Protein AF-0000000070872231 (afdb_homodimer)

Nearest PDB structures (foldseek):
  5w5i-assembly1_C  TM=6.090E-01  e=7.501E-02  Homo sapiens
  4buj-assembly2_F  TM=5.785E-01  e=2.292E-01  Saccharomyces cerevisiae S288C
  7t7t-assembly2_B  TM=5.098E-01  e=8.667E-01  Citrus unshiu
  9hmf-assembly1_K  TM=5.770E-01  e=2.649E+00  Campylobacter jejuni
  9f1d-assembly1_DB  TM=4.027E-01  e=1.925E+00  Homo sapiens

InterPro domains:
  IPR011990 Tetratricopeptide-like helical domain superfamily [G3DSA:1.25.40.10] (71-187)
  IPR011990 Tetratricopeptide-like helical domain superfamily [SSF48452] (85-185)

Solvent-accessible surface area (backbone atoms only — not comparable to full-atom values): 20972 Å² total; per-residue (Å²): 136,83,77,71,76,75,71,68,68,68,62,56,61,54,52,55,52,46,52,55,42,49,53,49,47,53,49,48,53,48,40,42,54,44,47,51,47,52,54,44,49,58,19,55,73,49,31,74,68,76,72,68,82,79,75,75,55,71,70,74,65,86,77,72,77,73,73,69,72,64,56,59,69,60,48,52,52,52,40,52,51,25,56,75,70,64,37,52,69,59,36,49,52,52,37,56,50,44,56,74,57,30,65,88,35,63,68,32,16,50,41,29,29,51,46,16,49,38,34,66,72,66,42,83,92,55,44,69,62,61,23,49,50,24,24,50,49,10,38,56,50,28,76,78,42,43,66,34,28,40,52,44,14,52,52,28,33,52,51,12,51,52,27,39,50,48,22,36,71,75,36,76,78,43,60,68,55,53,50,49,54,50,50,46,14,39,50,26,66,67,74,86,118,137,82,77,72,75,73,70,67,66,67,62,58,61,55,52,55,52,47,53,56,43,49,52,48,47,56,47,49,54,50,42,43,54,45,48,51,47,53,54,44,51,59,14,51,75,59,33,71,79,69,75,68,80,79,74,76,54,71,70,74,65,84,77,71,78,73,74,68,70,63,56,60,68,60,50,52,52,51,40,52,50,25,54,73,69,64,36,52,69,59,34,49,51,52,37,56,52,44,55,74,56,31,65,90,34,63,67,33,16,50,41,28,28,51,46,16,50,38,33,68,72,67,41,82,90,54,44,69,61,61,22,51,50,24,26,48,50,11,35,57,51,26,77,77,42,43,66,35,29,39,53,44,12,52,52,29,35,54,51,12,50,51,26,39,52,48,23,35,70,75,36,77,77,42,61,69,55,52,50,49,55,49,50,46,14,38,49,25,65,68,70,87,120

pLDDT: mean 72.07, std 28.11, range [21.45, 98.5]

Secondary structure (DSSP, 8-state):
-GGGGGGTHHHHHHHHHHHHHHHHHHHHHHHHHHHHHHHHHHHHHT-------STT-----SSSS------HHHHHHHHHHHHHTT-HHHHHHHHHHHHHHS-SSHHHHHHHHHHHHHHHHTSTT--HHHHHHHHHHHHHH-TT-HHHHHHHHHHHHHHHHHHHHHHHHH-TT-HHHHHHHHHHHHGGG----/-GGGGGSTHHHHHHHHHHHHHHHHHHHHHHHHHHHHHHHHHHHHHTS------SS------TTTS------HHHHHHHHHHHHHTT-HHHHHHHHHHHHHHS-SSHHHHHHHHHHHHHHHHTSTT--HHHHHHHHHHHHHH-TT-HHHHHHHHHHHHHHHHHHHHHHHHH-TT-HHHHHHHHHHHHGGG----

Radius of gyration: 25.42 Å; Cα contacts (8 Å, |Δi|>4): 366; chains: 2; bounding box: 86×68×83 Å

Sequence (386 aa):
MLQCLNGIRSVSLLRLHTICFYSVYFWFVRVTLQITISIIIIIMSHSGGTHPPNNNVPKYDKDSDKEKEFDYKKFRAEFRRGKLEKRYEDCERLCLQAIQNCPPNQLRAKVYNHLGYLYENCIEGKHFDDVLEHYVLALQVDDTSVSAHFNLANFLLEQGLQHLARALELNPNHRKTQQRLASLQSFGGGHVVMLQCLNGIRSVSLLRLHTICFYSVYFWFVRVTLQITISIIIIIMSHSGGTHPPNNNVPKYDKDSDKEKEFDYKKFRAEFRRGKLEKRYEDCERLCLQAIQNCPPNQLRAKVYNHLGYLYENCIEGKHFDDVLEHYVLALQVDDTSVSAHFNLANFLLEQGLQHLARALELNPNHRKTQQRLASLQSFGGGHVV

Structure (mmCIF, N/CA/C/O backbone):
data_AF-0000000070872231-model_v1
#
loop_
_entity.id
_entity.type
_entity.pdbx_description
1 polymer 'Uncharacterized protein'
#
loop_
_atom_site.group_PDB
_atom_site.id
_atom_site.type_symbol
_atom_site.label_atom_id
_atom_site.label_alt_id
_atom_site.label_comp_id
_atom_site.label_asym_id
_atom_site.label_entity_id
_atom_site.label_seq_id
_atom_site.pdbx_PDB_ins_code
_atom_site.Cartn_x
_atom_site.Cartn_y
_atom_site.Cartn_z
_atom_site.occupancy
_atom_site.B_iso_or_equiv
_atom_site.auth_seq_id
_atom_site.auth_comp_id
_atom_site.auth_asym_id
_atom_site.auth_atom_id
_atom_site.pdbx_PDB_model_num
ATOM 1 N N . MET A 1 1 ? 36.312 11.984 -44.094 1 21.45 1 MET A N 1
ATOM 2 C CA . MET A 1 1 ? 36.719 11.688 -42.719 1 21.45 1 MET A CA 1
ATOM 3 C C . MET A 1 1 ? 35.5 11.602 -41.781 1 21.45 1 MET A C 1
ATOM 5 O O . MET A 1 1 ? 35.656 11.625 -40.562 1 21.45 1 MET A O 1
ATOM 9 N N . LEU A 1 2 ? 34.25 11.68 -42.25 1 22.11 2 LEU A N 1
ATOM 10 C CA . LEU A 1 2 ? 32.969 11.906 -41.625 1 22.11 2 LEU A CA 1
ATOM 11 C C . LEU A 1 2 ? 32.469 10.656 -40.906 1 22.11 2 LEU A C 1
ATOM 13 O O . LEU A 1 2 ? 31.359 10.633 -40.375 1 22.11 2 LEU A O 1
ATOM 17 N N . GLN A 1 3 ? 33.062 9.477 -41.062 1 22.42 3 GLN A N 1
ATOM 18 C CA . GLN A 1 3 ? 32.438 8.18 -40.781 1 22.42 3 GLN A CA 1
ATOM 19 C C . GLN A 1 3 ? 32.406 7.922 -39.281 1 22.42 3 GLN A C 1
ATOM 21 O O . GLN A 1 3 ? 31.844 6.91 -38.844 1 22.42 3 GLN A O 1
ATOM 26 N N . CYS A 1 4 ? 33.25 8.508 -38.438 1 24.56 4 CYS A N 1
ATOM 27 C CA . CYS A 1 4 ? 33.562 7.879 -37.188 1 24.56 4 CYS A CA 1
ATOM 28 C C . CYS A 1 4 ? 32.469 8.109 -36.156 1 24.56 4 CYS A C 1
ATOM 30 O O . CYS A 1 4 ? 32.562 7.695 -35 1 24.56 4 CYS A O 1
ATOM 32 N N . LEU A 1 5 ? 31.594 9.125 -36.25 1 26.8 5 LEU A N 1
ATOM 33 C CA . LEU A 1 5 ? 30.953 9.562 -35 1 26.8 5 LEU A CA 1
ATOM 34 C C . LEU A 1 5 ? 29.844 8.609 -34.594 1 26.8 5 LEU A C 1
ATOM 36 O O . LEU A 1 5 ? 29.094 8.867 -33.656 1 26.8 5 LEU A O 1
ATOM 40 N N . ASN A 1 6 ? 29.422 7.641 -35.438 1 26.55 6 ASN A N 1
ATOM 41 C CA . ASN A 1 6 ? 28.125 7.055 -35.156 1 26.55 6 ASN A CA 1
ATOM 42 C C . ASN A 1 6 ? 28.203 6.066 -33.969 1 26.55 6 ASN A C 1
ATOM 44 O O . ASN A 1 6 ? 27.203 5.422 -33.656 1 26.55 6 ASN A O 1
ATOM 48 N N . GLY A 1 7 ? 29.438 5.543 -33.594 1 29.08 7 GLY A N 1
ATOM 49 C CA . GLY A 1 7 ? 29.469 4.332 -32.781 1 29.08 7 GLY A CA 1
ATOM 50 C C . GLY A 1 7 ? 29.094 4.574 -31.328 1 29.08 7 GLY A C 1
ATOM 51 O O . GLY A 1 7 ? 28.938 3.627 -30.562 1 29.08 7 GLY A O 1
ATOM 52 N N . ILE A 1 8 ? 29.375 5.809 -30.781 1 30.58 8 ILE A N 1
ATOM 53 C CA . ILE A 1 8 ? 29.453 5.887 -29.328 1 30.58 8 ILE A CA 1
ATOM 54 C C . ILE A 1 8 ? 28.031 5.898 -28.734 1 30.58 8 ILE A C 1
ATOM 56 O O . ILE A 1 8 ? 27.875 5.965 -27.516 1 30.58 8 ILE A O 1
ATOM 60 N N . ARG A 1 9 ? 26.984 6.156 -29.484 1 32 9 ARG A N 1
ATOM 61 C CA . ARG A 1 9 ? 25.734 6.508 -28.797 1 32 9 ARG A CA 1
ATOM 62 C C . ARG A 1 9 ? 25.094 5.273 -28.172 1 32 9 ARG A C 1
ATOM 64 O O . ARG A 1 9 ? 24.156 5.391 -27.375 1 32 9 ARG A O 1
ATOM 71 N N . SER A 1 10 ? 25.312 4.02 -28.672 1 32.88 10 SER A N 1
ATOM 72 C CA . SER A 1 10 ? 24.438 2.936 -28.219 1 32.88 10 SER A CA 1
ATOM 73 C C . SER A 1 10 ? 24.875 2.428 -26.844 1 32.88 10 SER A C 1
ATOM 75 O O . SER A 1 10 ? 24.062 1.879 -26.094 1 32.88 10 SER A O 1
ATOM 77 N N . VAL A 1 11 ? 26.219 2.594 -26.469 1 35.91 11 VAL A N 1
ATOM 78 C CA . VAL A 1 11 ? 26.656 1.915 -25.266 1 35.91 11 VAL A CA 1
ATOM 79 C C . VAL A 1 11 ? 26.266 2.742 -24.031 1 35.91 11 VAL A C 1
ATOM 81 O O . VAL A 1 11 ? 26.172 2.213 -22.922 1 35.91 11 VAL A O 1
ATOM 84 N N . SER A 1 12 ? 26.156 4.105 -24.172 1 34.69 12 SER A N 1
ATOM 85 C CA . SER A 1 12 ? 25.969 4.887 -22.953 1 34.69 12 SER A CA 1
ATOM 86 C C . SER A 1 12 ? 24.547 4.77 -22.438 1 34.69 12 SER A C 1
ATOM 88 O O . SER A 1 12 ? 24.297 4.926 -21.234 1 34.69 12 SER A O 1
ATOM 90 N N . LEU A 1 13 ? 23.531 4.586 -23.281 1 35.38 13 LEU A N 1
ATOM 91 C CA . LEU A 1 13 ? 22.172 4.488 -22.766 1 35.38 13 LEU A CA 1
ATOM 92 C C . LEU A 1 13 ? 21.938 3.135 -22.109 1 35.38 13 LEU A C 1
ATOM 94 O O . LEU A 1 13 ? 21.094 3.016 -21.219 1 35.38 13 LEU A O 1
ATOM 98 N N . LEU A 1 14 ? 22.703 2.117 -22.453 1 36.56 14 LEU A N 1
ATOM 99 C CA . LEU A 1 14 ? 22.531 0.82 -21.797 1 36.56 14 LEU A CA 1
ATOM 100 C C . LEU A 1 14 ? 23.125 0.831 -20.391 1 36.56 14 LEU A C 1
ATOM 102 O O . LEU A 1 14 ? 22.609 0.171 -19.5 1 36.56 14 LEU A O 1
ATOM 106 N N . ARG A 1 15 ? 24.188 1.586 -20.234 1 42.47 15 ARG A N 1
ATOM 107 C CA . ARG A 1 15 ? 24.812 1.607 -18.906 1 42.47 15 ARG A CA 1
ATOM 108 C C . ARG A 1 15 ? 23.969 2.418 -17.922 1 42.47 15 ARG A C 1
ATOM 110 O O . ARG A 1 15 ? 23.906 2.09 -16.734 1 42.47 15 ARG A O 1
ATOM 117 N N . LEU A 1 16 ? 23.312 3.479 -18.344 1 38.84 16 LEU A N 1
ATOM 118 C CA . LEU A 1 16 ? 22.469 4.238 -17.438 1 38.84 16 LEU A CA 1
ATOM 119 C C . LEU A 1 16 ? 21.234 3.432 -17.047 1 38.84 16 LEU A C 1
ATOM 121 O O . LEU A 1 16 ? 20.781 3.51 -15.898 1 38.84 16 LEU A O 1
ATOM 125 N N . HIS A 1 17 ? 20.812 2.586 -17.875 1 43.41 17 HIS A N 1
ATOM 126 C CA . HIS A 1 17 ? 19.672 1.742 -17.547 1 43.41 17 HIS A CA 1
ATOM 127 C C . HIS A 1 17 ? 20.078 0.641 -16.562 1 43.41 17 HIS A C 1
ATOM 129 O O . HIS A 1 17 ? 19.297 0.269 -15.688 1 43.41 17 HIS A O 1
ATOM 135 N N . THR A 1 18 ? 21.328 0.281 -16.656 1 46.69 18 THR A N 1
ATOM 136 C CA . THR A 1 18 ? 21.766 -0.79 -15.758 1 46.69 18 THR A CA 1
ATOM 137 C C . THR A 1 18 ? 22 -0.26 -14.352 1 46.69 18 THR A C 1
ATOM 139 O O . THR A 1 18 ? 21.672 -0.925 -13.367 1 46.69 18 THR A O 1
ATOM 142 N N . ILE A 1 19 ? 22.562 0.967 -14.234 1 46.31 19 ILE A N 1
ATOM 143 C CA . ILE A 1 19 ? 22.812 1.509 -12.906 1 46.31 19 ILE A CA 1
ATOM 144 C C . ILE A 1 19 ? 21.5 1.833 -12.219 1 46.31 19 ILE A C 1
ATOM 146 O O . ILE A 1 19 ? 21.297 1.513 -11.039 1 46.31 19 ILE A O 1
ATOM 150 N N . CYS A 1 20 ? 20.609 2.4 -12.922 1 44.81 20 CYS A N 1
ATOM 151 C CA . CYS A 1 20 ? 19.297 2.668 -12.359 1 44.81 20 CYS A CA 1
ATOM 152 C C . CYS A 1 20 ? 18.578 1.37 -12.023 1 44.81 20 CYS A C 1
ATOM 154 O O . CYS A 1 20 ? 17.906 1.274 -11 1 44.81 20 CYS A O 1
ATOM 156 N N . PHE A 1 21 ? 18.984 0.398 -12.766 1 50.62 21 PHE A N 1
ATOM 157 C CA . PHE A 1 21 ? 18.359 -0.903 -12.547 1 50.62 21 PHE A CA 1
ATOM 158 C C . PHE A 1 21 ? 18.922 -1.565 -11.297 1 50.62 21 PHE A C 1
ATOM 160 O O . PHE A 1 21 ? 18.172 -2.139 -10.5 1 50.62 21 PHE A O 1
ATOM 167 N N . TYR A 1 22 ? 20.25 -1.468 -11.102 1 51.5 22 TYR A N 1
ATOM 168 C CA . TYR A 1 22 ? 20.844 -2.066 -9.922 1 51.5 22 TYR A CA 1
ATOM 169 C C . TYR A 1 22 ? 20.438 -1.312 -8.656 1 51.5 22 TYR A C 1
ATOM 171 O O . TYR A 1 22 ? 20.172 -1.924 -7.625 1 51.5 22 TYR A O 1
ATOM 179 N N . SER A 1 23 ? 20.359 -0.071 -8.805 1 50.25 23 SER A N 1
ATOM 180 C CA . SER A 1 23 ? 19.938 0.72 -7.656 1 50.25 23 SER A CA 1
ATOM 181 C C . SER A 1 23 ? 18.484 0.42 -7.293 1 50.25 23 SER A C 1
ATOM 183 O O . SER A 1 23 ? 18.156 0.237 -6.117 1 50.25 23 SER A O 1
ATOM 185 N N . VAL A 1 24 ? 17.75 0.234 -8.258 1 51.06 24 VAL A N 1
ATOM 186 C CA . VAL A 1 24 ? 16.344 -0.081 -8.047 1 51.06 24 VAL A CA 1
ATOM 187 C C . VAL A 1 24 ? 16.203 -1.512 -7.527 1 51.06 24 VAL A C 1
ATOM 189 O O . VAL A 1 24 ? 15.414 -1.777 -6.617 1 51.06 24 VAL A O 1
ATOM 192 N N . TYR A 1 25 ? 17.047 -2.389 -8.07 1 52.03 25 TYR A N 1
ATOM 193 C CA . TYR A 1 25 ? 17.047 -3.773 -7.613 1 52.03 25 TYR A CA 1
ATOM 194 C C . TYR A 1 25 ? 17.484 -3.873 -6.156 1 52.03 25 TYR A C 1
ATOM 196 O O . TYR A 1 25 ? 16.828 -4.539 -5.348 1 52.03 25 TYR A O 1
ATOM 204 N N . PHE A 1 26 ? 18.562 -3.234 -5.785 1 52.72 26 PHE A N 1
ATOM 205 C CA . PHE A 1 26 ? 19.062 -3.23 -4.414 1 52.72 26 PHE A CA 1
ATOM 206 C C . PHE A 1 26 ? 18.078 -2.541 -3.48 1 52.72 26 PHE A C 1
ATOM 208 O O . PHE A 1 26 ? 17.844 -3.002 -2.361 1 52.72 26 PHE A O 1
ATOM 215 N N . TRP A 1 27 ? 17.469 -1.59 -4.055 1 51.75 27 TRP A N 1
ATOM 216 C CA . TRP A 1 27 ? 16.422 -0.892 -3.301 1 51.75 27 TRP A CA 1
ATOM 217 C C . TRP A 1 27 ? 15.211 -1.784 -3.094 1 51.75 27 TRP A C 1
ATOM 219 O O . TRP A 1 27 ? 14.688 -1.885 -1.981 1 51.75 27 TRP A O 1
ATOM 229 N N . PHE A 1 28 ? 14.93 -2.539 -4.012 1 53.97 28 PHE A N 1
ATOM 230 C CA . PHE A 1 28 ? 13.766 -3.414 -3.957 1 53.97 28 PHE A CA 1
ATOM 231 C C . PHE A 1 28 ? 14.016 -4.59 -3.02 1 53.97 28 PHE A C 1
ATOM 233 O O . PHE A 1 28 ? 13.148 -4.945 -2.217 1 53.97 28 PHE A O 1
ATOM 240 N N . VAL A 1 29 ? 15.195 -5.242 -3.115 1 52.62 29 VAL A N 1
ATOM 241 C CA . VAL A 1 29 ? 15.555 -6.359 -2.246 1 52.62 29 VAL A CA 1
ATOM 242 C C . VAL A 1 29 ? 15.672 -5.875 -0.802 1 52.62 29 VAL A C 1
ATOM 244 O O . VAL A 1 29 ? 15.203 -6.543 0.122 1 52.62 29 VAL A O 1
ATOM 247 N N . ARG A 1 30 ? 16.219 -4.75 -0.627 1 51.03 30 ARG A N 1
ATOM 248 C CA . ARG A 1 30 ? 16.344 -4.164 0.703 1 51.03 30 ARG A CA 1
ATOM 249 C C . ARG A 1 30 ? 14.977 -3.832 1.291 1 51.03 30 ARG A C 1
ATOM 251 O O . ARG A 1 30 ? 14.734 -4.047 2.48 1 51.03 30 ARG A O 1
ATOM 258 N N . VAL A 1 31 ? 14.156 -3.479 0.453 1 50.41 31 VAL A N 1
ATOM 259 C CA . VAL A 1 31 ? 12.812 -3.107 0.884 1 50.41 31 VAL A CA 1
ATOM 260 C C . VAL A 1 31 ? 12.039 -4.355 1.308 1 50.41 31 VAL A C 1
ATOM 262 O O . VAL A 1 31 ? 11.383 -4.359 2.35 1 50.41 31 VAL A O 1
ATOM 265 N N . THR A 1 32 ? 12.234 -5.367 0.547 1 49.31 32 THR A N 1
ATOM 266 C CA . THR A 1 32 ? 11.5 -6.59 0.864 1 49.31 32 THR A CA 1
ATOM 267 C C . THR A 1 32 ? 12.047 -7.23 2.139 1 49.31 32 THR A C 1
ATOM 269 O O . THR A 1 32 ? 11.273 -7.711 2.975 1 49.31 32 THR A O 1
ATOM 272 N N . LEU A 1 33 ? 13.375 -7.277 2.285 1 47.84 33 LEU A N 1
ATOM 273 C CA . LEU A 1 33 ? 14.016 -7.852 3.465 1 47.84 33 LEU A CA 1
ATOM 274 C C . LEU A 1 33 ? 13.711 -7.02 4.707 1 47.84 33 LEU A C 1
ATOM 276 O O . LEU A 1 33 ? 13.422 -7.57 5.773 1 47.84 33 LEU A O 1
ATOM 280 N N . GLN A 1 34 ? 13.797 -5.785 4.535 1 45.16 34 GLN A N 1
ATOM 281 C CA . GLN A 1 34 ? 13.578 -4.891 5.668 1 45.16 34 GLN A CA 1
ATOM 282 C C . GLN A 1 34 ? 12.117 -4.875 6.086 1 45.16 34 GLN A C 1
ATOM 284 O O . GLN A 1 34 ? 11.805 -4.785 7.277 1 45.16 34 GLN A O 1
ATOM 289 N N . ILE A 1 35 ? 11.305 -5.074 5.242 1 45.62 35 ILE A N 1
ATOM 290 C CA . ILE A 1 35 ? 9.883 -5.203 5.566 1 45.62 35 ILE A CA 1
ATOM 291 C C . ILE A 1 35 ? 9.68 -6.375 6.527 1 45.62 35 ILE A C 1
ATOM 293 O O . ILE A 1 35 ? 8.93 -6.266 7.496 1 45.62 35 ILE A O 1
ATOM 297 N N . THR A 1 36 ? 10.484 -7.344 6.32 1 44.94 36 THR A N 1
ATOM 298 C CA . THR A 1 36 ? 10.375 -8.516 7.18 1 44.94 36 THR A CA 1
ATOM 299 C C . THR A 1 36 ? 10.891 -8.211 8.586 1 44.94 36 THR A C 1
ATOM 301 O O . THR A 1 36 ? 10.266 -8.594 9.578 1 44.94 36 THR A O 1
ATOM 304 N N . ILE A 1 37 ? 12.008 -7.484 8.562 1 43.62 37 ILE A N 1
ATOM 305 C CA . ILE A 1 37 ? 12.602 -7.215 9.867 1 43.62 37 ILE A CA 1
ATOM 306 C C . ILE A 1 37 ? 11.703 -6.27 10.656 1 43.62 37 ILE A C 1
ATOM 308 O O . ILE A 1 37 ? 11.469 -6.48 11.852 1 43.62 37 ILE A O 1
ATOM 312 N N . SER A 1 38 ? 11.266 -5.289 10.023 1 42.59 38 SER A N 1
ATOM 313 C CA . SER A 1 38 ? 10.438 -4.305 10.719 1 42.59 38 SER A CA 1
ATOM 314 C C . SER A 1 38 ? 9.086 -4.891 11.094 1 42.59 38 SER A C 1
ATOM 316 O O . SER A 1 38 ? 8.547 -4.586 12.164 1 42.59 38 SER A O 1
ATOM 318 N N . ILE A 1 39 ? 8.672 -5.723 10.367 1 41.94 39 ILE A N 1
ATOM 319 C CA . ILE A 1 39 ? 7.469 -6.461 10.742 1 41.94 39 ILE A CA 1
ATOM 320 C C . ILE A 1 39 ? 7.777 -7.379 11.922 1 41.94 39 ILE A C 1
ATOM 322 O O . ILE A 1 39 ? 6.992 -7.469 12.867 1 41.94 39 ILE A O 1
ATOM 326 N N . ILE A 1 40 ? 9.008 -7.816 11.969 1 39.94 40 ILE A N 1
ATOM 327 C CA . ILE A 1 40 ? 9.469 -8.672 13.062 1 39.94 40 ILE A CA 1
ATOM 328 C C . ILE A 1 40 ? 9.695 -7.828 14.312 1 39.94 40 ILE A C 1
ATOM 330 O O . ILE A 1 40 ? 9.289 -8.219 15.414 1 39.94 40 ILE A O 1
ATOM 334 N N . ILE A 1 41 ? 10.398 -6.734 14.18 1 38.75 41 ILE A N 1
ATOM 335 C CA . ILE A 1 41 ? 10.695 -5.883 15.328 1 38.75 41 ILE A CA 1
ATOM 336 C C . ILE A 1 41 ? 9.398 -5.328 15.914 1 38.75 41 ILE A C 1
ATOM 338 O O . ILE A 1 41 ? 9.227 -5.305 17.125 1 38.75 41 ILE A O 1
ATOM 342 N N . ILE A 1 42 ? 8.609 -4.863 15.156 1 37.97 42 ILE A N 1
ATOM 343 C CA . ILE A 1 42 ? 7.328 -4.352 15.625 1 37.97 42 ILE A CA 1
ATOM 344 C C . ILE A 1 42 ? 6.531 -5.477 16.281 1 37.97 42 ILE A C 1
ATOM 346 O O . ILE A 1 42 ? 5.922 -5.277 17.344 1 37.97 42 ILE A O 1
ATOM 350 N N . ILE A 1 43 ? 6.832 -6.641 15.859 1 34.62 43 ILE A N 1
ATOM 351 C CA . ILE A 1 43 ? 6.215 -7.832 16.438 1 34.62 43 ILE A CA 1
ATOM 352 C C . ILE A 1 43 ? 6.832 -8.133 17.797 1 34.62 43 ILE A C 1
ATOM 354 O O . ILE A 1 43 ? 6.121 -8.461 18.75 1 34.62 43 ILE A O 1
ATOM 358 N N . MET A 1 44 ? 8.109 -8.008 17.969 1 32.59 44 MET A N 1
ATOM 359 C CA . MET A 1 44 ? 8.789 -8.312 19.234 1 32.59 44 MET A CA 1
ATOM 360 C C . MET A 1 44 ? 8.422 -7.297 20.312 1 32.59 44 MET A C 1
ATOM 362 O O . MET A 1 44 ? 8.305 -7.648 21.484 1 32.59 44 MET A O 1
ATOM 366 N N . SER A 1 45 ? 8.438 -6.059 20.078 1 33.56 45 SER A N 1
ATOM 367 C CA . SER A 1 45 ? 8.219 -5.066 21.125 1 33.56 45 SER A CA 1
ATOM 368 C C . SER A 1 45 ? 6.816 -5.176 21.703 1 33.56 45 SER A C 1
ATOM 370 O O . SER A 1 45 ? 6.574 -4.738 22.828 1 33.56 45 SER A O 1
ATOM 372 N N . HIS A 1 46 ? 5.895 -5.648 21 1 33.34 46 HIS A N 1
ATOM 373 C CA . HIS A 1 46 ? 4.555 -5.617 21.578 1 33.34 46 HIS A CA 1
ATOM 374 C C . HIS A 1 46 ? 4.254 -6.91 22.328 1 33.34 46 HIS A C 1
ATOM 376 O O . HIS A 1 46 ? 3.107 -7.152 22.719 1 33.34 46 HIS A O 1
ATOM 382 N N . SER A 1 47 ? 5.145 -7.801 22.578 1 30.98 47 SER A N 1
ATOM 383 C CA . SER A 1 47 ? 4.812 -8.898 23.469 1 30.98 47 SER A CA 1
ATOM 384 C C . SER A 1 47 ? 4.324 -8.391 24.812 1 30.98 47 SER A C 1
ATOM 386 O O . SER A 1 47 ? 4.801 -7.359 25.312 1 30.98 47 SER A O 1
ATOM 388 N N . GLY A 1 48 ? 3.221 -8.859 25.328 1 31.45 48 GLY A N 1
ATOM 389 C CA . GLY A 1 48 ? 2.334 -8.656 26.469 1 31.45 48 GLY A CA 1
ATOM 390 C C . GLY A 1 48 ? 3.047 -8.727 27.797 1 31.45 48 GLY A C 1
ATOM 391 O O . GLY A 1 48 ? 3.523 -9.797 28.203 1 31.45 48 GLY A O 1
ATOM 392 N N . GLY A 1 49 ? 3.943 -7.832 28.172 1 28.81 49 GLY A N 1
ATOM 393 C CA . GLY A 1 49 ? 3.988 -7.781 29.625 1 28.81 49 GLY A CA 1
ATOM 394 C C . GLY A 1 49 ? 2.625 -7.934 30.266 1 28.81 49 GLY A C 1
ATOM 395 O O . GLY A 1 49 ? 1.598 -7.746 29.609 1 28.81 49 GLY A O 1
ATOM 396 N N . THR A 1 50 ? 2.51 -8.875 31.156 1 29.2 50 THR A N 1
ATOM 397 C CA . THR A 1 50 ? 1.436 -9.07 32.125 1 29.2 50 THR A CA 1
ATOM 398 C C . THR A 1 50 ? 0.834 -7.734 32.531 1 29.2 50 THR A C 1
ATOM 400 O O . THR A 1 50 ? 1.548 -6.848 33 1 29.2 50 THR A O 1
ATOM 403 N N . HIS A 1 51 ? -0.099 -7.297 31.828 1 28.42 51 HIS A N 1
ATOM 404 C CA . HIS A 1 51 ? -0.793 -6.199 32.469 1 28.42 51 HIS A CA 1
ATOM 405 C C . HIS A 1 51 ? -1.235 -6.594 33.875 1 28.42 51 HIS A C 1
ATOM 407 O O . HIS A 1 51 ? -1.824 -7.66 34.094 1 28.42 51 HIS A O 1
ATOM 413 N N . PRO A 1 52 ? -0.401 -6.391 34.906 1 29.02 52 PRO A N 1
ATOM 414 C CA . PRO A 1 52 ? -1.018 -6.586 36.219 1 29.02 52 PRO A CA 1
ATOM 415 C C . PRO A 1 52 ? -2.488 -6.176 36.25 1 29.02 52 PRO A C 1
ATOM 417 O O . PRO A 1 52 ? -2.93 -5.387 35.406 1 29.02 52 PRO A O 1
ATOM 420 N N . PRO A 1 53 ? -3.316 -6.875 37.094 1 28.94 53 PRO A N 1
ATOM 421 C CA . PRO A 1 53 ? -4.727 -6.547 37.312 1 28.94 53 PRO A CA 1
ATOM 422 C C . PRO A 1 53 ? -5 -5.043 37.281 1 28.94 53 PRO A C 1
ATOM 424 O O . PRO A 1 53 ? -4.074 -4.242 37.438 1 28.94 53 PRO A O 1
ATOM 427 N N . ASN A 1 54 ? -6.266 -4.672 36.844 1 28.94 54 ASN A N 1
ATOM 428 C CA . ASN A 1 54 ? -7.023 -3.482 36.5 1 28.94 54 ASN A CA 1
ATOM 429 C C . ASN A 1 54 ? -6.887 -2.383 37.531 1 28.94 54 ASN A C 1
ATOM 431 O O . ASN A 1 54 ? -7.453 -1.301 37.406 1 28.94 54 ASN A O 1
ATOM 435 N N . ASN A 1 55 ? -6.73 -2.869 38.781 1 29.89 55 ASN A N 1
ATOM 436 C CA . ASN A 1 55 ? -7.332 -1.921 39.719 1 29.89 55 ASN A CA 1
ATOM 437 C C . ASN A 1 55 ? -6.617 -0.573 39.688 1 29.89 55 ASN A C 1
ATOM 439 O O . ASN A 1 55 ? -7.227 0.464 39.969 1 29.89 55 ASN A O 1
ATOM 443 N N . ASN A 1 56 ? -5.316 -0.722 40.031 1 28.34 56 ASN A N 1
ATOM 444 C CA . ASN A 1 56 ? -4.656 0.532 40.375 1 28.34 56 ASN A CA 1
ATOM 445 C C . ASN A 1 56 ? -4.289 1.339 39.125 1 28.34 56 ASN A C 1
ATOM 447 O O . ASN A 1 56 ? -3.166 1.247 38.625 1 28.34 56 ASN A O 1
ATOM 451 N N . VAL A 1 57 ? -5.156 1.215 38.156 1 33.03 57 VAL A N 1
ATOM 452 C CA . VAL A 1 57 ? -4.953 2.268 37.156 1 33.03 57 VAL A CA 1
ATOM 453 C C . VAL A 1 57 ? -4.629 3.584 37.844 1 33.03 57 VAL A C 1
ATOM 455 O O . VAL A 1 57 ? -5.414 4.066 38.688 1 33.03 57 VAL A O 1
ATOM 458 N N . PRO A 1 58 ? -3.389 3.756 38.125 1 32.19 58 PRO A N 1
ATOM 459 C CA . PRO A 1 58 ? -3.275 5.02 38.875 1 32.19 58 PRO A CA 1
ATOM 460 C C . PRO A 1 58 ? -4.273 6.07 38.375 1 32.19 58 PRO A C 1
ATOM 462 O O . PRO A 1 58 ? -4.496 6.215 37.188 1 32.19 58 PRO A O 1
ATOM 465 N N . LYS A 1 59 ? -5.301 6.277 39.156 1 32.69 59 LYS A N 1
ATOM 466 C CA . LYS A 1 59 ? -6.07 7.516 39.062 1 32.69 59 LYS A CA 1
ATOM 467 C C . LYS A 1 59 ? -5.184 8.68 38.625 1 32.69 59 LYS A C 1
ATOM 469 O O . LYS A 1 59 ? -4.199 9.008 39.281 1 32.69 59 LYS A O 1
ATOM 474 N N . TYR A 1 60 ? -4.945 8.742 37.281 1 31.8 60 TYR A N 1
ATOM 475 C CA . TYR A 1 60 ? -4.371 10.031 36.906 1 31.8 60 TYR A CA 1
ATOM 476 C C . TYR A 1 60 ? -4.895 11.133 37.812 1 31.8 60 TYR A C 1
ATOM 478 O O . TYR A 1 60 ? -6.102 11.398 37.844 1 31.8 60 TYR A O 1
ATOM 486 N N . ASP A 1 61 ? -4.434 11.25 38.938 1 33.41 61 ASP A N 1
ATOM 487 C CA . ASP A 1 61 ? -4.703 12.445 39.75 1 33.41 61 ASP A CA 1
ATOM 488 C C . ASP A 1 61 ? -4.844 13.68 38.875 1 33.41 61 ASP A C 1
ATOM 490 O O . ASP A 1 61 ? -3.938 14.008 38.094 1 33.41 61 ASP A O 1
ATOM 494 N N . LYS A 1 62 ? -6 14.195 38.469 1 37.75 62 LYS A N 1
ATOM 495 C CA . LYS A 1 62 ? -6.492 15.391 37.781 1 37.75 62 LYS A CA 1
ATOM 496 C C . LYS A 1 62 ? -5.562 16.578 38 1 37.75 62 LYS A C 1
ATOM 498 O O . LYS A 1 62 ? -5.551 17.516 37.219 1 37.75 62 LYS A O 1
ATOM 503 N N . ASP A 1 63 ? -5.109 16.891 39.25 1 35.97 63 ASP A N 1
ATOM 504 C CA . ASP A 1 63 ? -4.523 18.141 39.719 1 35.97 63 ASP A CA 1
ATOM 505 C C . ASP A 1 63 ? -3.129 18.359 39.156 1 35.97 63 ASP A C 1
ATOM 507 O O . ASP A 1 63 ? -2.732 19.5 38.875 1 35.97 63 ASP A O 1
ATOM 511 N N . SER A 1 64 ? -2.098 17.5 39.469 1 38.81 64 SER A N 1
ATOM 512 C CA . SER A 1 64 ? -0.716 17.969 39.438 1 38.81 64 SER A CA 1
ATOM 513 C C . SER A 1 64 ? -0.212 18.125 38.031 1 38.81 64 SER A C 1
ATOM 515 O O . SER A 1 64 ? 0.66 18.953 37.75 1 38.81 64 SER A O 1
ATOM 517 N N . ASP A 1 65 ? 0.003 16.953 37.188 1 39.34 65 ASP A N 1
ATOM 518 C CA . ASP A 1 65 ? 0.812 17.203 36 1 39.34 65 ASP A CA 1
ATOM 519 C C . ASP A 1 65 ? 0.093 18.156 35.031 1 39.34 65 ASP A C 1
ATOM 521 O O . ASP A 1 65 ? -0.996 17.844 34.531 1 39.34 65 ASP A O 1
ATOM 525 N N . LYS A 1 66 ? 0.017 19.359 35.125 1 39.16 66 LYS A N 1
ATOM 526 C CA . LYS A 1 66 ? -0.282 20.375 34.156 1 39.16 66 LYS A CA 1
ATOM 527 C C . LYS A 1 66 ? -0.071 19.859 32.719 1 39.16 66 LYS A C 1
ATOM 529 O O . LYS A 1 66 ? 1.063 19.609 32.312 1 39.16 66 LYS A O 1
ATOM 534 N N . GLU A 1 67 ? -0.598 18.906 32.125 1 45.56 67 GLU A N 1
ATOM 535 C CA . GLU A 1 67 ? -0.778 18.438 30.734 1 45.56 67 GLU A CA 1
ATOM 536 C C . GLU A 1 67 ? -0.505 19.562 29.734 1 45.56 67 GLU A C 1
ATOM 538 O O . GLU A 1 67 ? -1.294 20.5 29.609 1 45.56 67 GLU A O 1
ATOM 543 N N . LYS A 1 68 ? 0.69 20.125 29.75 1 51.09 68 LYS A N 1
ATOM 544 C CA . LYS A 1 68 ? 1.118 21.109 28.766 1 51.09 68 LYS A CA 1
ATOM 545 C C . LYS A 1 68 ? 0.425 20.891 27.438 1 51.09 68 LYS A C 1
ATOM 547 O O . LYS A 1 68 ? 0.497 19.797 26.859 1 51.09 68 LYS A O 1
ATOM 552 N N . GLU A 1 69 ? -0.694 21.5 27.188 1 70.62 69 GLU A N 1
ATOM 553 C CA . GLU A 1 69 ? -1.5 21.547 25.969 1 70.62 69 GLU A CA 1
ATOM 554 C C . GLU A 1 69 ? -0.62 21.547 24.734 1 70.62 69 GLU A C 1
ATOM 556 O O . GLU A 1 69 ? 0.365 22.297 24.656 1 70.62 69 GLU A O 1
ATOM 561 N N . PHE A 1 70 ? -0.493 20.438 24.078 1 85.5 70 PHE A N 1
ATOM 562 C CA . PHE A 1 70 ? 0.235 20.391 22.812 1 85.5 70 PHE A CA 1
ATOM 563 C C . PHE A 1 70 ? -0.079 21.594 21.953 1 85.5 70 PHE A C 1
ATOM 565 O O . PHE A 1 70 ? -1.241 21.859 21.625 1 85.5 70 PHE A O 1
ATOM 572 N N . ASP A 1 71 ? 0.909 22.469 21.875 1 92.12 71 ASP A N 1
ATOM 573 C CA . ASP A 1 71 ? 0.792 23.656 21.031 1 92.12 71 ASP A CA 1
ATOM 574 C C . ASP A 1 71 ? 1.111 23.328 19.578 1 92.12 71 ASP A C 1
ATOM 576 O O . ASP A 1 71 ? 2.268 23.406 19.156 1 92.12 71 ASP A O 1
ATOM 580 N N . TYR A 1 72 ? 0.141 23.062 18.766 1 93.12 72 TYR A N 1
ATOM 581 C CA . TYR A 1 72 ? 0.327 22.625 17.391 1 93.12 72 TYR A CA 1
ATOM 582 C C . TYR A 1 72 ? 0.913 23.75 16.531 1 93.12 72 TYR A C 1
ATOM 584 O O . TYR A 1 72 ? 1.697 23.484 15.617 1 93.12 72 TYR A O 1
ATOM 592 N N . LYS A 1 73 ? 0.515 24.969 16.844 1 93.88 73 LYS A N 1
ATOM 593 C CA . LYS A 1 73 ? 1.04 26.094 16.062 1 93.88 73 LYS A CA 1
ATOM 594 C C . LYS A 1 73 ? 2.557 26.203 16.203 1 93.88 73 LYS A C 1
ATOM 596 O O . LYS A 1 73 ? 3.264 26.422 15.227 1 93.88 73 LYS A O 1
ATOM 601 N N . LYS A 1 74 ? 2.945 26.062 17.422 1 95.31 74 LYS A N 1
ATOM 602 C CA . LYS A 1 74 ? 4.387 26.094 17.656 1 95.31 74 LYS A CA 1
ATOM 603 C C . LYS A 1 74 ? 5.074 24.922 16.969 1 95.31 74 LYS A C 1
ATOM 605 O O . LYS A 1 74 ? 6.125 25.078 16.344 1 95.31 74 LYS A O 1
ATOM 610 N N . PHE A 1 75 ? 4.574 23.75 17.078 1 96.5 75 PHE A N 1
ATOM 611 C CA . PHE A 1 75 ? 5.09 22.562 16.422 1 96.5 75 PHE A CA 1
ATOM 612 C C . PHE A 1 75 ? 5.215 22.797 14.914 1 96.5 75 PHE A C 1
ATOM 614 O O . PHE A 1 75 ? 6.273 22.547 14.336 1 96.5 75 PHE A O 1
ATOM 621 N N . ARG A 1 76 ? 4.129 23.203 14.336 1 95.88 76 ARG A N 1
ATOM 622 C CA . ARG A 1 76 ? 4.078 23.375 12.891 1 95.88 76 ARG A CA 1
ATOM 623 C C . ARG A 1 76 ? 5.133 24.375 12.414 1 95.88 76 ARG A C 1
ATOM 625 O O . ARG A 1 76 ? 5.777 24.156 11.391 1 95.88 76 ARG A O 1
ATOM 632 N N . ALA A 1 77 ? 5.312 25.438 13.195 1 97 77 ALA A N 1
ATOM 633 C CA . ALA A 1 77 ? 6.312 26.453 12.852 1 97 77 ALA A CA 1
ATOM 634 C C . ALA A 1 77 ? 7.723 25.875 12.906 1 97 77 ALA A C 1
ATOM 636 O O . ALA A 1 77 ? 8.523 26.094 12 1 97 77 ALA A O 1
ATOM 637 N N . GLU A 1 78 ? 8 25.141 13.906 1 97.44 78 GLU A N 1
ATOM 638 C CA . GLU A 1 78 ? 9.312 24.531 14.062 1 97.44 78 GLU A CA 1
ATOM 639 C C . GLU A 1 78 ? 9.555 23.469 12.984 1 97.44 78 GLU A C 1
ATOM 641 O O . GLU A 1 78 ? 10.656 23.359 12.445 1 97.44 78 GLU A O 1
ATOM 646 N N . PHE A 1 79 ? 8.555 22.734 12.719 1 97.81 79 PHE A N 1
ATOM 647 C CA . PHE A 1 79 ? 8.641 21.703 11.703 1 97.81 79 PHE A CA 1
ATOM 648 C C . PHE A 1 79 ? 8.938 22.297 10.336 1 97.81 79 PHE A C 1
ATOM 650 O O . PHE A 1 79 ? 9.82 21.828 9.617 1 97.81 79 PHE A O 1
ATOM 657 N N . ARG A 1 80 ? 8.188 23.312 10.016 1 96.5 80 ARG A N 1
ATOM 658 C CA . ARG A 1 80 ? 8.375 23.984 8.727 1 96.5 80 ARG A CA 1
ATOM 659 C C . ARG A 1 80 ? 9.781 24.562 8.609 1 96.5 80 ARG A C 1
ATOM 661 O O . ARG A 1 80 ? 10.422 24.453 7.562 1 96.5 80 ARG A O 1
ATOM 668 N N . ARG A 1 81 ? 10.195 25.188 9.648 1 97.31 81 ARG A N 1
ATOM 669 C CA . ARG A 1 81 ? 11.547 25.734 9.664 1 97.31 81 ARG A CA 1
ATOM 670 C C . ARG A 1 81 ? 12.594 24.641 9.477 1 97.31 81 ARG A C 1
ATOM 672 O O . ARG A 1 81 ? 13.547 24.812 8.719 1 97.31 81 ARG A O 1
ATOM 679 N N . GLY A 1 82 ? 12.414 23.594 10.234 1 97.56 82 GLY A N 1
ATOM 680 C CA . GLY A 1 82 ? 13.344 22.484 10.094 1 97.56 82 GLY A CA 1
ATOM 681 C C . GLY A 1 82 ? 13.391 21.906 8.695 1 97.56 82 GLY A C 1
ATOM 682 O O . GLY A 1 82 ? 14.461 21.562 8.195 1 97.56 82 GLY A O 1
ATOM 683 N N . LYS A 1 83 ? 12.273 21.797 8.055 1 96.38 83 LYS A N 1
ATOM 684 C CA . LYS A 1 83 ? 12.211 21.297 6.684 1 96.38 83 LYS A CA 1
ATOM 685 C C . LYS A 1 83 ? 12.922 22.234 5.719 1 96.38 83 LYS A C 1
ATOM 687 O O . LYS A 1 83 ? 13.672 21.797 4.84 1 96.38 83 LYS A O 1
ATOM 692 N N . LEU A 1 84 ? 12.688 23.469 5.922 1 96.25 84 LEU A N 1
ATOM 693 C CA . LEU A 1 84 ? 13.312 24.484 5.07 1 96.25 84 LEU A CA 1
ATOM 694 C C . LEU A 1 84 ? 14.828 24.438 5.191 1 96.25 84 LEU A C 1
ATOM 696 O O . LEU A 1 84 ? 15.547 24.609 4.203 1 96.25 84 LEU A O 1
ATOM 700 N N . GLU A 1 85 ? 15.25 24.188 6.32 1 97.81 85 GLU A N 1
ATOM 701 C CA . GLU A 1 85 ? 16.688 24.156 6.594 1 97.81 85 GLU A CA 1
ATOM 702 C C . GLU A 1 85 ? 17.25 22.766 6.359 1 97.81 85 GLU A C 1
ATOM 704 O O . GLU A 1 85 ? 18.438 22.516 6.633 1 97.81 85 GLU A O 1
ATOM 709 N N . LYS A 1 86 ? 16.438 21.844 6.043 1 97.38 86 LYS A N 1
ATOM 710 C CA . LYS A 1 86 ? 16.812 20.469 5.703 1 97.38 86 LYS A CA 1
ATOM 711 C C . LYS A 1 86 ? 17.328 19.719 6.926 1 97.38 86 LYS A C 1
ATOM 713 O O . LYS A 1 86 ? 18.219 18.875 6.812 1 97.38 86 LYS A O 1
ATOM 718 N N . ARG A 1 87 ? 16.891 20.125 8.008 1 97.56 87 ARG A N 1
ATOM 719 C CA . ARG A 1 87 ? 17.172 19.391 9.242 1 97.56 87 ARG A CA 1
ATOM 720 C C . ARG A 1 87 ? 16.125 18.312 9.484 1 97.56 87 ARG A C 1
ATOM 722 O O . ARG A 1 87 ? 15.375 18.359 10.461 1 97.56 87 ARG A O 1
ATOM 729 N N . TYR A 1 88 ? 16.188 17.266 8.766 1 97.38 88 TYR A N 1
ATOM 730 C CA . TYR A 1 88 ? 15.109 16.281 8.695 1 97.38 88 TYR A CA 1
ATOM 731 C C . TYR A 1 88 ? 15.109 15.383 9.93 1 97.38 88 TYR A C 1
ATOM 733 O O . TYR A 1 88 ? 14.047 14.992 10.414 1 97.38 88 TYR A O 1
ATOM 741 N N . GLU A 1 89 ? 16.234 15.102 10.469 1 95.81 89 GLU A N 1
ATOM 742 C CA . GLU A 1 89 ? 16.297 14.289 11.68 1 95.81 89 GLU A CA 1
ATOM 743 C C . GLU A 1 89 ? 15.703 15.031 12.875 1 95.81 89 GLU A C 1
ATOM 745 O O . GLU A 1 89 ? 15.062 14.422 13.734 1 95.81 89 GLU A O 1
ATOM 750 N N . ASP A 1 90 ? 15.961 16.312 12.898 1 97.5 90 ASP A N 1
ATOM 751 C CA . ASP A 1 90 ? 15.336 17.141 13.93 1 97.5 90 ASP A CA 1
ATOM 752 C C . ASP A 1 90 ? 13.82 17.141 13.781 1 97.5 90 ASP A C 1
ATOM 754 O O . ASP A 1 90 ? 13.094 17.094 14.781 1 97.5 90 ASP A O 1
ATOM 758 N N . CYS A 1 91 ? 13.391 17.203 12.547 1 98.19 91 CYS A N 1
ATOM 759 C CA . CYS A 1 91 ? 11.961 17.172 12.281 1 98.19 91 CYS A CA 1
ATOM 760 C C . CYS A 1 91 ? 11.352 15.852 12.742 1 98.19 91 CYS A C 1
ATOM 762 O O . CYS A 1 91 ? 10.258 15.828 13.305 1 98.19 91 CYS A O 1
ATOM 764 N N . GLU A 1 92 ? 12.094 14.781 12.477 1 96.81 92 GLU A N 1
ATOM 765 C CA . GLU A 1 92 ? 11.641 13.477 12.945 1 96.81 92 GLU A CA 1
ATOM 766 C C . GLU A 1 92 ? 11.469 13.453 14.461 1 96.81 92 GLU A C 1
ATOM 7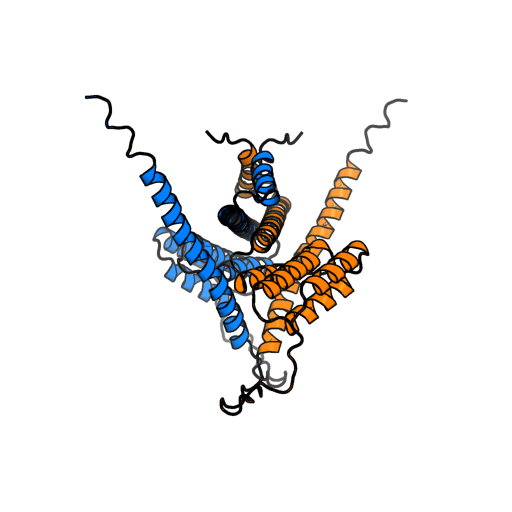68 O O . GLU A 1 92 ? 10.445 13 14.969 1 96.81 92 GLU A O 1
ATOM 773 N N . ARG A 1 93 ? 12.477 13.914 15.148 1 96.5 93 ARG A N 1
ATOM 774 C CA . ARG A 1 93 ? 12.438 13.945 16.609 1 96.5 93 ARG A CA 1
ATOM 775 C C . ARG A 1 93 ? 11.266 14.797 17.109 1 96.5 93 ARG A C 1
ATOM 777 O O . ARG A 1 93 ? 10.594 14.43 18.062 1 96.5 93 ARG A O 1
ATOM 784 N N . LEU A 1 94 ? 11.117 15.938 16.453 1 97.19 94 LEU A N 1
ATOM 785 C CA . LEU A 1 94 ? 10.016 16.828 16.797 1 97.19 94 LEU A CA 1
ATOM 786 C C . LEU A 1 94 ? 8.672 16.109 16.672 1 97.19 94 LEU A C 1
ATOM 788 O O . LEU A 1 94 ? 7.82 16.234 17.547 1 97.19 94 LEU A O 1
ATOM 792 N N . CYS A 1 95 ? 8.508 15.367 15.578 1 97.88 95 CYS A N 1
ATOM 793 C CA . CYS A 1 95 ? 7.27 14.641 15.359 1 97.88 95 CYS A CA 1
ATOM 794 C C . CYS A 1 95 ? 7.074 13.547 16.406 1 97.88 95 CYS A C 1
ATOM 796 O O . CYS A 1 95 ? 5.984 13.398 16.953 1 97.88 95 CYS A O 1
ATOM 798 N N . LEU A 1 96 ? 8.094 12.836 16.703 1 95.69 96 LEU A N 1
ATOM 799 C CA . LEU A 1 96 ? 8.016 11.742 17.656 1 95.69 96 LEU A CA 1
ATOM 800 C C . LEU A 1 96 ? 7.668 12.258 19.047 1 95.69 96 LEU A C 1
ATOM 802 O O . LEU A 1 96 ? 6.867 11.656 19.766 1 95.69 96 LEU A O 1
ATOM 806 N N . GLN A 1 97 ? 8.211 13.383 19.406 1 93.94 97 GLN A N 1
ATOM 807 C CA . GLN A 1 97 ? 7.883 14.016 20.672 1 93.94 97 GLN A CA 1
ATOM 808 C C . GLN A 1 97 ? 6.426 14.469 20.703 1 93.94 97 GLN A C 1
ATOM 810 O O . GLN A 1 97 ? 5.734 14.32 21.703 1 93.94 97 GLN A O 1
ATOM 815 N N . ALA A 1 98 ? 6.012 15.07 19.594 1 95.94 98 ALA A N 1
ATOM 816 C CA . ALA A 1 98 ? 4.633 15.539 19.484 1 95.94 98 ALA A CA 1
ATOM 817 C C . ALA A 1 98 ? 3.646 14.391 19.641 1 95.94 98 ALA A C 1
ATOM 819 O O . ALA A 1 98 ? 2.598 14.539 20.266 1 95.94 98 ALA A O 1
ATOM 820 N N . ILE A 1 99 ? 3.98 13.242 19.109 1 93.25 99 ILE A N 1
ATOM 821 C CA . ILE A 1 99 ? 3.117 12.07 19.172 1 93.25 99 ILE A CA 1
ATOM 822 C C . ILE A 1 99 ? 2.965 11.617 20.625 1 93.25 99 ILE A C 1
ATOM 824 O O . ILE A 1 99 ? 1.881 11.203 21.047 1 93.25 99 ILE A O 1
ATOM 828 N N . GLN A 1 100 ? 3.949 11.75 21.328 1 88.06 100 GLN A N 1
ATOM 829 C CA . GLN A 1 100 ? 3.934 11.344 22.734 1 88.06 100 GLN A CA 1
ATOM 830 C C . GLN A 1 100 ? 3.117 12.32 23.578 1 88.06 100 GLN A C 1
ATOM 832 O O . GLN A 1 100 ? 2.451 11.914 24.531 1 88.06 100 GLN A O 1
ATOM 837 N N . ASN A 1 101 ? 3.074 13.586 23.188 1 88.88 101 ASN A N 1
ATOM 838 C CA . ASN A 1 101 ? 2.527 14.633 24.047 1 88.88 101 ASN A CA 1
ATOM 839 C C . ASN A 1 101 ? 1.131 15.055 23.594 1 88.88 101 ASN A C 1
ATOM 841 O O . ASN A 1 101 ? 0.4 15.703 24.344 1 88.88 101 ASN A O 1
ATOM 845 N N . CYS A 1 102 ? 0.802 14.766 22.328 1 89.75 102 CYS A N 1
ATOM 846 C CA . CYS A 1 102 ? -0.477 15.18 21.766 1 89.75 102 CYS A CA 1
ATOM 847 C C . CYS A 1 102 ? -1.532 14.094 21.953 1 89.75 102 CYS A C 1
ATOM 849 O O . CYS A 1 102 ? -1.286 12.922 21.656 1 89.75 102 CYS A O 1
ATOM 851 N N . PRO A 1 103 ? -2.666 14.477 22.562 1 85.75 103 PRO A N 1
ATOM 852 C CA . PRO A 1 103 ? -3.75 13.492 22.641 1 85.75 103 PRO A CA 1
ATOM 853 C C . PRO A 1 103 ? -4.145 12.953 21.266 1 85.75 103 PRO A C 1
ATOM 855 O O . PRO A 1 103 ? -3.842 13.57 20.234 1 85.75 103 PRO A O 1
ATOM 858 N N . PRO A 1 104 ? -4.695 11.734 21.188 1 85.19 104 PRO A N 1
ATOM 859 C CA . PRO A 1 104 ? -5.055 11.102 19.922 1 85.19 104 PRO A CA 1
ATOM 860 C C . PRO A 1 104 ? -6.25 11.766 19.234 1 85.19 104 PRO A C 1
ATOM 862 O O . PRO A 1 104 ? -7.359 11.227 19.266 1 85.19 104 PRO A O 1
ATOM 865 N N . ASN A 1 105 ? -6.074 12.961 18.75 1 89.75 105 ASN A N 1
ATOM 866 C CA . ASN A 1 105 ? -7.078 13.758 18.062 1 89.75 105 ASN A CA 1
ATOM 867 C C . ASN A 1 105 ? -6.602 14.18 16.672 1 89.75 105 ASN A C 1
ATOM 869 O O . ASN A 1 105 ? -5.625 13.633 16.156 1 89.75 105 ASN A O 1
ATOM 873 N N . GLN A 1 106 ? -7.266 15.055 16.125 1 94.38 106 GLN A N 1
ATOM 874 C CA . GLN A 1 106 ? -6.977 15.477 14.75 1 94.38 106 GLN A CA 1
ATOM 875 C C . GLN A 1 106 ? -5.574 16.062 14.641 1 94.38 106 GLN A C 1
ATOM 877 O O . GLN A 1 106 ? -4.914 15.93 13.609 1 94.38 106 GLN A O 1
ATOM 882 N N . LEU A 1 107 ? -5.172 16.688 15.727 1 95.06 107 LEU A N 1
ATOM 883 C CA . LEU A 1 107 ? -3.834 17.266 15.703 1 95.06 107 LEU A CA 1
ATOM 884 C C . LEU A 1 107 ? -2.768 16.188 15.648 1 95.06 107 LEU A C 1
ATOM 886 O O . LEU A 1 107 ? -1.772 16.328 14.938 1 95.06 107 LEU A O 1
ATOM 890 N N . ARG A 1 108 ? -2.943 15.141 16.375 1 95 108 ARG A N 1
ATOM 891 C CA . ARG A 1 108 ? -2.004 14.023 16.312 1 95 108 ARG A CA 1
ATOM 892 C C . ARG A 1 108 ? -1.992 13.391 14.93 1 95 108 ARG A C 1
ATOM 894 O O . ARG A 1 108 ? -0.942 12.961 14.445 1 95 108 ARG A O 1
ATOM 901 N N . ALA A 1 109 ? -3.133 13.258 14.297 1 96.31 109 ALA A N 1
ATOM 902 C CA . ALA A 1 109 ? -3.217 12.75 12.93 1 96.31 109 ALA A CA 1
ATOM 903 C C . ALA A 1 109 ? -2.34 13.57 11.984 1 96.31 109 ALA A C 1
ATOM 905 O O . ALA A 1 109 ? -1.655 13.016 11.125 1 96.31 109 ALA A O 1
ATOM 906 N N . LYS A 1 110 ? -2.361 14.844 12.18 1 97.75 110 LYS A N 1
ATOM 907 C CA . LYS A 1 110 ? -1.527 15.727 11.359 1 97.75 110 LYS A CA 1
ATOM 908 C C . LYS A 1 110 ? -0.045 15.43 11.57 1 97.75 110 LYS A C 1
ATOM 910 O O . LYS A 1 110 ? 0.737 15.438 10.625 1 97.75 110 LYS A O 1
ATOM 915 N N . VAL A 1 111 ? 0.25 15.188 12.812 1 97.81 111 VAL A N 1
ATOM 916 C CA . VAL A 1 111 ? 1.646 14.898 13.125 1 97.81 111 VAL A CA 1
ATOM 917 C C . VAL A 1 111 ? 2.062 13.586 12.461 1 97.81 111 VAL A C 1
ATOM 919 O O . VAL A 1 111 ? 3.139 13.5 11.859 1 97.81 111 VAL A O 1
ATOM 922 N N . TYR A 1 112 ? 1.257 12.562 12.547 1 96.94 112 TYR A N 1
ATOM 923 C CA . TYR A 1 112 ? 1.522 11.305 11.859 1 96.94 112 TYR A CA 1
ATOM 924 C C . TYR A 1 112 ? 1.721 11.531 10.367 1 96.94 112 TYR A C 1
ATOM 926 O O . TYR A 1 112 ? 2.639 10.969 9.758 1 96.94 112 TYR A O 1
ATOM 934 N N . ASN A 1 113 ? 0.856 12.273 9.812 1 98.25 113 ASN A N 1
ATOM 935 C CA . ASN A 1 113 ? 0.938 12.586 8.383 1 98.25 113 ASN A CA 1
ATOM 936 C C . ASN A 1 113 ? 2.26 13.258 8.031 1 98.25 113 ASN A C 1
ATOM 938 O O . ASN A 1 113 ? 2.889 12.914 7.027 1 98.25 113 ASN A O 1
ATOM 942 N N . HIS A 1 114 ? 2.678 14.234 8.852 1 97.94 114 HIS A N 1
ATOM 943 C CA . HIS A 1 114 ? 3.951 14.906 8.625 1 97.94 114 HIS A CA 1
ATOM 944 C C . HIS A 1 114 ? 5.113 13.922 8.711 1 97.94 114 HIS A C 1
ATOM 946 O O . HIS A 1 114 ? 6.059 14.008 7.918 1 97.94 114 HIS A O 1
ATOM 952 N N . LEU A 1 115 ? 5.004 13.086 9.656 1 97.5 115 LEU A N 1
ATOM 953 C CA . LEU A 1 115 ? 6.074 12.102 9.82 1 97.5 115 LEU A CA 1
ATOM 954 C C . LEU A 1 115 ? 6.125 11.148 8.625 1 97.5 115 LEU A C 1
ATOM 956 O O . LEU A 1 115 ? 7.207 10.82 8.133 1 97.5 115 LEU A O 1
ATOM 960 N N . GLY A 1 116 ? 4.961 10.695 8.164 1 97.81 116 GLY A N 1
ATOM 961 C CA . GLY A 1 116 ? 4.914 9.891 6.953 1 97.81 116 GLY A CA 1
ATOM 962 C C . GLY A 1 116 ? 5.547 10.578 5.758 1 97.81 116 GLY A C 1
ATOM 963 O O . GLY A 1 116 ? 6.328 9.969 5.027 1 97.81 116 GLY A O 1
ATOM 964 N N . TYR A 1 117 ? 5.246 11.789 5.621 1 97.19 117 TYR A N 1
ATOM 965 C CA . TYR A 1 117 ? 5.801 12.578 4.527 1 97.19 117 TYR A CA 1
ATOM 966 C C . TYR A 1 117 ? 7.32 12.68 4.641 1 97.19 117 TYR A C 1
ATOM 968 O O . TYR A 1 117 ? 8.031 12.539 3.643 1 97.19 117 TYR A O 1
ATOM 976 N N . LEU A 1 118 ? 7.801 12.93 5.812 1 97.31 118 LEU A N 1
ATOM 977 C CA . LEU A 1 118 ? 9.234 13.016 6.062 1 97.31 118 LEU A CA 1
ATOM 978 C C . LEU A 1 118 ? 9.938 11.719 5.68 1 97.31 118 LEU A C 1
ATOM 980 O O . LEU A 1 118 ? 10.961 11.742 4.992 1 97.31 118 LEU A O 1
ATOM 984 N N . TYR A 1 119 ? 9.367 10.648 6.117 1 96.12 119 TYR A N 1
ATOM 985 C CA . TYR A 1 119 ? 9.961 9.344 5.848 1 96.12 119 TYR A CA 1
ATOM 986 C C . TYR A 1 119 ? 9.93 9.023 4.355 1 96.12 119 TYR A C 1
ATOM 988 O O . TYR A 1 119 ? 10.852 8.391 3.832 1 96.12 119 TYR A O 1
ATOM 996 N N . GLU A 1 120 ? 8.906 9.406 3.699 1 96.62 120 GLU A N 1
ATOM 997 C CA . GLU A 1 120 ? 8.742 9.133 2.275 1 96.62 120 GLU A CA 1
ATOM 998 C C . GLU A 1 120 ? 9.719 9.953 1.437 1 96.62 120 GLU A C 1
ATOM 1000 O O . GLU A 1 120 ? 10.32 9.438 0.496 1 96.62 120 GLU A O 1
ATOM 1005 N N . ASN A 1 121 ? 9.852 11.219 1.859 1 95.56 121 ASN A N 1
ATOM 1006 C CA . ASN A 1 121 ? 10.414 12.141 0.876 1 95.56 121 ASN A CA 1
ATOM 1007 C C . ASN A 1 121 ? 11.734 12.742 1.353 1 95.56 121 ASN A C 1
ATOM 1009 O O . ASN A 1 121 ? 12.5 13.273 0.551 1 95.56 121 ASN A O 1
ATOM 1013 N N . CYS A 1 122 ? 11.969 12.719 2.602 1 94.56 122 CYS A N 1
ATOM 1014 C CA . CYS A 1 122 ? 13.047 13.57 3.092 1 94.56 122 CYS A CA 1
ATOM 1015 C C . CYS A 1 122 ? 14.148 12.75 3.74 1 94.56 122 CYS A C 1
ATOM 1017 O O . CYS A 1 122 ? 15.328 13.102 3.656 1 94.56 122 CYS A O 1
ATOM 1019 N N . ILE A 1 123 ? 13.781 11.719 4.379 1 93.56 123 ILE A N 1
ATOM 1020 C CA . ILE A 1 123 ? 14.773 10.938 5.109 1 93.56 123 ILE A CA 1
ATOM 1021 C C . ILE A 1 123 ? 15.117 9.68 4.32 1 93.56 123 ILE A C 1
ATOM 1023 O O . ILE A 1 123 ? 14.234 8.898 3.965 1 93.56 123 ILE A O 1
ATOM 1027 N N . GLU A 1 124 ? 16.297 9.5 4.117 1 87.69 124 GLU A N 1
ATOM 1028 C CA . GLU A 1 124 ? 16.766 8.328 3.385 1 87.69 124 GLU A CA 1
ATOM 1029 C C . GLU A 1 124 ? 16.766 7.086 4.273 1 87.69 124 GLU A C 1
ATOM 1031 O O . GLU A 1 124 ? 16.875 7.191 5.496 1 87.69 124 GLU A O 1
ATOM 1036 N N . GLY A 1 125 ? 16.609 5.992 3.678 1 86 125 GLY A N 1
ATOM 1037 C CA . GLY A 1 125 ? 16.734 4.727 4.379 1 86 125 GLY A CA 1
ATOM 1038 C C . GLY A 1 125 ? 15.445 4.25 5.008 1 86 125 GLY A C 1
ATOM 1039 O O . GLY A 1 125 ? 15.422 3.234 5.707 1 86 125 GLY A O 1
ATOM 1040 N N . LYS A 1 126 ? 14.406 5.094 4.82 1 86.31 126 LYS A N 1
ATOM 1041 C CA . LYS A 1 126 ? 13.109 4.645 5.305 1 86.31 126 LYS A CA 1
ATOM 1042 C C . LYS A 1 126 ? 12.453 3.691 4.309 1 86.31 126 LYS A C 1
ATOM 1044 O O . LYS A 1 126 ? 12.578 3.867 3.096 1 86.31 126 LYS A O 1
ATOM 1049 N N . HIS A 1 127 ? 11.75 2.787 4.961 1 84.19 127 HIS A N 1
ATOM 1050 C CA . HIS A 1 127 ? 11.172 1.703 4.176 1 84.19 127 HIS A CA 1
ATOM 1051 C C . HIS A 1 127 ? 9.688 1.94 3.918 1 84.19 127 HIS A C 1
ATOM 1053 O O . HIS A 1 127 ? 9.086 2.838 4.512 1 84.19 127 HIS A O 1
ATOM 1059 N N . PHE A 1 128 ? 9.188 1.057 3.064 1 88.25 128 PHE A N 1
ATOM 1060 C CA . PHE A 1 128 ? 7.781 1.085 2.689 1 88.25 128 PHE A CA 1
ATOM 1061 C C . PHE A 1 128 ? 6.891 1.094 3.926 1 88.25 128 PHE A C 1
ATOM 1063 O O . PHE A 1 128 ? 5.992 1.93 4.043 1 88.25 128 PHE A O 1
ATOM 1070 N N . ASP A 1 129 ? 7.18 0.266 4.848 1 85.12 129 ASP A N 1
ATOM 1071 C CA . ASP A 1 129 ? 6.34 0.087 6.023 1 85.12 129 ASP A CA 1
ATOM 1072 C C . ASP A 1 129 ? 6.395 1.317 6.93 1 85.12 129 ASP A C 1
ATOM 1074 O O . ASP A 1 129 ? 5.395 1.679 7.555 1 85.12 129 ASP A O 1
ATOM 1078 N N . ASP A 1 130 ? 7.598 1.947 6.996 1 89.62 130 ASP A N 1
ATOM 1079 C CA . ASP A 1 130 ? 7.738 3.16 7.797 1 89.62 130 ASP A CA 1
ATOM 1080 C C . ASP A 1 130 ? 6.793 4.254 7.309 1 89.62 130 ASP A C 1
ATOM 1082 O O . ASP A 1 130 ? 6.148 4.926 8.117 1 89.62 130 ASP A O 1
ATOM 1086 N N . VAL A 1 131 ? 6.734 4.34 6.055 1 95.38 131 VAL A N 1
ATOM 1087 C CA . VAL A 1 131 ? 5.938 5.391 5.434 1 95.38 131 VAL A CA 1
ATOM 1088 C C . VAL A 1 131 ? 4.453 5.055 5.551 1 95.38 131 VAL A C 1
ATOM 1090 O O . VAL A 1 131 ? 3.67 5.848 6.074 1 95.38 131 VAL A O 1
ATOM 1093 N N . LEU A 1 132 ? 4.137 3.844 5.176 1 93.69 132 LEU A N 1
ATOM 1094 C CA . LEU A 1 132 ? 2.748 3.391 5.16 1 93.69 132 LEU A CA 1
ATOM 1095 C C . LEU A 1 132 ? 2.135 3.475 6.555 1 93.69 132 LEU A C 1
ATOM 1097 O O . LEU A 1 132 ? 1.011 3.955 6.715 1 93.69 132 LEU A O 1
ATOM 1101 N N . GLU A 1 133 ? 2.826 3.033 7.508 1 90.88 133 GLU A N 1
ATOM 1102 C CA . GLU A 1 133 ? 2.346 2.973 8.883 1 90.88 133 GLU A CA 1
ATOM 1103 C C . GLU A 1 133 ? 1.868 4.34 9.359 1 90.88 133 GLU A C 1
ATOM 1105 O O . GLU A 1 133 ? 0.797 4.457 9.961 1 90.88 133 GLU A O 1
ATOM 1110 N N . HIS A 1 134 ? 2.602 5.281 9.047 1 95.69 134 HIS A N 1
ATOM 1111 C CA . HIS A 1 134 ? 2.299 6.578 9.633 1 95.69 134 HIS A CA 1
ATOM 1112 C C . HIS A 1 134 ? 1.147 7.262 8.906 1 95.69 134 HIS A C 1
ATOM 1114 O O . HIS A 1 134 ? 0.362 7.988 9.516 1 95.69 134 HIS A O 1
ATOM 1120 N N . TYR A 1 135 ? 1.017 7.039 7.617 1 96.75 135 TYR A N 1
ATOM 1121 C CA . TYR A 1 135 ? -0.178 7.523 6.938 1 96.75 135 TYR A CA 1
ATOM 1122 C C . TYR A 1 135 ? -1.423 6.797 7.43 1 96.75 135 TYR A C 1
ATOM 1124 O O . TYR A 1 135 ? -2.475 7.414 7.621 1 96.75 135 TYR A O 1
ATOM 1132 N N . VAL A 1 136 ? -1.282 5.551 7.656 1 93.88 136 VAL A N 1
ATOM 1133 C CA . VAL A 1 136 ? -2.404 4.746 8.125 1 93.88 136 VAL A CA 1
ATOM 1134 C C . VAL A 1 136 ? -2.783 5.168 9.547 1 93.88 136 VAL A C 1
ATOM 1136 O O . VAL A 1 136 ? -3.967 5.324 9.859 1 93.88 136 VAL A O 1
ATOM 1139 N N . LEU A 1 137 ? -1.782 5.352 10.367 1 93 137 LEU A N 1
ATOM 1140 C CA . LEU A 1 137 ? -2.047 5.816 11.727 1 93 137 LEU A CA 1
ATOM 1141 C C . LEU A 1 137 ? -2.766 7.16 11.711 1 93 137 LEU A C 1
ATOM 1143 O O . LEU A 1 137 ? -3.672 7.395 12.508 1 93 137 LEU A O 1
ATOM 1147 N N . ALA A 1 138 ? -2.32 8.055 10.797 1 96.88 138 ALA A N 1
ATOM 1148 C CA . ALA A 1 138 ? -2.998 9.344 10.664 1 96.88 138 ALA A CA 1
ATOM 1149 C C . ALA A 1 138 ? -4.488 9.156 10.391 1 96.88 138 ALA A C 1
ATOM 1151 O O . ALA A 1 138 ? -5.328 9.797 11.016 1 96.88 138 ALA A O 1
ATOM 1152 N N . LEU A 1 139 ? -4.816 8.203 9.602 1 94.81 139 LEU A N 1
ATOM 1153 C CA . LEU A 1 139 ? -6.195 8 9.164 1 94.81 139 LEU A CA 1
ATOM 1154 C C . LEU A 1 139 ? -6.984 7.215 10.211 1 94.81 139 LEU A C 1
ATOM 1156 O O . LEU A 1 139 ? -8.211 7.285 10.25 1 94.81 139 LEU A O 1
ATOM 1160 N N . GLN A 1 140 ? -6.273 6.52 11.039 1 89.44 140 GLN A N 1
ATOM 1161 C CA . GLN A 1 140 ? -6.918 5.84 12.156 1 89.44 140 GLN A CA 1
ATOM 1162 C C . GLN A 1 140 ? -7.379 6.836 13.219 1 89.44 140 GLN A C 1
ATOM 1164 O O . GLN A 1 140 ? -8.43 6.656 13.836 1 89.44 140 GLN A O 1
ATOM 1169 N N . VAL A 1 141 ? -6.551 7.785 13.312 1 90.62 141 VAL A N 1
ATOM 1170 C CA . VAL A 1 141 ? -6.855 8.805 14.312 1 90.62 141 VAL A CA 1
ATOM 1171 C C . VAL A 1 141 ? -7.902 9.773 13.758 1 90.62 141 VAL A C 1
ATOM 1173 O O . VAL A 1 141 ? -8.828 10.164 14.469 1 90.62 141 VAL A O 1
ATOM 1176 N N . ASP A 1 142 ? -7.793 10.164 12.469 1 94.56 142 ASP A N 1
ATOM 1177 C CA . ASP A 1 142 ? -8.719 11.055 11.781 1 94.56 142 ASP A CA 1
ATOM 1178 C C . ASP A 1 142 ? -8.953 10.617 10.344 1 94.56 142 ASP A C 1
ATOM 1180 O O . ASP A 1 142 ? -8.195 10.977 9.445 1 94.56 142 ASP A O 1
ATOM 1184 N N . ASP A 1 143 ? -9.969 9.961 10.086 1 94.5 143 ASP A N 1
ATOM 1185 C CA . ASP A 1 143 ? -10.227 9.398 8.766 1 94.5 143 ASP A CA 1
ATOM 1186 C C . ASP A 1 143 ? -10.75 10.469 7.805 1 94.5 143 ASP A C 1
ATOM 1188 O O . ASP A 1 143 ? -11 10.18 6.633 1 94.5 143 ASP A O 1
ATOM 1192 N N . THR A 1 144 ? -10.852 11.727 8.266 1 96.19 144 THR A N 1
ATOM 1193 C CA . THR A 1 144 ? -11.344 12.797 7.402 1 96.19 144 THR A CA 1
ATOM 1194 C C . THR A 1 144 ? -10.203 13.719 6.988 1 96.19 144 THR A C 1
ATOM 1196 O O . THR A 1 144 ? -10.438 14.805 6.445 1 96.19 144 THR A O 1
ATOM 1199 N N . SER A 1 145 ? -9.023 13.32 7.305 1 97.5 145 SER A N 1
ATOM 1200 C CA . SER A 1 145 ? -7.863 14.117 6.918 1 97.5 145 SER A CA 1
ATOM 1201 C C . SER A 1 145 ? -7.629 14.055 5.414 1 97.5 145 SER A C 1
ATOM 1203 O O . SER A 1 145 ? -7.133 13.047 4.898 1 97.5 145 SER A O 1
ATOM 1205 N N . VAL A 1 146 ? -7.895 15.094 4.73 1 98.12 146 VAL A N 1
ATOM 1206 C CA . VAL A 1 146 ? -7.723 15.18 3.285 1 98.12 146 VAL A CA 1
ATOM 1207 C C . VAL A 1 146 ? -6.246 14.992 2.928 1 98.12 146 VAL A C 1
ATOM 1209 O O . VAL A 1 146 ? -5.914 14.234 2.014 1 98.12 146 VAL A O 1
ATOM 1212 N N . SER A 1 147 ? -5.418 15.641 3.705 1 98.06 147 SER A N 1
ATOM 1213 C CA . SER A 1 147 ? -3.984 15.586 3.439 1 98.06 147 SER A CA 1
ATOM 1214 C C . SER A 1 147 ? -3.449 14.164 3.605 1 98.06 147 SER A C 1
ATOM 1216 O O . SER A 1 147 ? -2.611 13.719 2.82 1 98.06 147 SER A O 1
ATOM 1218 N N . ALA A 1 148 ? -3.93 13.438 4.625 1 98.25 148 ALA A N 1
ATOM 1219 C CA . ALA A 1 148 ? -3.463 12.078 4.859 1 98.25 148 ALA A CA 1
ATOM 1220 C C . ALA A 1 148 ? -3.93 11.141 3.748 1 98.25 148 ALA A C 1
ATOM 1222 O O . ALA A 1 148 ? -3.162 10.297 3.271 1 98.25 148 ALA A O 1
ATOM 1223 N N . HIS A 1 149 ? -5.188 11.289 3.316 1 98.31 149 HIS A N 1
ATOM 1224 C CA . HIS A 1 149 ? -5.672 10.508 2.184 1 98.31 149 HIS A CA 1
ATOM 1225 C C . HIS A 1 149 ? -4.855 10.789 0.928 1 98.31 149 HIS A C 1
ATOM 1227 O O . HIS A 1 149 ? -4.469 9.859 0.211 1 98.31 149 HIS A O 1
ATOM 1233 N N . PHE A 1 150 ? -4.59 12.039 0.724 1 98.44 150 PHE A N 1
ATOM 1234 C CA . PHE A 1 150 ? -3.85 12.445 -0.466 1 98.44 150 PHE A CA 1
ATOM 1235 C C . PHE A 1 150 ? -2.43 11.891 -0.433 1 98.44 150 PHE A C 1
ATOM 1237 O O . PHE A 1 150 ? -1.957 11.32 -1.418 1 98.44 150 PHE A O 1
ATOM 1244 N N . ASN A 1 151 ? -1.755 12.07 0.63 1 98.38 151 ASN A N 1
ATOM 1245 C CA . ASN A 1 151 ? -0.371 11.617 0.737 1 98.38 151 ASN A CA 1
ATOM 1246 C C . ASN A 1 151 ? -0.269 10.102 0.647 1 98.38 151 ASN A C 1
ATOM 1248 O O . ASN A 1 151 ? 0.606 9.57 -0.042 1 98.38 151 ASN A O 1
ATOM 1252 N N . LEU A 1 152 ? -1.209 9.414 1.313 1 98 152 LEU A N 1
ATOM 1253 C CA . LEU A 1 152 ? -1.235 7.957 1.224 1 98 152 LEU A CA 1
ATOM 1254 C C . LEU A 1 152 ? -1.501 7.508 -0.209 1 98 152 LEU A C 1
ATOM 1256 O O . LEU A 1 152 ? -0.844 6.59 -0.708 1 98 152 LEU A O 1
ATOM 1260 N N . ALA A 1 153 ? -2.414 8.172 -0.821 1 97.69 153 ALA A N 1
ATOM 1261 C CA . ALA A 1 153 ? -2.742 7.844 -2.205 1 97.69 153 ALA A CA 1
ATOM 1262 C C . ALA A 1 153 ? -1.518 7.98 -3.105 1 97.69 153 ALA A C 1
ATOM 1264 O O . ALA A 1 153 ? -1.197 7.066 -3.869 1 97.69 153 ALA A O 1
ATOM 1265 N N . ASN A 1 154 ? -0.851 9.047 -3 1 96.75 154 ASN A N 1
ATOM 1266 C CA . ASN A 1 154 ? 0.323 9.289 -3.832 1 96.75 154 ASN A CA 1
ATOM 1267 C C . ASN A 1 154 ? 1.419 8.266 -3.568 1 96.75 154 ASN A C 1
ATOM 1269 O O . ASN A 1 154 ? 2.061 7.781 -4.504 1 96.75 154 ASN A O 1
ATOM 1273 N N . PHE A 1 155 ? 1.574 7.984 -2.355 1 97.62 155 PHE A N 1
ATOM 1274 C CA . PHE A 1 155 ? 2.574 6.992 -1.97 1 97.62 155 PHE A CA 1
ATOM 1275 C C . PHE A 1 155 ? 2.258 5.637 -2.588 1 97.62 155 PHE A C 1
ATOM 1277 O O . PHE A 1 155 ? 3.125 5.012 -3.203 1 97.62 155 PHE A O 1
ATOM 1284 N N . LEU A 1 156 ? 0.998 5.219 -2.48 1 96.5 156 LEU A N 1
ATOM 1285 C CA . LEU A 1 156 ? 0.568 3.926 -3.004 1 96.5 156 LEU A CA 1
ATOM 1286 C C . LEU A 1 156 ? 0.667 3.896 -4.527 1 96.5 156 LEU A C 1
ATOM 1288 O O . LEU A 1 156 ? 1.126 2.908 -5.102 1 96.5 156 LEU A O 1
ATOM 1292 N N . LEU A 1 157 ? 0.283 4.941 -5.117 1 94.81 157 LEU A N 1
ATOM 1293 C CA . LEU A 1 157 ? 0.346 5.023 -6.574 1 94.81 157 LEU A CA 1
ATOM 1294 C C . LEU A 1 157 ? 1.786 4.918 -7.062 1 94.81 157 LEU A C 1
ATOM 1296 O O . LEU A 1 157 ? 2.072 4.184 -8.008 1 94.81 157 LEU A O 1
ATOM 1300 N N . GLU A 1 158 ? 2.658 5.598 -6.41 1 93.62 158 GLU A N 1
ATOM 1301 C CA . GLU A 1 158 ? 4.062 5.562 -6.805 1 93.62 158 GLU A CA 1
ATOM 1302 C C . GLU A 1 158 ? 4.652 4.168 -6.609 1 93.62 158 GLU A C 1
ATOM 1304 O O . GLU A 1 158 ? 5.371 3.666 -7.477 1 93.62 158 GLU A O 1
ATOM 1309 N N . GLN A 1 159 ? 4.281 3.619 -5.516 1 94.62 159 GLN A N 1
ATOM 1310 C CA . GLN A 1 159 ? 4.758 2.264 -5.262 1 94.62 159 GLN A CA 1
ATOM 1311 C C . GLN A 1 159 ? 4.203 1.283 -6.289 1 94.62 159 GLN A C 1
ATOM 1313 O O . GLN A 1 159 ? 4.922 0.405 -6.77 1 94.62 159 GLN A O 1
ATOM 1318 N N . GLY A 1 160 ? 2.891 1.4 -6.566 1 95.81 160 GLY A N 1
ATOM 1319 C CA . GLY A 1 160 ? 2.293 0.557 -7.59 1 95.81 160 GLY A CA 1
ATOM 1320 C C . GLY A 1 160 ? 2.984 0.671 -8.938 1 95.81 160 GLY A C 1
ATOM 1321 O O . GLY A 1 160 ? 3.262 -0.34 -9.586 1 95.81 160 GLY A O 1
ATOM 1322 N N . LEU A 1 161 ? 3.352 1.813 -9.305 1 92.38 161 LEU A N 1
ATOM 1323 C CA . LEU A 1 161 ? 4.023 2.062 -10.57 1 92.38 161 LEU A CA 1
ATOM 1324 C C . LEU A 1 161 ? 5.418 1.445 -10.578 1 92.38 161 LEU A C 1
ATOM 1326 O O . LEU A 1 161 ? 5.859 0.908 -11.594 1 92.38 161 LEU A O 1
ATOM 1330 N N . GLN A 1 162 ? 6.09 1.524 -9.531 1 92.69 162 GLN A N 1
ATOM 1331 C CA . GLN A 1 162 ? 7.418 0.93 -9.43 1 92.69 162 GLN A CA 1
ATOM 1332 C C . GLN A 1 162 ? 7.355 -0.585 -9.602 1 92.69 162 GLN A C 1
ATOM 1334 O O . GLN A 1 162 ? 8.219 -1.178 -10.258 1 92.69 162 GLN A O 1
ATOM 1339 N N . HIS A 1 163 ? 6.316 -1.146 -9.023 1 96.19 163 HIS A N 1
ATOM 1340 C CA . HIS A 1 163 ? 6.176 -2.592 -9.156 1 96.19 163 HIS A CA 1
ATOM 1341 C C . HIS A 1 163 ? 5.773 -2.98 -10.57 1 96.19 163 HIS A C 1
ATOM 1343 O O . HIS A 1 163 ? 6.172 -4.039 -11.07 1 96.19 163 HIS A O 1
ATOM 1349 N N . LEU A 1 164 ? 4.988 -2.16 -11.273 1 95.75 164 LEU A N 1
ATOM 1350 C CA . LEU A 1 164 ? 4.707 -2.412 -12.68 1 95.75 164 LEU A CA 1
ATOM 1351 C C . LEU A 1 164 ? 5.988 -2.359 -13.508 1 95.75 164 LEU A C 1
ATOM 1353 O O . LEU A 1 164 ? 6.219 -3.221 -14.359 1 95.75 164 LEU A O 1
ATOM 1357 N N . ALA A 1 165 ? 6.734 -1.399 -13.219 1 93.56 165 ALA A N 1
ATOM 1358 C CA . ALA A 1 165 ? 8.008 -1.255 -13.914 1 93.56 165 ALA A CA 1
ATOM 1359 C C . ALA A 1 165 ? 8.906 -2.467 -13.68 1 93.56 165 ALA A C 1
ATOM 1361 O O . ALA A 1 165 ? 9.531 -2.977 -14.617 1 93.56 165 ALA A O 1
ATOM 1362 N N . ARG A 1 166 ? 8.891 -2.896 -12.477 1 96.19 166 ARG A N 1
ATOM 1363 C CA . ARG A 1 166 ? 9.719 -4.055 -12.148 1 96.19 166 ARG A CA 1
ATOM 1364 C C . ARG A 1 166 ? 9.219 -5.305 -12.859 1 96.19 166 ARG A C 1
ATOM 1366 O O . ARG A 1 166 ? 10.008 -6.117 -13.328 1 96.19 166 ARG A O 1
ATOM 1373 N N . ALA A 1 167 ? 7.898 -5.469 -12.891 1 97.81 167 ALA A N 1
ATOM 1374 C CA . ALA A 1 167 ? 7.32 -6.598 -13.617 1 97.81 167 ALA A CA 1
ATOM 1375 C C . ALA A 1 167 ? 7.773 -6.602 -15.07 1 97.81 167 ALA A C 1
ATOM 1377 O O . ALA A 1 167 ? 8.125 -7.652 -15.617 1 97.81 167 ALA A O 1
ATOM 1378 N N . LEU A 1 168 ? 7.887 -5.473 -15.648 1 95.94 168 LEU A N 1
ATOM 1379 C CA . LEU A 1 168 ? 8.281 -5.367 -17.047 1 95.94 168 LEU A CA 1
ATOM 1380 C C . LEU A 1 168 ? 9.781 -5.574 -17.203 1 95.94 168 LEU A C 1
ATOM 1382 O O . LEU A 1 168 ? 10.234 -6.102 -18.234 1 95.94 168 LEU A O 1
ATOM 1386 N N . GLU A 1 169 ? 10.523 -5.148 -16.297 1 96.06 169 GLU A N 1
ATOM 1387 C CA . GLU A 1 169 ? 11.961 -5.395 -16.312 1 96.06 169 GLU A CA 1
ATOM 1388 C C . GLU A 1 169 ? 12.266 -6.891 -16.297 1 96.06 169 GLU A C 1
ATOM 1390 O O . GLU A 1 169 ? 13.172 -7.359 -16.984 1 96.06 169 GLU A O 1
ATOM 1395 N N . LEU A 1 170 ? 11.539 -7.539 -15.477 1 97.19 170 LEU A N 1
ATOM 1396 C CA . LEU A 1 170 ? 11.734 -8.977 -15.312 1 97.19 170 LEU A CA 1
ATOM 1397 C C . LEU A 1 170 ? 11.227 -9.742 -16.531 1 97.19 170 LEU A C 1
ATOM 1399 O O . LEU A 1 170 ? 11.82 -10.75 -16.922 1 97.19 170 LEU A O 1
ATOM 1403 N N . ASN A 1 171 ? 10.055 -9.273 -17.078 1 98.25 171 ASN A N 1
ATOM 1404 C CA . ASN A 1 171 ? 9.469 -9.852 -18.297 1 98.25 171 ASN A CA 1
ATOM 1405 C C . ASN A 1 171 ? 8.906 -8.766 -19.203 1 98.25 171 ASN A C 1
ATOM 1407 O O . ASN A 1 171 ? 7.734 -8.414 -19.109 1 98.25 171 ASN A O 1
ATOM 1411 N N . PRO A 1 172 ? 9.695 -8.289 -20.062 1 96.69 172 PRO A N 1
ATOM 1412 C CA . PRO A 1 172 ? 9.289 -7.191 -20.938 1 96.69 172 PRO A CA 1
ATOM 1413 C C . PRO A 1 172 ? 8.078 -7.539 -21.797 1 96.69 172 PRO A C 1
ATOM 1415 O O . PRO A 1 172 ? 7.414 -6.641 -22.328 1 96.69 172 PRO A O 1
ATOM 1418 N N . ASN A 1 173 ? 7.762 -8.805 -21.938 1 96.81 173 ASN A N 1
ATOM 1419 C CA . ASN A 1 173 ? 6.664 -9.227 -22.797 1 96.81 173 ASN A CA 1
ATOM 1420 C C . ASN A 1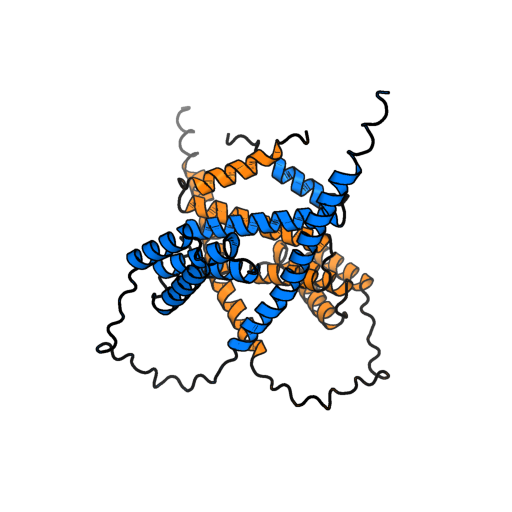 173 ? 5.438 -9.633 -21.984 1 96.81 173 ASN A C 1
ATOM 1422 O O . ASN A 1 173 ?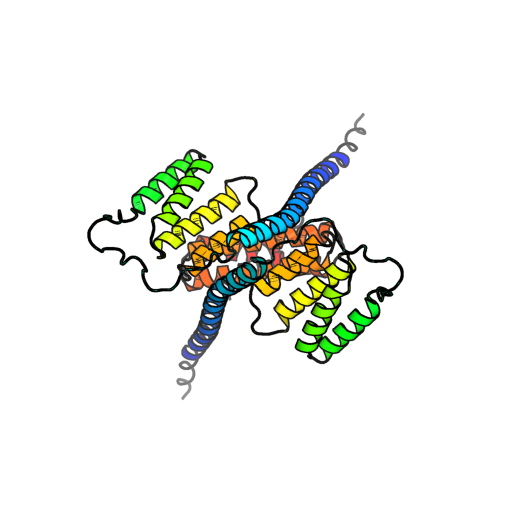 4.512 -10.25 -22.516 1 96.81 173 ASN A O 1
ATOM 1426 N N . HIS A 1 174 ? 5.445 -9.266 -20.797 1 97 174 HIS A N 1
ATOM 1427 C CA . HIS A 1 174 ? 4.285 -9.594 -19.969 1 97 174 HIS A CA 1
ATOM 1428 C C . HIS A 1 174 ? 3.068 -8.766 -20.375 1 97 174 HIS A C 1
ATOM 1430 O O . HIS A 1 174 ? 2.924 -7.617 -19.969 1 97 174 HIS A O 1
ATOM 1436 N N . ARG A 1 175 ? 2.117 -9.336 -21 1 96.44 175 ARG A N 1
ATOM 1437 C CA . ARG A 1 175 ? 1.026 -8.656 -21.688 1 96.44 175 ARG A CA 1
ATOM 1438 C C . ARG A 1 175 ? 0.153 -7.887 -20.703 1 96.44 175 ARG A C 1
ATOM 1440 O O . ARG A 1 175 ? -0.223 -6.742 -20.953 1 96.44 175 ARG A O 1
ATOM 1447 N N . LYS A 1 176 ? -0.125 -8.492 -19.594 1 96.56 176 LYS A N 1
ATOM 1448 C CA . LYS A 1 176 ? -0.989 -7.848 -18.609 1 96.56 176 LYS A CA 1
ATOM 1449 C C . LYS A 1 176 ? -0.362 -6.555 -18.094 1 96.56 176 LYS A C 1
ATOM 1451 O O . LYS A 1 176 ? -1.05 -5.547 -17.938 1 96.56 176 LYS A O 1
ATOM 1456 N N . THR A 1 177 ? 0.917 -6.594 -17.812 1 96.06 177 THR A N 1
ATOM 1457 C CA . THR A 1 177 ? 1.613 -5.422 -17.297 1 96.06 177 THR A CA 1
ATOM 1458 C C . THR A 1 177 ? 1.671 -4.324 -18.359 1 96.06 177 THR A C 1
ATOM 1460 O O . THR A 1 177 ? 1.45 -3.148 -18.062 1 96.06 177 THR A O 1
ATOM 1463 N N . GLN A 1 178 ? 1.938 -4.758 -19.578 1 93.06 178 GLN A N 1
ATOM 1464 C CA . GLN A 1 178 ? 1.949 -3.801 -20.688 1 93.06 178 GLN A CA 1
ATOM 1465 C C . GLN A 1 178 ? 0.59 -3.125 -20.844 1 93.06 178 GLN A C 1
ATOM 1467 O O . GLN A 1 178 ? 0.51 -1.902 -20.984 1 93.06 178 GLN A O 1
ATOM 1472 N N . GLN A 1 179 ? -0.408 -3.92 -20.781 1 92.62 179 GLN A N 1
ATOM 1473 C CA . GLN A 1 179 ? -1.767 -3.404 -20.906 1 92.62 179 GLN A CA 1
ATOM 1474 C C . GLN A 1 179 ? -2.107 -2.447 -19.766 1 92.62 179 GLN A C 1
ATOM 1476 O O . GLN A 1 179 ? -2.729 -1.406 -20 1 92.62 179 GLN A O 1
ATOM 1481 N N . ARG A 1 180 ? -1.661 -2.811 -18.609 1 91.19 180 ARG A N 1
ATOM 1482 C CA . ARG A 1 180 ? -1.955 -1.969 -17.453 1 91.19 180 ARG A CA 1
ATOM 1483 C C . ARG A 1 180 ? -1.236 -0.628 -17.547 1 91.19 180 ARG A C 1
ATOM 1485 O O . ARG A 1 180 ? -1.826 0.42 -17.281 1 91.19 180 ARG A O 1
ATOM 1492 N N . LEU A 1 181 ? -0.043 -0.677 -17.953 1 86.12 181 LEU A N 1
ATOM 1493 C CA . LEU A 1 181 ? 0.714 0.558 -18.125 1 86.12 181 LEU A CA 1
ATOM 1494 C C . LEU A 1 181 ? 0.097 1.424 -19.219 1 86.12 181 LEU A C 1
ATOM 1496 O O . LEU A 1 181 ? 0.018 2.646 -19.078 1 86.12 181 LEU A O 1
ATOM 1500 N N . ALA A 1 182 ? -0.374 0.741 -20.25 1 82.44 182 ALA A N 1
ATOM 1501 C CA . ALA A 1 182 ? -1.026 1.454 -21.344 1 82.44 182 ALA A CA 1
ATOM 1502 C C . ALA A 1 182 ? -2.324 2.105 -20.875 1 82.44 182 ALA A C 1
ATOM 1504 O O . ALA A 1 182 ? -2.637 3.232 -21.266 1 82.44 182 ALA A O 1
ATOM 1505 N N . SER A 1 183 ? -3.061 1.415 -20.047 1 83.81 183 SER A N 1
ATOM 1506 C CA . SER A 1 183 ? -4.324 1.933 -19.531 1 83.81 183 SER A CA 1
ATOM 1507 C C . SER A 1 183 ? -4.102 3.139 -18.625 1 83.81 183 SER A C 1
ATOM 1509 O O . SER A 1 183 ? -4.953 4.027 -18.547 1 83.81 183 SER A O 1
ATOM 1511 N N . LEU A 1 184 ? -3.037 3.145 -17.938 1 80.12 184 LEU A N 1
ATOM 1512 C CA . LEU A 1 184 ? -2.717 4.258 -17.047 1 80.12 184 LEU A CA 1
ATOM 1513 C C . LEU A 1 184 ? -2.297 5.488 -17.844 1 80.12 184 LEU A C 1
ATOM 1515 O O . LEU A 1 184 ? -2.518 6.621 -17.406 1 80.12 184 LEU A O 1
ATOM 1519 N N . GLN A 1 185 ? -1.802 5.121 -18.906 1 67.06 185 GLN A N 1
ATOM 1520 C CA . GLN A 1 185 ? -1.391 6.207 -19.797 1 67.06 185 GLN A CA 1
ATOM 1521 C C . GLN A 1 185 ? -2.592 6.812 -20.516 1 67.06 185 GLN A C 1
ATOM 1523 O O . GLN A 1 185 ? -2.596 8.008 -20.828 1 67.06 185 GLN A O 1
ATOM 1528 N N . SER A 1 186 ? -3.781 5.992 -20.812 1 59.06 186 SER A N 1
ATOM 1529 C CA . SER A 1 186 ? -4.969 6.426 -21.547 1 59.06 186 SER A CA 1
ATOM 1530 C C . SER A 1 186 ? -5.918 7.203 -20.641 1 59.06 186 SER A C 1
ATOM 1532 O O . SER A 1 186 ? -6.766 7.957 -21.125 1 59.06 186 SER A O 1
ATOM 1534 N N . PHE A 1 187 ? -6.234 6.867 -19.469 1 51.34 187 PHE A N 1
ATOM 1535 C CA . PHE A 1 187 ? -7.176 7.562 -18.609 1 51.34 187 PHE A CA 1
ATOM 1536 C C . PHE A 1 187 ? -6.91 9.062 -18.609 1 51.34 187 PHE A C 1
ATOM 1538 O O . PHE A 1 187 ? -7.801 9.859 -18.297 1 51.34 187 PHE A O 1
ATOM 1545 N N . GLY A 1 188 ? -5.961 9.617 -18.797 1 41.97 188 GLY A N 1
ATOM 1546 C CA . GLY A 1 188 ? -5.891 11.07 -18.938 1 41.97 188 GLY A CA 1
ATOM 1547 C C . GLY A 1 188 ? -6.738 11.602 -20.078 1 41.97 188 GLY A C 1
ATOM 1548 O O . GLY A 1 188 ? -6.938 12.812 -20.188 1 41.97 188 GLY A O 1
ATOM 1549 N N . GLY A 1 189 ? -7.07 10.93 -21.172 1 36.31 189 GLY A N 1
ATOM 1550 C CA . GLY A 1 189 ? -7.859 11.531 -22.234 1 36.31 189 GLY A CA 1
ATOM 1551 C C . GLY A 1 189 ? -9.352 11.523 -21.953 1 36.31 189 GLY A C 1
ATOM 1552 O O . GLY A 1 189 ? -10.156 11.852 -22.812 1 36.31 189 GLY A O 1
ATOM 1553 N N . GLY A 1 190 ? -9.945 10.727 -21.094 1 35.84 190 GLY A N 1
ATOM 1554 C CA . GLY A 1 190 ? -11.398 10.75 -21.219 1 35.84 190 GLY A CA 1
ATOM 1555 C C . GLY A 1 190 ? -12.016 12.031 -20.703 1 35.84 190 GLY A C 1
ATOM 1556 O O . GLY A 1 190 ? -11.438 12.711 -19.844 1 35.84 190 GLY A O 1
ATOM 1557 N N . HIS A 1 191 ? -13.031 12.641 -21.516 1 33.12 191 HIS A N 1
ATOM 1558 C CA . HIS A 1 191 ? -14.086 13.648 -21.406 1 33.12 191 HIS A CA 1
ATOM 1559 C C . HIS A 1 191 ? -14.883 13.484 -20.125 1 33.12 191 HIS A C 1
ATOM 1561 O O . HIS A 1 191 ? -15.375 12.391 -19.828 1 33.12 191 HIS A O 1
ATOM 1567 N N . VAL A 1 192 ? -14.555 14.031 -19.016 1 27.31 192 VAL A N 1
ATOM 1568 C CA . VAL A 1 192 ? -15.656 14.477 -18.172 1 27.31 192 VAL A CA 1
ATOM 1569 C C . VAL A 1 192 ? -16.797 15.016 -19.047 1 27.31 192 VAL A C 1
ATOM 1571 O O . VAL A 1 192 ? -16.641 16.047 -19.703 1 27.31 192 VAL A O 1
ATOM 1574 N N . VAL A 1 193 ? -17.391 14.242 -20.062 1 23.83 193 VAL A N 1
ATOM 1575 C CA . VAL A 1 193 ? -18.719 14.742 -20.406 1 23.83 193 VAL A CA 1
ATOM 1576 C C . VAL A 1 193 ? -19.656 14.562 -19.203 1 23.83 193 VAL A C 1
ATOM 1578 O O . VAL A 1 193 ? -19.594 13.547 -18.5 1 23.83 193 VAL A O 1
ATOM 1581 N N . MET B 1 1 ? -49.594 18.203 -22.641 1 21.56 1 MET B N 1
ATOM 1582 C CA . MET B 1 1 ? -49.469 17.438 -21.406 1 21.56 1 MET B CA 1
ATOM 1583 C C . MET B 1 1 ? -48.031 17 -21.203 1 21.56 1 MET B C 1
ATOM 1585 O O . MET B 1 1 ? -47.75 16.031 -20.484 1 21.56 1 MET B O 1
ATOM 1589 N N . LEU B 1 2 ? -47 17.531 -21.906 1 22.88 2 LEU B N 1
ATOM 1590 C CA . LEU B 1 2 ? -45.594 17.25 -22.172 1 22.88 2 LEU B CA 1
ATOM 1591 C C . LEU B 1 2 ? -44.75 17.609 -20.953 1 22.88 2 LEU B C 1
ATOM 1593 O O . LEU B 1 2 ? -43.531 17.453 -20.984 1 22.88 2 LEU B O 1
ATOM 1597 N N . GLN B 1 3 ? -45.25 18.375 -19.984 1 22.94 3 GLN B N 1
ATOM 1598 C CA . GLN B 1 3 ? -44.406 19.094 -19.031 1 22.94 3 GLN B CA 1
ATOM 1599 C C . GLN B 1 3 ? -43.812 18.141 -18 1 22.94 3 GLN B C 1
ATOM 1601 O O . GLN B 1 3 ? -43.062 18.547 -17.125 1 22.94 3 GLN B O 1
ATOM 1606 N N . CYS B 1 4 ? -44.406 16.969 -17.75 1 25.45 4 CYS B N 1
ATOM 1607 C CA . CYS B 1 4 ? -44.188 16.344 -16.453 1 25.45 4 CYS B CA 1
ATOM 1608 C C . CYS B 1 4 ? -42.812 15.688 -16.422 1 25.45 4 CYS B C 1
ATOM 1610 O O . CYS B 1 4 ? -42.438 15.047 -15.43 1 25.45 4 CYS B O 1
ATOM 1612 N N . LEU B 1 5 ? -42.094 15.367 -17.531 1 27.31 5 LEU B N 1
ATOM 1613 C CA . LEU B 1 5 ? -41.094 14.336 -17.406 1 27.31 5 LEU B CA 1
ATOM 1614 C C . LEU B 1 5 ? -39.812 14.898 -16.75 1 27.31 5 LEU B C 1
ATOM 1616 O O . LEU B 1 5 ? -38.812 14.195 -16.641 1 27.31 5 LEU B O 1
ATOM 1620 N N . ASN B 1 6 ? -39.688 16.219 -16.594 1 27.08 6 ASN B N 1
ATOM 1621 C CA . ASN B 1 6 ? -38.312 16.672 -16.391 1 27.08 6 ASN B CA 1
ATOM 1622 C C . ASN B 1 6 ? -37.844 16.438 -14.953 1 27.08 6 ASN B C 1
ATOM 1624 O O . ASN B 1 6 ? -36.719 16.766 -14.594 1 27.08 6 ASN B O 1
ATOM 1628 N N . GLY B 1 7 ? -38.812 16.266 -13.945 1 29.95 7 GLY B N 1
ATOM 1629 C CA . GLY B 1 7 ? -38.375 16.469 -12.57 1 29.95 7 GLY B CA 1
ATOM 1630 C C . GLY B 1 7 ? -37.594 15.305 -12.008 1 29.95 7 GLY B C 1
ATOM 1631 O O . GLY B 1 7 ? -37.094 15.375 -10.883 1 29.95 7 GLY B O 1
ATOM 1632 N N . ILE B 1 8 ? -37.844 14.055 -12.523 1 30.86 8 ILE B N 1
ATOM 1633 C CA . ILE B 1 8 ? -37.406 12.922 -11.711 1 30.86 8 ILE B CA 1
ATOM 1634 C C . ILE B 1 8 ? -35.906 12.719 -11.836 1 30.86 8 ILE B C 1
ATOM 1636 O O . ILE B 1 8 ? -35.344 11.797 -11.234 1 30.86 8 ILE B O 1
ATOM 1640 N N . ARG B 1 9 ? -35.219 13.328 -12.805 1 32.28 9 ARG B N 1
ATOM 1641 C CA . ARG B 1 9 ? -33.875 12.828 -13.062 1 32.28 9 ARG B CA 1
ATOM 1642 C C . ARG B 1 9 ? -32.906 13.266 -11.961 1 32.28 9 ARG B C 1
ATOM 1644 O O . ARG B 1 9 ? -31.781 12.773 -11.883 1 32.28 9 ARG B O 1
ATOM 1651 N N . SER B 1 10 ? -33.125 14.391 -11.219 1 33.38 10 SER B N 1
ATOM 1652 C CA . SER B 1 10 ? -32.031 14.914 -10.414 1 33.38 10 SER B CA 1
ATOM 1653 C C . SER B 1 10 ? -31.891 14.141 -9.109 1 33.38 10 SER B C 1
ATOM 1655 O O . SER B 1 10 ? -30.797 14.07 -8.539 1 33.38 10 SER B O 1
ATOM 1657 N N . VAL B 1 11 ? -33.031 13.523 -8.586 1 36.28 11 VAL B N 1
ATOM 1658 C CA . VAL B 1 11 ? -32.938 12.984 -7.238 1 36.28 11 VAL B CA 1
ATOM 1659 C C . VAL B 1 11 ? -32.25 11.609 -7.281 1 36.28 11 VAL B C 1
ATOM 1661 O O . VAL B 1 11 ? -31.703 11.148 -6.285 1 36.28 11 VAL B O 1
ATOM 1664 N N . SER B 1 12 ? -32.406 10.852 -8.414 1 35.09 12 SER B N 1
ATOM 1665 C CA . SER B 1 12 ? -31.922 9.477 -8.359 1 35.09 12 SER B CA 1
ATOM 1666 C C . SER B 1 12 ? -30.406 9.422 -8.438 1 35.09 12 SER B C 1
ATOM 1668 O O . SER B 1 12 ? -29.781 8.461 -7.965 1 35.09 12 SER B O 1
ATOM 1670 N N . LEU B 1 13 ? -29.734 10.359 -9.102 1 35.69 13 LEU B N 1
ATOM 1671 C CA . LEU B 1 13 ? -28.281 10.289 -9.18 1 35.69 13 LEU B CA 1
ATOM 1672 C C . LEU B 1 13 ? -27.641 10.695 -7.855 1 35.69 13 LEU B C 1
ATOM 1674 O O . LEU B 1 13 ? -26.547 10.258 -7.527 1 35.69 13 LEU B O 1
ATOM 1678 N N . LEU B 1 14 ? -28.359 11.461 -7.027 1 36.78 14 LEU B N 1
ATOM 1679 C CA . LEU B 1 14 ? -27.797 11.844 -5.742 1 36.78 14 LEU B CA 1
ATOM 1680 C C . LEU B 1 14 ? -27.859 10.688 -4.754 1 36.78 14 LEU B C 1
ATOM 1682 O O . LEU B 1 14 ? -26.969 10.531 -3.91 1 36.78 14 LEU B O 1
ATOM 1686 N N . ARG B 1 15 ? -28.906 9.883 -4.879 1 42.38 15 ARG B N 1
ATOM 1687 C CA . ARG B 1 15 ? -29.031 8.773 -3.938 1 42.38 15 ARG B CA 1
ATOM 1688 C C . ARG B 1 15 ? -28.047 7.668 -4.258 1 42.38 15 ARG B C 1
ATOM 1690 O O . ARG B 1 15 ? -27.531 7.004 -3.355 1 42.38 15 ARG B O 1
ATOM 1697 N N . LEU B 1 16 ? -27.734 7.414 -5.504 1 39.03 16 LEU B N 1
ATOM 1698 C CA . LEU B 1 16 ? -26.734 6.395 -5.82 1 39.03 16 LEU B CA 1
ATOM 1699 C C . LEU B 1 16 ? -25.344 6.84 -5.391 1 39.03 16 LEU B C 1
ATOM 1701 O O . LEU B 1 16 ? -24.531 6.023 -4.941 1 39.03 16 LEU B O 1
ATOM 1705 N N . HIS B 1 17 ? -25.109 8.078 -5.375 1 43.91 17 HIS B N 1
ATOM 1706 C CA . HIS B 1 17 ? -23.812 8.57 -4.918 1 43.91 17 HIS B CA 1
ATOM 1707 C C . HIS B 1 17 ? -23.688 8.484 -3.4 1 43.91 17 HIS B C 1
ATOM 1709 O O . HIS B 1 17 ? -22.609 8.203 -2.873 1 43.91 17 HIS B O 1
ATOM 1715 N N . THR B 1 18 ? -24.844 8.547 -2.77 1 46.91 18 THR B N 1
ATOM 1716 C CA . THR B 1 18 ? -24.781 8.492 -1.313 1 46.91 18 THR B CA 1
ATOM 1717 C C . THR B 1 18 ? -24.594 7.055 -0.831 1 46.91 18 THR B C 1
ATOM 1719 O O . THR B 1 18 ? -23.859 6.805 0.123 1 46.91 18 THR B O 1
ATOM 1722 N N . ILE B 1 19 ? -25.266 6.082 -1.494 1 46.75 19 ILE B N 1
ATOM 1723 C CA . ILE B 1 19 ? -25.141 4.695 -1.054 1 46.75 19 ILE B CA 1
ATOM 1724 C C . ILE B 1 19 ? -23.719 4.199 -1.337 1 46.75 19 ILE B C 1
ATOM 1726 O O . ILE B 1 19 ? -23.094 3.561 -0.487 1 46.75 19 ILE B O 1
ATOM 1730 N N . CYS B 1 20 ? -23.219 4.512 -2.457 1 45.25 20 CYS B N 1
ATOM 1731 C CA . CYS B 1 20 ? -21.844 4.145 -2.766 1 45.25 20 CYS B CA 1
ATOM 1732 C C . CYS B 1 20 ? -20.859 4.863 -1.838 1 45.25 20 CYS B C 1
ATOM 1734 O O . CYS B 1 20 ? -19.875 4.277 -1.398 1 45.25 20 CYS B O 1
ATOM 1736 N N . PHE B 1 21 ? -21.359 5.969 -1.392 1 50.78 21 PHE B N 1
ATOM 1737 C CA . PHE B 1 21 ? -20.531 6.746 -0.488 1 50.78 21 PHE B CA 1
ATOM 1738 C C . PHE B 1 21 ? -20.516 6.133 0.907 1 50.78 21 PHE B C 1
ATOM 1740 O O . PHE B 1 21 ? -19.469 6.039 1.542 1 50.78 21 PHE B O 1
ATOM 1747 N N . TYR B 1 22 ? -21.688 5.691 1.384 1 51.97 22 TYR B N 1
ATOM 1748 C CA . TYR B 1 22 ? -21.75 5.082 2.709 1 51.97 22 TYR B CA 1
ATOM 1749 C C . TYR B 1 22 ? -21.062 3.729 2.725 1 51.97 22 TYR B C 1
ATOM 1751 O O . TYR B 1 22 ? -20.359 3.393 3.686 1 51.97 22 TYR B O 1
ATOM 1759 N N . SER B 1 23 ? -21.203 3.072 1.686 1 50.25 23 SER B N 1
ATOM 1760 C CA . SER B 1 23 ? -20.531 1.782 1.603 1 50.25 23 SER B CA 1
ATOM 1761 C C . SER B 1 23 ? -19.016 1.951 1.561 1 50.25 23 SER B C 1
ATOM 1763 O O . SER B 1 23 ? -18.297 1.245 2.262 1 50.25 23 SER B O 1
ATOM 1765 N N . VAL B 1 24 ? -18.625 2.908 0.906 1 50.94 24 VAL B N 1
ATOM 1766 C CA . VAL B 1 24 ? -17.203 3.191 0.805 1 50.94 24 VAL B CA 1
ATOM 1767 C C . VAL B 1 24 ? -16.688 3.748 2.131 1 50.94 24 VAL B C 1
ATOM 1769 O O . VAL B 1 24 ? -15.617 3.373 2.596 1 50.94 24 VAL B O 1
ATOM 1772 N N . TYR B 1 25 ? -17.531 4.574 2.771 1 52.22 25 TYR B N 1
ATOM 1773 C CA . TYR B 1 25 ? -17.156 5.129 4.07 1 52.22 25 TYR B CA 1
ATOM 1774 C C . TYR B 1 25 ? -17.062 4.031 5.121 1 52.22 25 TYR B C 1
ATOM 1776 O O . TYR B 1 25 ? -16.078 3.965 5.871 1 52.22 25 TYR B O 1
ATOM 1784 N N . PHE B 1 26 ? -18.047 3.156 5.207 1 52.91 26 PHE B N 1
ATOM 1785 C CA . PHE B 1 26 ? -18.047 2.045 6.152 1 52.91 26 PHE B CA 1
ATOM 1786 C C . PHE B 1 26 ? -16.906 1.07 5.84 1 52.91 26 PHE B C 1
ATOM 1788 O O . PHE B 1 26 ? -16.25 0.567 6.75 1 52.91 26 PHE B O 1
ATOM 1795 N N . TRP B 1 27 ? -16.672 1.015 4.598 1 51.19 27 TRP B N 1
ATOM 1796 C CA . TRP B 1 27 ? -15.562 0.176 4.168 1 51.19 27 TRP B CA 1
ATOM 1797 C C . TRP B 1 27 ? -14.227 0.801 4.559 1 51.19 27 TRP B C 1
ATOM 1799 O O . TRP B 1 27 ? -13.352 0.123 5.102 1 51.19 27 TRP B O 1
ATOM 1809 N N . PHE B 1 28 ? -14.148 2.014 4.504 1 53.97 28 PHE B N 1
ATOM 1810 C CA . PHE B 1 28 ? -12.922 2.73 4.805 1 53.97 28 PHE B CA 1
ATOM 1811 C C . PHE B 1 28 ? -12.656 2.746 6.309 1 53.97 28 PHE B C 1
ATOM 1813 O O . PHE B 1 28 ? -11.523 2.527 6.746 1 53.97 28 PHE B O 1
ATOM 1820 N N . VAL B 1 29 ? -13.68 3.043 7.133 1 52.56 29 VAL B N 1
ATOM 1821 C CA . VAL B 1 29 ? -13.562 3.051 8.586 1 52.56 29 VAL B CA 1
ATOM 1822 C C . VAL B 1 29 ? -13.25 1.643 9.086 1 52.56 29 VAL B C 1
ATOM 1824 O O . VAL B 1 29 ? -12.406 1.462 9.969 1 52.56 29 VAL B O 1
ATOM 1827 N N . ARG B 1 30 ? -13.859 0.693 8.508 1 51 30 ARG B N 1
ATOM 1828 C CA . ARG B 1 30 ? -13.617 -0.699 8.875 1 51 30 ARG B CA 1
ATOM 1829 C C . ARG B 1 30 ? -12.195 -1.125 8.516 1 51 30 ARG B C 1
ATOM 1831 O O . ARG B 1 30 ? -11.547 -1.843 9.273 1 51 30 ARG B O 1
ATOM 1838 N N . VAL B 1 31 ? -11.758 -0.595 7.504 1 50.41 31 VAL B N 1
ATOM 1839 C CA . VAL B 1 31 ? -10.422 -0.94 7.027 1 50.41 31 VAL B CA 1
ATOM 1840 C C . VAL B 1 31 ? -9.367 -0.336 7.953 1 50.41 31 VAL B C 1
ATOM 1842 O O . VAL B 1 31 ? -8.406 -1.01 8.336 1 50.41 31 VAL B O 1
ATOM 1845 N N . THR B 1 32 ? -9.648 0.855 8.336 1 49 32 THR B N 1
ATOM 1846 C CA . THR B 1 32 ? -8.672 1.516 9.195 1 49 32 THR B CA 1
ATOM 1847 C C . THR B 1 32 ? -8.648 0.882 10.578 1 49 32 THR B C 1
ATOM 1849 O O . THR B 1 32 ? -7.582 0.684 11.164 1 49 32 THR B O 1
ATOM 1852 N N . LEU B 1 33 ? -9.828 0.58 11.141 1 47.84 33 LEU B N 1
ATOM 1853 C CA . LEU B 1 33 ? -9.938 -0.038 12.461 1 47.84 33 LEU B CA 1
ATOM 1854 C C . LEU B 1 33 ? -9.367 -1.453 12.445 1 47.84 33 LEU B C 1
ATOM 1856 O O . LEU B 1 33 ? -8.664 -1.851 13.375 1 47.84 33 LEU B O 1
ATOM 1860 N N . GLN B 1 34 ? -9.688 -2.127 11.461 1 45.38 34 GLN B N 1
ATOM 1861 C CA . GLN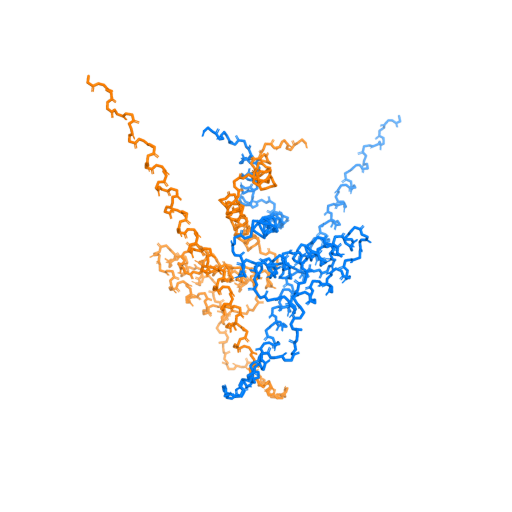 B 1 34 ? -9.258 -3.518 11.367 1 45.38 34 GLN B CA 1
ATOM 1862 C C . GLN B 1 34 ? -7.754 -3.609 11.117 1 45.38 34 GLN B C 1
ATOM 1864 O O . GLN B 1 34 ? -7.086 -4.512 11.625 1 45.38 34 GLN B O 1
ATOM 1869 N N . ILE B 1 35 ? -7.246 -2.717 10.508 1 45.94 35 ILE B N 1
ATOM 1870 C CA . ILE B 1 35 ? -5.801 -2.658 10.32 1 45.94 35 ILE B CA 1
ATOM 1871 C C . ILE B 1 35 ? -5.109 -2.592 11.68 1 45.94 35 ILE B C 1
ATOM 1873 O O . ILE B 1 35 ? -4.105 -3.271 11.906 1 45.94 35 ILE B O 1
ATOM 1877 N N . THR B 1 36 ? -5.773 -1.939 12.547 1 44.88 36 THR B N 1
ATOM 1878 C CA . THR B 1 36 ? -5.203 -1.822 13.883 1 44.88 36 THR B CA 1
ATOM 1879 C C . THR B 1 36 ? -5.273 -3.156 14.625 1 44.88 36 THR B C 1
ATOM 1881 O O . THR B 1 36 ? -4.309 -3.564 15.273 1 44.88 36 THR B O 1
ATOM 1884 N N . ILE B 1 37 ? -6.441 -3.785 14.438 1 43.78 37 ILE B N 1
ATOM 1885 C CA . ILE B 1 37 ? -6.613 -5.035 15.172 1 43.78 37 ILE B CA 1
ATOM 1886 C C . ILE B 1 37 ? -5.664 -6.094 14.625 1 43.78 37 ILE B C 1
ATOM 1888 O O . ILE B 1 37 ? -5.027 -6.824 15.383 1 43.78 37 ILE B O 1
ATOM 1892 N N . SER B 1 38 ? -5.613 -6.18 13.375 1 43.03 38 SER B N 1
ATOM 1893 C CA . SER B 1 38 ? -4.766 -7.195 12.766 1 43.03 38 SER B CA 1
ATOM 1894 C C . SER B 1 38 ? -3.287 -6.898 13 1 43.03 38 SER B C 1
ATOM 1896 O O . SER B 1 38 ? -2.488 -7.812 13.211 1 43.03 38 SER B O 1
ATOM 1898 N N . ILE B 1 39 ? -3.006 -5.746 13.086 1 41.94 39 ILE B N 1
ATOM 1899 C CA . ILE B 1 39 ? -1.654 -5.363 13.477 1 41.94 39 ILE B CA 1
ATOM 1900 C C . ILE B 1 39 ? -1.421 -5.715 14.938 1 41.94 39 ILE B C 1
ATOM 1902 O O . ILE B 1 39 ? -0.367 -6.25 15.297 1 41.94 39 ILE B O 1
ATOM 1906 N N . ILE B 1 40 ? -2.477 -5.664 15.703 1 39.81 40 ILE B N 1
ATOM 1907 C CA . ILE B 1 40 ? -2.424 -6.012 17.109 1 39.81 40 ILE B CA 1
ATOM 1908 C C . ILE B 1 40 ? -2.355 -7.527 17.281 1 39.81 40 ILE B C 1
ATOM 1910 O O . ILE B 1 40 ? -1.563 -8.039 18.062 1 39.81 40 ILE B O 1
ATOM 1914 N N . ILE B 1 41 ? -3.215 -8.234 16.609 1 38.94 41 ILE B N 1
ATOM 1915 C CA . ILE B 1 41 ? -3.262 -9.688 16.719 1 38.94 41 ILE B CA 1
ATOM 1916 C C . ILE B 1 41 ? -1.942 -10.281 16.234 1 38.94 41 ILE B C 1
ATOM 1918 O O . ILE B 1 41 ? -1.401 -11.195 16.875 1 38.94 41 ILE B O 1
ATOM 1922 N N . ILE B 1 42 ? -1.489 -9.875 15.211 1 38 42 ILE B N 1
ATOM 1923 C CA . ILE B 1 42 ? -0.213 -10.359 14.695 1 38 42 ILE B CA 1
ATOM 1924 C C . ILE B 1 42 ? 0.902 -10.023 15.68 1 38 42 ILE B C 1
ATOM 1926 O O . ILE B 1 42 ? 1.773 -10.859 15.945 1 38 42 ILE B O 1
ATOM 1930 N N . ILE B 1 43 ? 0.683 -8.992 16.406 1 34.88 43 ILE B N 1
ATOM 1931 C CA . ILE B 1 43 ? 1.632 -8.57 17.438 1 34.88 43 ILE B CA 1
ATOM 1932 C C . ILE B 1 43 ? 1.521 -9.492 18.641 1 34.88 43 ILE B C 1
ATOM 1934 O O . ILE B 1 43 ? 2.533 -9.898 19.219 1 34.88 43 ILE B O 1
ATOM 1938 N N . MET B 1 44 ? 0.373 -9.859 19.078 1 32.81 44 MET B N 1
ATOM 1939 C CA . MET B 1 44 ? 0.162 -10.688 20.266 1 32.81 44 MET B CA 1
ATOM 1940 C C . MET B 1 44 ? 0.675 -12.102 20.031 1 32.81 44 MET B C 1
ATOM 1942 O O . MET B 1 44 ? 1.178 -12.742 20.953 1 32.81 44 MET B O 1
ATOM 1946 N N . SER B 1 45 ? 0.382 -12.742 18.984 1 33.66 45 SER B N 1
ATOM 1947 C CA . SER B 1 45 ? 0.759 -14.141 18.797 1 33.66 45 SER B CA 1
ATOM 1948 C C . SER B 1 45 ? 2.273 -14.312 18.828 1 33.66 45 SER B C 1
ATOM 1950 O O . SER B 1 45 ? 2.773 -15.406 19.094 1 33.66 45 SER B O 1
ATOM 1952 N N . HIS B 1 46 ? 3.043 -13.32 18.531 1 34.56 46 HIS B N 1
ATOM 1953 C CA . HIS B 1 46 ? 4.477 -13.57 18.453 1 34.56 46 HIS B CA 1
ATOM 1954 C C . HIS B 1 46 ? 5.164 -13.297 19.781 1 34.56 46 HIS B C 1
ATOM 1956 O O . HIS B 1 46 ? 6.391 -13.398 19.891 1 34.56 46 HIS B O 1
ATOM 1962 N N . SER B 1 47 ? 4.527 -12.883 20.844 1 29.83 47 SER B N 1
ATOM 1963 C CA . SER B 1 47 ? 5.277 -12.602 22.062 1 29.83 47 SER B CA 1
ATOM 1964 C C . SER B 1 47 ? 5.922 -13.867 22.625 1 29.83 47 SER B C 1
ATOM 1966 O O . SER B 1 47 ? 7.062 -13.836 23.094 1 29.83 47 SER B O 1
ATOM 1968 N N . GLY B 1 48 ? 5.172 -14.789 23.359 1 29.61 48 GLY B N 1
ATOM 1969 C CA . GLY B 1 48 ? 5.684 -15.5 24.531 1 29.61 48 GLY B CA 1
ATOM 1970 C C . GLY B 1 48 ? 6.789 -16.484 24.188 1 29.61 48 GLY B C 1
ATOM 1971 O O . GLY B 1 48 ? 7.383 -17.094 25.078 1 29.61 48 GLY B O 1
ATOM 1972 N N . GLY B 1 49 ? 6.684 -17.344 23.125 1 28.81 49 GLY B N 1
ATOM 1973 C CA . GLY B 1 49 ? 7.312 -18.594 23.516 1 28.81 49 GLY B CA 1
ATOM 1974 C C . GLY B 1 49 ? 8.82 -18.484 23.672 1 28.81 49 GLY B C 1
ATOM 1975 O O . GLY B 1 49 ? 9.453 -17.688 22.984 1 28.81 49 GLY B O 1
ATOM 1976 N N . THR B 1 50 ? 9.266 -18.5 24.844 1 29.41 50 THR B N 1
ATOM 1977 C CA . THR B 1 50 ? 10.617 -18.812 25.266 1 29.41 50 THR B CA 1
ATOM 1978 C C . THR B 1 50 ? 11.305 -19.734 24.266 1 29.41 50 THR B C 1
ATOM 1980 O O . THR B 1 50 ? 10.75 -20.781 23.891 1 29.41 50 THR B O 1
ATOM 1983 N N . HIS B 1 51 ? 12 -19.156 23.391 1 29.02 51 HIS B N 1
ATOM 1984 C CA . HIS B 1 51 ? 12.82 -20.078 22.609 1 29.02 51 HIS B CA 1
ATOM 1985 C C . HIS B 1 51 ? 13.648 -20.984 23.516 1 29.02 51 HIS B C 1
ATOM 1987 O O . HIS B 1 51 ? 14.344 -20.5 24.422 1 29.02 51 HIS B O 1
ATOM 1993 N N . PRO B 1 52 ? 13.094 -22.078 24.016 1 29.61 52 PRO B N 1
ATOM 1994 C CA . PRO B 1 52 ? 14.031 -22.953 24.734 1 29.61 52 PRO B CA 1
ATOM 1995 C C . PRO B 1 52 ? 15.43 -22.953 24.125 1 29.61 52 PRO B C 1
ATOM 1997 O O . PRO B 1 52 ? 15.594 -22.625 22.938 1 29.61 52 PRO B O 1
ATOM 2000 N N . PRO B 1 53 ? 16.469 -23.125 24.953 1 29.77 53 PRO B N 1
ATOM 2001 C CA . PRO B 1 53 ? 17.875 -23.25 24.562 1 29.77 53 PRO B CA 1
ATOM 2002 C C . PRO B 1 53 ? 18.047 -24.016 23.25 1 29.77 53 PRO B C 1
ATOM 2004 O O . PRO B 1 53 ? 17.156 -24.766 22.844 1 29.77 53 PRO B O 1
ATOM 2007 N N . ASN B 1 54 ? 19.156 -23.656 22.469 1 29.8 54 ASN B N 1
ATOM 2008 C CA . ASN B 1 54 ? 19.703 -23.906 21.141 1 29.8 54 ASN B CA 1
ATOM 2009 C C . ASN B 1 54 ? 19.766 -25.391 20.828 1 29.8 54 ASN B C 1
ATOM 2011 O O . ASN B 1 54 ? 20.078 -25.781 19.703 1 29.8 54 ASN B O 1
ATOM 2015 N N . ASN B 1 55 ? 20.062 -26.109 21.922 1 30.17 55 ASN B N 1
ATOM 2016 C CA . ASN B 1 55 ? 20.781 -27.328 21.578 1 30.17 55 ASN B CA 1
ATOM 2017 C C . ASN B 1 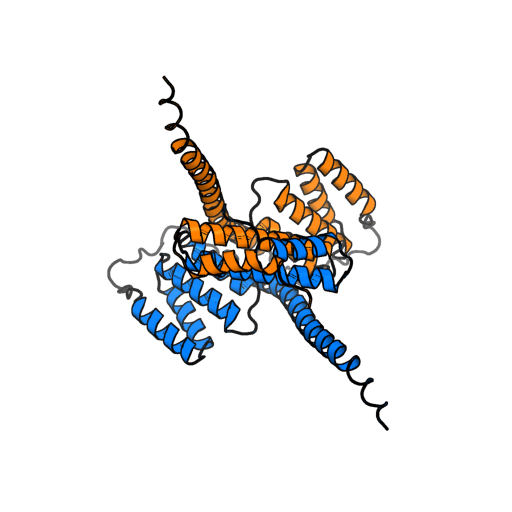55 ? 19.922 -28.281 20.75 1 30.17 55 ASN B C 1
ATOM 2019 O O . ASN B 1 55 ? 20.438 -29.047 19.938 1 30.17 55 ASN B O 1
ATOM 2023 N N . ASN B 1 56 ? 18.812 -28.688 21.5 1 28.58 56 ASN B N 1
ATOM 2024 C CA . ASN B 1 56 ? 18.141 -29.859 20.969 1 28.58 56 ASN B CA 1
ATOM 2025 C C . ASN B 1 56 ? 17.297 -29.531 19.75 1 28.58 56 ASN B C 1
ATOM 2027 O O . ASN B 1 56 ? 16.094 -29.281 19.875 1 28.58 56 ASN B O 1
ATOM 2031 N N . VAL B 1 57 ? 17.75 -28.547 19.016 1 33.62 57 VAL B N 1
ATOM 2032 C CA . VAL B 1 57 ? 17.094 -28.547 17.719 1 33.62 57 VAL B CA 1
ATOM 2033 C C . VAL B 1 57 ? 16.859 -29.969 17.25 1 33.62 57 VAL B C 1
ATOM 2035 O O . VAL B 1 57 ? 17.812 -30.75 17.094 1 33.62 57 VAL B O 1
ATOM 2038 N N . PRO B 1 58 ? 15.789 -30.531 17.688 1 32.47 58 PRO B N 1
ATOM 2039 C CA . PRO B 1 58 ? 15.75 -31.922 17.203 1 32.47 58 PRO B CA 1
ATOM 2040 C C . PRO B 1 58 ? 16.359 -32.062 15.812 1 32.47 58 PRO B C 1
ATOM 2042 O O . PRO B 1 58 ? 16.141 -31.219 14.938 1 32.47 58 PRO B O 1
ATOM 2045 N N . LYS B 1 59 ? 17.547 -32.625 15.773 1 33 59 LYS B N 1
ATOM 2046 C CA . LYS B 1 59 ? 18.062 -33.219 14.539 1 33 59 LYS B CA 1
ATOM 2047 C C . LYS B 1 59 ? 16.922 -33.781 13.688 1 33 59 LYS B C 1
ATOM 2049 O O . LYS B 1 59 ? 16.172 -34.656 14.133 1 33 59 LYS B O 1
ATOM 2054 N N . TYR B 1 60 ? 16.25 -32.844 12.969 1 31.92 60 TYR B N 1
ATOM 2055 C CA . TYR B 1 60 ? 15.406 -33.469 11.969 1 31.92 60 TYR B CA 1
ATOM 2056 C C . TYR B 1 60 ? 16.047 -34.781 11.469 1 31.92 60 TYR B C 1
ATOM 2058 O O . TYR B 1 60 ? 17.125 -34.75 10.883 1 31.92 60 TYR B O 1
ATOM 2066 N N . ASP B 1 61 ? 15.984 -35.781 12.188 1 33.03 61 ASP B N 1
ATOM 2067 C CA . ASP B 1 61 ? 16.344 -37.094 11.656 1 33.03 61 ASP B CA 1
ATOM 2068 C C . ASP B 1 61 ? 15.969 -37.188 10.18 1 33.03 61 ASP B C 1
ATOM 2070 O O . ASP B 1 61 ? 14.812 -37 9.805 1 33.03 61 ASP B O 1
ATOM 2074 N N . LYS B 1 62 ? 16.828 -37.031 9.18 1 37.56 62 LYS B N 1
ATOM 2075 C CA . LYS B 1 62 ? 16.859 -37.219 7.734 1 37.56 62 LYS B CA 1
ATOM 2076 C C . LYS B 1 62 ? 15.891 -38.312 7.297 1 37.56 62 LYS B C 1
ATOM 2078 O O . LYS B 1 62 ? 15.484 -38.375 6.133 1 37.56 62 LYS B O 1
ATOM 2083 N N . ASP B 1 63 ? 15.859 -39.5 7.93 1 35.78 63 ASP B N 1
ATOM 2084 C CA . ASP B 1 63 ? 15.289 -40.781 7.492 1 35.78 63 ASP B CA 1
ATOM 2085 C C . ASP B 1 63 ? 13.758 -40.688 7.461 1 35.78 63 ASP B C 1
ATOM 2087 O O . ASP B 1 63 ? 13.117 -41.312 6.609 1 35.78 63 ASP B O 1
ATOM 2091 N N . SER B 1 64 ? 13.047 -40.531 8.656 1 38.88 64 SER B N 1
ATOM 2092 C CA . SER B 1 64 ? 11.68 -41.031 8.758 1 38.88 64 SER B CA 1
ATOM 2093 C C . SER B 1 64 ? 10.719 -40.156 7.941 1 38.88 64 SER B C 1
ATOM 2095 O O . SER B 1 64 ? 9.711 -40.656 7.434 1 38.88 64 SER B O 1
ATOM 2097 N N . ASP B 1 65 ? 10.383 -38.781 8.391 1 39.69 65 ASP B N 1
ATOM 2098 C CA . ASP B 1 65 ? 9.195 -38.219 7.766 1 39.69 65 ASP B CA 1
ATOM 2099 C C . ASP B 1 65 ? 9.406 -38.031 6.266 1 39.69 65 ASP B C 1
ATOM 2101 O O . ASP B 1 65 ? 10.312 -37.281 5.859 1 39.69 65 ASP B O 1
ATOM 2105 N N . LYS B 1 66 ? 9.336 -38.875 5.418 1 38.88 66 LYS B N 1
ATOM 2106 C CA . LYS B 1 66 ? 9.109 -38.781 3.98 1 38.88 66 LYS B CA 1
ATOM 2107 C C . LYS B 1 66 ? 8.531 -37.406 3.619 1 38.88 66 LYS B C 1
ATOM 2109 O O . LYS B 1 66 ? 7.387 -37.094 3.975 1 38.88 66 LYS B O 1
ATOM 2114 N N . GLU B 1 67 ? 8.953 -36.25 3.771 1 45.62 67 GLU B N 1
ATOM 2115 C CA . GLU B 1 67 ? 8.742 -34.906 3.262 1 45.62 67 GLU B CA 1
ATOM 2116 C C . GLU B 1 67 ? 7.965 -34.938 1.95 1 45.62 67 GLU B C 1
ATOM 2118 O O . GLU B 1 67 ? 8.5 -35.312 0.91 1 45.62 67 GLU B O 1
ATOM 2123 N N . LYS B 1 68 ? 6.773 -35.5 1.966 1 51.16 68 LYS B N 1
ATOM 2124 C CA . LYS B 1 68 ? 5.879 -35.469 0.813 1 51.16 68 LYS B CA 1
ATOM 2125 C C . LYS B 1 68 ? 6.098 -34.219 -0.023 1 51.16 68 LYS B C 1
ATOM 2127 O O . LYS B 1 68 ? 6.012 -33.094 0.493 1 51.16 68 LYS B O 1
ATOM 2132 N N . GLU B 1 69 ? 6.953 -34.25 -0.993 1 70.38 69 GLU B N 1
ATOM 2133 C CA . GLU B 1 69 ? 7.281 -33.25 -1.997 1 70.38 69 GLU B CA 1
ATOM 2134 C C . GLU B 1 69 ? 6.039 -32.469 -2.412 1 70.38 69 GLU B C 1
ATOM 2136 O O . GLU B 1 69 ? 4.984 -33.062 -2.666 1 70.38 69 GLU B O 1
ATOM 2141 N N . PHE B 1 70 ? 5.879 -31.281 -1.902 1 85.19 70 PHE B N 1
ATOM 2142 C CA . PHE B 1 70 ? 4.789 -30.422 -2.34 1 85.19 70 PHE B CA 1
ATOM 2143 C C . PHE B 1 70 ? 4.594 -30.516 -3.848 1 85.19 70 PHE B C 1
ATOM 2145 O O . PHE B 1 70 ? 5.52 -30.25 -4.617 1 85.19 70 PHE B O 1
ATOM 2152 N N . ASP B 1 71 ? 3.516 -31.172 -4.191 1 92.06 71 ASP B N 1
ATOM 2153 C CA . ASP B 1 71 ? 3.146 -31.281 -5.598 1 92.06 71 ASP B CA 1
ATOM 2154 C C . ASP B 1 71 ? 2.408 -30.047 -6.082 1 92.06 71 ASP B C 1
ATOM 2156 O O . ASP B 1 71 ? 1.181 -29.969 -6 1 92.06 71 ASP B O 1
ATOM 2160 N N . TYR B 1 72 ? 3.074 -29.109 -6.676 1 93.06 72 TYR B N 1
ATOM 2161 C CA . TYR B 1 72 ? 2.506 -27.828 -7.074 1 93.06 72 TYR B CA 1
ATOM 2162 C C . TYR B 1 72 ? 1.491 -28.016 -8.203 1 93.06 72 TYR B C 1
ATOM 2164 O O . TYR B 1 72 ? 0.494 -27.281 -8.266 1 93.06 72 TYR B O 1
ATOM 2172 N N . LYS B 1 73 ? 1.771 -28.969 -9.086 1 93.94 73 LYS B N 1
ATOM 2173 C CA . LYS B 1 73 ? 0.841 -29.203 -10.18 1 93.94 73 LYS B CA 1
ATOM 2174 C C . LYS B 1 73 ? -0.532 -29.625 -9.664 1 93.94 73 LYS B C 1
ATOM 2176 O O . LYS B 1 73 ? -1.558 -29.141 -10.148 1 93.94 73 LYS B O 1
ATOM 2181 N N . LYS B 1 74 ? -0.46 -30.516 -8.742 1 95.25 74 LYS B N 1
ATOM 2182 C CA . LYS B 1 74 ? -1.715 -30.938 -8.125 1 95.25 74 LYS B CA 1
ATOM 2183 C C . LYS B 1 74 ? -2.398 -29.781 -7.41 1 95.25 74 LYS B C 1
ATOM 2185 O O . LYS B 1 74 ? -3.609 -29.578 -7.539 1 95.25 74 LYS B O 1
ATOM 2190 N N . PHE B 1 75 ? -1.705 -29.031 -6.648 1 96.5 75 PHE B N 1
ATOM 2191 C CA . PHE B 1 75 ? -2.217 -27.844 -5.965 1 96.5 75 PHE B CA 1
ATOM 2192 C C . PHE B 1 75 ? -2.879 -26.891 -6.953 1 96.5 75 PHE B C 1
ATOM 2194 O O . PHE B 1 75 ? -4.02 -26.469 -6.746 1 96.5 75 PHE B O 1
ATOM 2201 N N . ARG B 1 76 ? -2.141 -26.547 -7.965 1 95.88 76 ARG B N 1
ATOM 2202 C CA . ARG B 1 76 ? -2.613 -25.562 -8.938 1 95.88 76 ARG B CA 1
ATOM 2203 C C . ARG B 1 76 ? -3.912 -26.031 -9.594 1 95.88 76 ARG B C 1
ATOM 2205 O O . ARG B 1 76 ? -4.824 -25.219 -9.805 1 95.88 76 ARG B O 1
ATOM 2212 N N . ALA B 1 77 ? -3.982 -27.328 -9.883 1 97 77 ALA B N 1
ATOM 2213 C CA . ALA B 1 77 ? -5.188 -27.891 -10.492 1 97 77 ALA B CA 1
ATOM 2214 C C . ALA B 1 77 ? -6.379 -27.781 -9.547 1 97 77 ALA B C 1
ATOM 2216 O O . ALA B 1 77 ? -7.469 -27.375 -9.961 1 97 77 ALA B O 1
ATOM 2217 N N . GLU B 1 78 ? -6.176 -28.109 -8.336 1 97.44 78 GLU B N 1
ATOM 2218 C CA . GLU B 1 78 ? -7.242 -28.031 -7.34 1 97.44 78 GLU B CA 1
ATOM 2219 C C . GLU B 1 78 ? -7.66 -26.594 -7.086 1 97.44 78 GLU B C 1
ATOM 2221 O O . GLU B 1 78 ? -8.844 -26.297 -6.938 1 97.44 78 GLU B O 1
ATOM 2226 N N . PHE B 1 79 ? -6.703 -25.75 -7.02 1 97.88 79 PHE B N 1
ATOM 2227 C CA . PHE B 1 79 ? -6.965 -24.328 -6.797 1 97.88 79 PHE B CA 1
ATOM 2228 C C . PHE B 1 79 ? -7.801 -23.75 -7.93 1 97.88 79 PHE B C 1
ATOM 2230 O O . PHE B 1 79 ? -8.781 -23.047 -7.688 1 97.88 79 PHE B O 1
ATOM 2237 N N . ARG B 1 80 ? -7.387 -24.047 -9.133 1 96.5 80 ARG B N 1
ATOM 2238 C CA . ARG B 1 80 ? -8.102 -23.547 -10.297 1 96.5 80 ARG B CA 1
ATOM 2239 C C . ARG B 1 80 ? -9.539 -24.062 -10.328 1 96.5 80 ARG B C 1
ATOM 2241 O O . ARG B 1 80 ? -10.469 -23.312 -10.633 1 96.5 80 ARG B O 1
ATOM 2248 N N . ARG B 1 81 ? -9.656 -25.312 -10.047 1 97.38 81 ARG B N 1
ATOM 2249 C CA . ARG B 1 81 ? -10.992 -25.891 -10 1 97.38 81 ARG B CA 1
ATOM 2250 C C . ARG B 1 81 ? -11.852 -25.219 -8.938 1 97.38 81 ARG B C 1
ATOM 2252 O O . ARG B 1 81 ? -13.023 -24.906 -9.18 1 97.38 81 ARG B O 1
ATOM 2259 N N . GLY B 1 82 ? -11.266 -25.078 -7.785 1 97.62 82 GLY B N 1
ATOM 2260 C CA . GLY B 1 82 ? -11.992 -24.406 -6.715 1 97.62 82 GLY B CA 1
ATOM 2261 C C . GLY B 1 82 ? -12.422 -23 -7.074 1 97.62 82 GLY B C 1
ATOM 2262 O O . GLY B 1 82 ? -13.531 -22.578 -6.742 1 97.62 82 GLY B O 1
ATOM 2263 N N . LYS B 1 83 ? -11.578 -22.266 -7.723 1 96.5 83 LYS B N 1
ATOM 2264 C CA . LYS B 1 83 ? -11.898 -20.906 -8.148 1 96.5 83 LYS B CA 1
ATOM 2265 C C . LYS B 1 83 ? -13.039 -20.906 -9.164 1 96.5 83 LYS B C 1
ATOM 2267 O O . LYS B 1 83 ? -13.953 -20.078 -9.078 1 96.5 83 LYS B O 1
ATOM 2272 N N . LEU B 1 84 ? -12.961 -21.812 -10.062 1 96.38 84 LEU B N 1
ATOM 2273 C CA . LEU B 1 84 ? -13.984 -21.922 -11.094 1 96.38 84 LEU B CA 1
ATOM 2274 C C . LEU B 1 84 ? -15.344 -22.234 -10.477 1 96.38 84 LEU B C 1
ATOM 2276 O O . LEU B 1 84 ? -16.375 -21.719 -10.93 1 96.38 84 LEU B O 1
ATOM 2280 N N . GLU B 1 85 ? -15.312 -22.984 -9.508 1 97.81 85 GLU B N 1
ATOM 2281 C CA . GLU B 1 85 ? -16.547 -23.406 -8.836 1 97.81 85 GLU B CA 1
ATOM 2282 C C . GLU B 1 85 ? -16.922 -22.422 -7.738 1 97.81 85 GLU B C 1
ATOM 2284 O O . GLU B 1 85 ? -17.891 -22.656 -7 1 97.81 85 GLU B O 1
ATOM 2289 N N . LYS B 1 86 ? -16.141 -21.453 -7.5 1 97.44 86 LYS B N 1
ATOM 2290 C CA . LYS B 1 86 ? -16.375 -20.375 -6.547 1 97.44 86 LYS B CA 1
ATOM 2291 C C . LYS B 1 86 ? -16.312 -20.891 -5.109 1 97.44 86 LYS B C 1
ATOM 2293 O O . LYS B 1 86 ? -17.047 -20.406 -4.246 1 97.44 86 LYS B O 1
ATOM 2298 N N . ARG B 1 87 ? -15.617 -21.875 -4.945 1 97.62 87 ARG B N 1
ATOM 2299 C CA . ARG B 1 87 ? -15.336 -22.375 -3.604 1 97.62 87 ARG B CA 1
ATOM 2300 C C . ARG B 1 87 ? -14.117 -21.688 -3.004 1 97.62 87 ARG B C 1
ATOM 2302 O O . ARG B 1 87 ? -13.094 -22.328 -2.746 1 97.62 87 ARG B O 1
ATOM 2309 N N . TYR B 1 88 ? -14.234 -20.5 -2.615 1 97.44 88 TYR B N 1
ATOM 2310 C CA . TYR B 1 88 ? -13.102 -19.641 -2.289 1 97.44 88 TYR B CA 1
ATOM 2311 C C . TYR B 1 88 ? -12.539 -19.969 -0.914 1 97.44 88 TYR B C 1
ATOM 2313 O O . TYR B 1 88 ? -11.328 -19.906 -0.7 1 97.44 88 TYR B O 1
ATOM 2321 N N . GLU B 1 89 ? -13.359 -20.375 0.001 1 95.88 89 GLU B N 1
ATOM 2322 C CA . GLU B 1 89 ? -12.875 -20.766 1.322 1 95.88 89 GLU B CA 1
ATOM 2323 C C . GLU B 1 89 ? -12.039 -22.031 1.249 1 95.88 89 GLU B C 1
ATOM 2325 O O . GLU B 1 89 ? -11.055 -22.172 1.978 1 95.88 89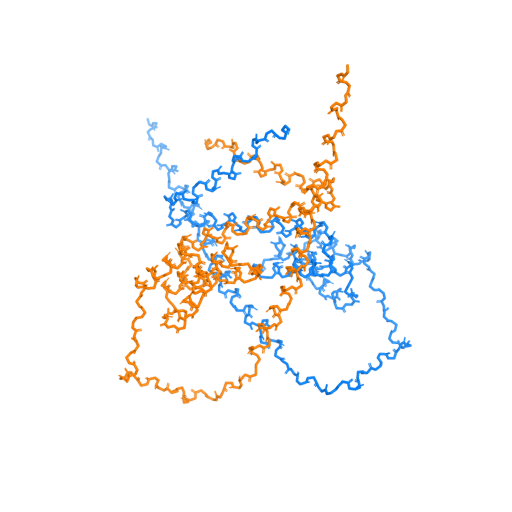 GLU B O 1
ATOM 2330 N N . ASP B 1 90 ? -12.477 -22.922 0.389 1 97.5 90 ASP B N 1
ATOM 2331 C CA . ASP B 1 90 ? -11.68 -24.125 0.153 1 97.5 90 ASP B CA 1
ATOM 2332 C C . ASP B 1 90 ? -10.328 -23.781 -0.45 1 97.5 90 ASP B C 1
ATOM 2334 O O . ASP B 1 90 ? -9.305 -24.375 -0.094 1 97.5 90 ASP B O 1
ATOM 2338 N N . CYS B 1 91 ? -10.359 -22.828 -1.353 1 98.25 91 CYS B N 1
ATOM 2339 C CA . CYS B 1 91 ? -9.117 -22.375 -1.964 1 98.25 91 CYS B CA 1
ATOM 2340 C C . CYS B 1 91 ? -8.18 -21.781 -0.919 1 98.25 91 CYS B C 1
ATOM 2342 O O . CYS B 1 91 ? -6.973 -22 -0.957 1 98.25 91 CYS B O 1
ATOM 2344 N N . GLU B 1 92 ? -8.781 -21 -0.017 1 96.88 92 GLU B N 1
ATOM 2345 C CA . GLU B 1 92 ? -7.992 -20.422 1.07 1 96.88 92 GLU B CA 1
ATOM 2346 C C . GLU B 1 92 ? -7.32 -21.516 1.897 1 96.88 92 GLU B C 1
ATOM 2348 O O . GLU B 1 92 ? -6.125 -21.453 2.178 1 96.88 92 GLU B O 1
ATOM 2353 N N . ARG B 1 93 ? -8.102 -22.5 2.289 1 96.62 93 ARG B N 1
ATOM 2354 C CA . ARG B 1 93 ? -7.57 -23.594 3.084 1 96.62 93 ARG B CA 1
ATOM 2355 C C . ARG B 1 93 ? -6.461 -24.328 2.338 1 96.62 93 ARG B C 1
ATOM 2357 O O . ARG B 1 93 ? -5.449 -24.703 2.934 1 96.62 93 ARG B O 1
ATOM 2364 N N . LEU B 1 94 ? -6.715 -24.562 1.063 1 97.19 94 LEU B N 1
ATOM 2365 C CA . LEU B 1 94 ? -5.727 -25.219 0.216 1 97.19 94 LEU B CA 1
ATOM 2366 C C . LEU B 1 94 ? -4.41 -24.438 0.223 1 97.19 94 LEU B C 1
ATOM 2368 O O . LEU B 1 94 ? -3.338 -25.047 0.348 1 97.19 94 LEU B O 1
ATOM 2372 N N . CYS B 1 95 ? -4.504 -23.125 0.093 1 97.88 95 CYS B N 1
ATOM 2373 C CA . CYS B 1 95 ? -3.312 -22.281 0.088 1 97.88 95 CYS B CA 1
ATOM 2374 C C . CYS B 1 95 ? -2.602 -22.344 1.436 1 97.88 95 CYS B C 1
ATOM 2376 O O . CYS B 1 95 ? -1.378 -22.469 1.492 1 97.88 95 CYS B O 1
ATOM 2378 N N . LEU B 1 96 ? -3.326 -22.25 2.488 1 95.81 96 LEU B N 1
ATOM 2379 C CA . LEU B 1 96 ? -2.75 -22.25 3.83 1 95.81 96 LEU B CA 1
ATOM 2380 C C . LEU B 1 96 ? -2.045 -23.578 4.121 1 95.81 96 LEU B C 1
ATOM 2382 O O . LEU B 1 96 ? -0.963 -23.578 4.711 1 95.81 96 LEU B O 1
ATOM 2386 N N . GLN B 1 97 ? -2.609 -24.656 3.662 1 94.06 97 GLN B N 1
ATOM 2387 C CA . GLN B 1 97 ? -1.972 -25.953 3.803 1 94.06 97 GLN B CA 1
ATOM 2388 C C . GLN B 1 97 ? -0.688 -26.031 2.98 1 94.06 97 GLN B C 1
ATOM 2390 O O . GLN B 1 97 ? 0.319 -26.578 3.441 1 94.06 97 GLN B O 1
ATOM 2395 N N . ALA B 1 98 ? -0.782 -25.531 1.765 1 95.94 98 ALA B N 1
ATOM 2396 C CA . ALA B 1 98 ? 0.383 -25.531 0.883 1 95.94 98 ALA B CA 1
ATOM 2397 C C . ALA B 1 98 ? 1.537 -24.75 1.496 1 95.94 98 ALA B C 1
ATOM 2399 O O . ALA B 1 98 ? 2.697 -25.141 1.388 1 95.94 98 ALA B O 1
ATOM 2400 N N . ILE B 1 99 ? 1.235 -23.641 2.156 1 93.31 99 ILE B N 1
ATOM 2401 C CA . ILE B 1 99 ? 2.248 -22.797 2.775 1 93.31 99 ILE B CA 1
ATOM 2402 C C . ILE B 1 99 ? 2.953 -23.578 3.891 1 93.31 99 ILE B C 1
ATOM 2404 O O . ILE B 1 99 ? 4.168 -23.438 4.07 1 93.31 99 ILE B O 1
ATOM 2408 N N . GLN B 1 100 ? 2.258 -24.344 4.547 1 88.19 100 GLN B N 1
ATOM 2409 C CA . GLN B 1 100 ? 2.812 -25.125 5.645 1 88.19 100 GLN B CA 1
ATOM 2410 C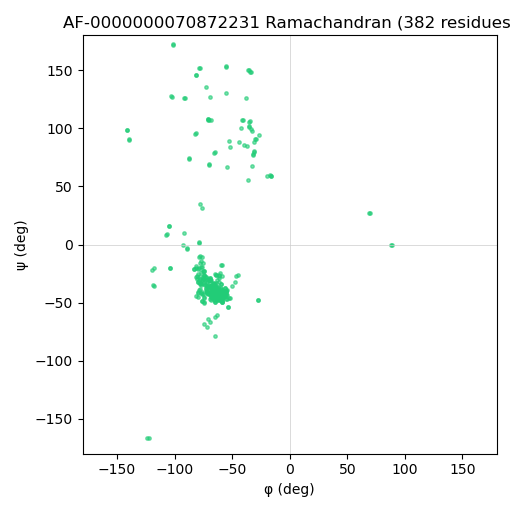 C . GLN B 1 100 ? 3.695 -26.266 5.125 1 88.19 100 GLN B C 1
ATOM 2412 O O . GLN B 1 100 ? 4.699 -26.609 5.75 1 88.19 100 GLN B O 1
ATOM 2417 N N . ASN B 1 101 ? 3.398 -26.781 3.943 1 88.94 101 ASN B N 1
ATOM 2418 C CA . ASN B 1 101 ? 4.023 -28 3.467 1 88.94 101 ASN B CA 1
ATOM 2419 C C . ASN B 1 101 ? 5.098 -27.719 2.422 1 88.94 101 ASN B C 1
ATOM 2421 O O . ASN B 1 101 ? 5.926 -28.578 2.125 1 88.94 101 ASN B O 1
ATOM 2425 N N . CYS B 1 102 ? 5.023 -26.531 1.798 1 89.75 102 CYS B N 1
ATOM 2426 C CA . CYS B 1 102 ? 5.949 -26.172 0.729 1 89.75 102 CYS B CA 1
ATOM 2427 C C . CYS B 1 102 ? 7.164 -25.453 1.284 1 89.75 102 CYS B C 1
ATOM 2429 O O . CYS B 1 102 ? 7.027 -24.5 2.07 1 89.75 102 CYS B O 1
ATOM 2431 N N . PRO B 1 103 ? 8.367 -25.969 0.953 1 86 103 PRO B N 1
ATOM 2432 C CA . PRO B 1 103 ? 9.555 -25.219 1.355 1 86 103 PRO B CA 1
ATOM 2433 C C . PRO B 1 103 ? 9.539 -23.781 0.842 1 86 103 PRO B C 1
ATOM 2435 O O . PRO B 1 103 ? 8.812 -23.469 -0.106 1 86 103 PRO B O 1
ATOM 2438 N N . PRO B 1 104 ? 10.203 -22.844 1.524 1 85.19 104 PRO B N 1
ATOM 2439 C CA . PRO B 1 104 ? 10.203 -21.438 1.155 1 85.19 104 PRO B CA 1
ATOM 2440 C C . PRO B 1 104 ? 10.977 -21.156 -0.132 1 85.19 104 PRO B C 1
ATOM 2442 O O . PRO B 1 104 ? 12.094 -20.641 -0.085 1 85.19 104 PRO B O 1
ATOM 2445 N N . ASN B 1 105 ? 10.469 -21.609 -1.241 1 89.81 105 ASN B N 1
ATOM 2446 C CA . ASN B 1 105 ? 11.031 -21.438 -2.574 1 89.81 105 ASN B CA 1
ATOM 2447 C C . ASN B 1 105 ? 10.055 -20.75 -3.52 1 89.81 105 ASN B C 1
ATOM 2449 O O . ASN B 1 105 ? 9.062 -20.172 -3.076 1 89.81 105 ASN B O 1
ATOM 2453 N N . GLN B 1 106 ? 10.336 -20.797 -4.719 1 94.44 106 GLN B N 1
ATOM 2454 C CA . GLN B 1 106 ? 9.539 -20.078 -5.711 1 94.44 106 GLN B CA 1
ATOM 2455 C C . GLN B 1 106 ? 8.109 -20.609 -5.742 1 94.44 106 GLN B C 1
ATOM 2457 O O . GLN B 1 106 ? 7.168 -19.859 -6.012 1 94.44 106 GLN B O 1
ATOM 2462 N N . LEU B 1 107 ? 8.008 -21.875 -5.445 1 95.12 107 LEU B N 1
ATOM 2463 C CA . LEU B 1 107 ? 6.672 -22.453 -5.441 1 95.12 107 LEU B CA 1
ATOM 2464 C C . LEU B 1 107 ? 5.836 -21.891 -4.301 1 95.12 107 LEU B C 1
ATOM 2466 O O . LEU B 1 107 ? 4.648 -21.609 -4.473 1 95.12 107 LEU B O 1
ATOM 2470 N N . ARG B 1 108 ? 6.414 -21.734 -3.158 1 95 108 ARG B N 1
ATOM 2471 C CA . ARG B 1 108 ? 5.703 -21.109 -2.041 1 95 108 ARG B CA 1
ATOM 2472 C C . ARG B 1 108 ? 5.32 -19.672 -2.363 1 95 108 ARG B C 1
ATOM 2474 O O . ARG B 1 108 ? 4.254 -19.203 -1.965 1 95 108 ARG B O 1
ATOM 2481 N N . ALA B 1 109 ? 6.184 -18.922 -3.018 1 96.44 109 ALA B N 1
ATOM 2482 C CA . ALA B 1 109 ? 5.879 -17.562 -3.451 1 96.44 109 ALA B CA 1
ATOM 2483 C C . ALA B 1 109 ? 4.613 -17.531 -4.305 1 96.44 109 ALA B C 1
ATOM 2485 O O . ALA B 1 109 ? 3.777 -16.641 -4.148 1 96.44 109 ALA B O 1
ATOM 2486 N N . LYS B 1 110 ? 4.496 -18.5 -5.145 1 97.75 110 LYS B N 1
ATOM 2487 C CA . LYS B 1 110 ? 3.305 -18.578 -5.988 1 97.75 110 LYS B CA 1
ATOM 2488 C C . LYS B 1 110 ? 2.051 -18.797 -5.141 1 97.75 110 LYS B C 1
ATOM 2490 O O . LYS B 1 110 ? 1.003 -18.203 -5.426 1 97.75 110 LYS B O 1
ATOM 2495 N N . VAL B 1 111 ? 2.238 -19.609 -4.156 1 97.81 111 VAL B N 1
ATOM 2496 C CA . VAL B 1 111 ? 1.098 -19.875 -3.285 1 97.81 111 VAL B CA 1
ATOM 2497 C C . VAL B 1 111 ? 0.696 -18.609 -2.547 1 97.81 111 VAL B C 1
ATOM 2499 O O . VAL B 1 111 ? -0.49 -18.281 -2.461 1 97.81 111 VAL B O 1
ATOM 2502 N N . TYR B 1 112 ? 1.634 -17.875 -1.998 1 97.06 112 TYR B N 1
ATOM 2503 C CA . TYR B 1 112 ? 1.355 -16.594 -1.362 1 97.06 112 TYR B CA 1
ATOM 2504 C C . TYR B 1 112 ? 0.628 -15.664 -2.32 1 97.06 112 TYR B C 1
ATOM 2506 O O . TYR B 1 112 ? -0.337 -15 -1.935 1 97.06 112 TYR B O 1
ATOM 2514 N N . ASN B 1 113 ? 1.12 -15.586 -3.492 1 98.25 113 ASN B N 1
ATOM 2515 C CA . ASN B 1 113 ? 0.512 -14.734 -4.508 1 98.25 113 ASN B CA 1
ATOM 2516 C C . ASN B 1 113 ? -0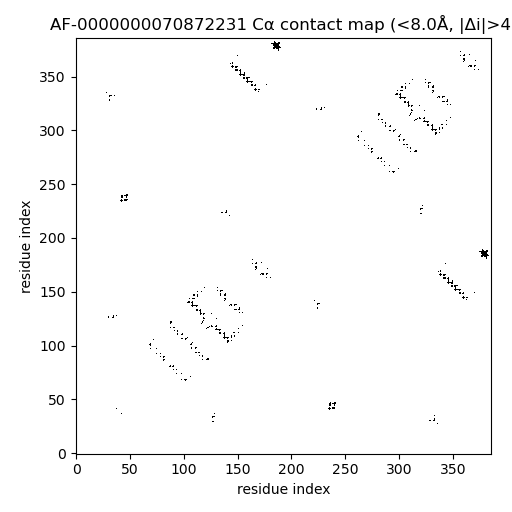.942 -15.117 -4.766 1 98.25 113 ASN B C 1
ATOM 2518 O O . ASN B 1 113 ? -1.81 -14.25 -4.875 1 98.25 113 ASN B O 1
ATOM 2522 N N . HIS B 1 114 ? -1.195 -16.422 -4.879 1 97.94 114 HIS B N 1
ATOM 2523 C CA . HIS B 1 114 ? -2.562 -16.891 -5.082 1 97.94 114 HIS B CA 1
ATOM 2524 C C . HIS B 1 114 ? -3.455 -16.516 -3.904 1 97.94 114 HIS B C 1
ATOM 2526 O O . HIS B 1 114 ? -4.609 -16.125 -4.098 1 97.94 114 HIS B O 1
ATOM 2532 N N . LEU B 1 115 ? -2.9 -16.641 -2.771 1 97.5 115 LEU B N 1
ATOM 2533 C CA . LEU B 1 115 ? -3.678 -16.312 -1.585 1 97.5 115 LEU B CA 1
ATOM 2534 C C . LEU B 1 115 ? -3.973 -14.812 -1.535 1 97.5 115 LEU B C 1
ATOM 2536 O O . LEU B 1 115 ? -5.09 -14.406 -1.206 1 97.5 115 LEU B O 1
ATOM 2540 N N . GLY B 1 116 ? -2.977 -13.984 -1.856 1 97.81 116 GLY B N 1
ATOM 2541 C CA . GLY B 1 116 ? -3.213 -12.555 -1.97 1 97.81 116 GLY B CA 1
ATOM 2542 C C . GLY B 1 116 ? -4.316 -12.211 -2.951 1 97.81 116 GLY B C 1
ATOM 2543 O O . GLY B 1 116 ? -5.191 -11.398 -2.648 1 97.81 116 GLY B O 1
ATOM 2544 N N . TYR B 1 117 ? -4.293 -12.844 -4.031 1 97.25 117 TYR B N 1
ATOM 2545 C CA . TYR B 1 117 ? -5.305 -12.633 -5.059 1 97.25 117 TYR B CA 1
ATOM 2546 C C . TYR B 1 117 ? -6.688 -13.023 -4.551 1 97.25 117 TYR B C 1
ATOM 2548 O O . TYR B 1 117 ? -7.664 -12.305 -4.777 1 97.25 117 TYR B O 1
ATOM 2556 N N . LEU B 1 118 ? -6.766 -14.133 -3.902 1 97.38 118 LEU B N 1
ATOM 2557 C CA . LEU B 1 118 ? -8.023 -14.609 -3.34 1 97.38 118 LEU B CA 1
ATOM 2558 C C . LEU B 1 118 ? -8.594 -13.594 -2.352 1 97.38 118 LEU B C 1
ATOM 2560 O O . LEU B 1 118 ? -9.781 -13.258 -2.412 1 97.38 118 LEU B O 1
ATOM 2564 N N . TYR B 1 119 ? -7.75 -13.141 -1.488 1 96.25 119 TYR B N 1
ATOM 2565 C CA . TYR B 1 119 ? -8.18 -12.188 -0.467 1 96.25 119 TYR B CA 1
ATOM 2566 C C . TYR B 1 119 ? -8.609 -10.867 -1.096 1 96.25 119 TYR B C 1
ATOM 2568 O O . TYR B 1 119 ? -9.531 -10.219 -0.612 1 96.25 119 TYR B O 1
ATOM 2576 N N . GLU B 1 120 ? -7.938 -10.453 -2.113 1 96.69 120 GLU B N 1
ATOM 2577 C CA . GLU B 1 120 ? -8.219 -9.188 -2.777 1 96.69 120 GLU B CA 1
ATOM 2578 C C . GLU B 1 120 ? -9.539 -9.242 -3.537 1 96.69 120 GLU B C 1
ATOM 2580 O O . GLU B 1 120 ? -10.336 -8.305 -3.486 1 96.69 120 GLU B O 1
ATOM 2585 N N . ASN B 1 121 ? -9.742 -10.414 -4.184 1 95.62 121 ASN B N 1
ATOM 2586 C CA . ASN B 1 121 ? -10.742 -10.359 -5.246 1 95.62 121 ASN B CA 1
ATOM 2587 C C . ASN B 1 121 ? -11.898 -11.312 -4.965 1 95.62 121 ASN B C 1
ATOM 2589 O O . ASN B 1 121 ? -12.969 -11.188 -5.562 1 95.62 121 ASN B O 1
ATOM 2593 N N . CYS B 1 122 ? -11.68 -12.273 -4.168 1 94.75 122 CYS B N 1
ATOM 2594 C CA . CYS B 1 122 ? -12.648 -13.367 -4.16 1 94.75 122 CYS B CA 1
ATOM 2595 C C . CYS B 1 122 ? -13.32 -13.492 -2.799 1 94.75 122 CYS B C 1
ATOM 2597 O O . CYS B 1 122 ? -14.492 -13.859 -2.711 1 94.75 122 CYS B O 1
ATOM 2599 N N . ILE B 1 123 ? -12.602 -13.242 -1.793 1 93.62 123 ILE B N 1
ATOM 2600 C CA . ILE B 1 123 ? -13.148 -13.445 -0.455 1 93.62 123 ILE B CA 1
ATOM 2601 C C . ILE B 1 123 ? -13.531 -12.094 0.151 1 93.62 123 ILE B C 1
ATOM 2603 O O . ILE B 1 123 ? -12.703 -11.188 0.226 1 93.62 123 ILE B O 1
ATOM 2607 N N . GLU B 1 124 ? -14.664 -12.023 0.58 1 87.94 124 GLU B N 1
ATOM 2608 C CA . GLU B 1 124 ? -15.156 -10.797 1.198 1 87.94 124 GLU B CA 1
ATOM 2609 C C . GLU B 1 124 ? -14.648 -10.656 2.631 1 87.94 124 GLU B C 1
ATOM 2611 O O . GLU B 1 124 ? -14.336 -11.656 3.283 1 87.94 124 GLU B O 1
ATOM 2616 N N . GLY B 1 125 ? -14.523 -9.484 3.051 1 86.25 125 GLY B N 1
ATOM 2617 C CA . GLY B 1 125 ? -14.203 -9.211 4.445 1 86.25 125 GLY B CA 1
ATOM 2618 C C . GLY B 1 125 ? -12.711 -9.164 4.715 1 86.25 125 GLY B C 1
ATOM 2619 O O . GLY B 1 125 ? -12.289 -9.031 5.863 1 86.25 125 GLY B O 1
ATOM 2620 N N . LYS B 1 126 ? -11.961 -9.391 3.627 1 86.62 126 LYS B N 1
ATOM 2621 C CA . LYS B 1 126 ? -10.523 -9.25 3.793 1 86.62 126 LYS B CA 1
ATOM 2622 C C . LYS B 1 126 ? -10.094 -7.789 3.707 1 86.62 126 LYS B C 1
ATOM 2624 O O . LYS B 1 126 ? -10.656 -7.02 2.92 1 86.62 126 LYS B O 1
ATOM 2629 N N . HIS B 1 127 ? -9.078 -7.578 4.508 1 84.25 127 HIS B N 1
ATOM 2630 C CA . HIS B 1 127 ? -8.633 -6.199 4.668 1 84.25 127 HIS B CA 1
ATOM 2631 C C . HIS B 1 127 ? -7.383 -5.922 3.842 1 84.25 127 HIS B C 1
ATOM 2633 O O . HIS B 1 127 ? -6.762 -6.848 3.316 1 84.25 127 HIS B O 1
ATOM 2639 N N . PHE B 1 128 ? -7.059 -4.652 3.846 1 88.38 128 PHE B N 1
ATOM 2640 C CA . PHE B 1 128 ? -5.887 -4.164 3.133 1 88.38 128 PHE B CA 1
ATOM 2641 C C . PHE B 1 128 ? -4.641 -4.949 3.531 1 88.38 128 PHE B C 1
ATOM 2643 O O . PHE B 1 128 ? -3.904 -5.434 2.67 1 88.38 128 PHE B O 1
ATOM 2650 N N . ASP B 1 129 ? -4.477 -5.137 4.781 1 85.19 129 ASP B N 1
ATOM 2651 C CA . ASP B 1 129 ? -3.27 -5.77 5.301 1 85.19 129 ASP B CA 1
ATOM 2652 C C . ASP B 1 129 ? -3.213 -7.246 4.918 1 85.19 129 ASP B C 1
ATOM 2654 O O . ASP B 1 129 ? -2.133 -7.785 4.668 1 85.19 129 ASP B O 1
ATOM 2658 N N . ASP B 1 130 ? -4.406 -7.891 4.895 1 89.75 130 ASP B N 1
ATOM 2659 C CA . ASP B 1 130 ? -4.465 -9.289 4.496 1 89.75 130 ASP B CA 1
ATOM 2660 C C . ASP B 1 130 ? -3.93 -9.484 3.078 1 89.75 130 ASP B C 1
ATOM 2662 O O . ASP B 1 130 ? -3.17 -10.414 2.816 1 89.75 130 ASP B O 1
ATOM 2666 N N . VAL B 1 131 ? -4.316 -8.602 2.283 1 95.5 131 VAL B N 1
ATOM 2667 C CA . VAL B 1 131 ? -3.959 -8.688 0.87 1 95.5 131 VAL B CA 1
ATOM 2668 C C . VAL B 1 131 ? -2.488 -8.32 0.686 1 95.5 131 VAL B C 1
ATOM 2670 O O . VAL B 1 131 ? -1.714 -9.094 0.121 1 95.5 131 VAL B O 1
ATOM 2673 N N . LEU B 1 132 ? -2.115 -7.203 1.256 1 93.75 132 LEU B N 1
ATOM 2674 C CA . LEU B 1 132 ? -0.762 -6.676 1.115 1 93.75 132 LEU B CA 1
ATOM 2675 C C . LEU B 1 132 ? 0.265 -7.676 1.64 1 93.75 132 LEU B C 1
ATOM 2677 O O . LEU B 1 132 ? 1.283 -7.926 0.99 1 93.75 132 LEU B O 1
ATOM 2681 N N . GLU B 1 133 ? 0.016 -8.211 2.756 1 91 133 GLU B N 1
ATOM 2682 C CA . GLU B 1 133 ? 0.941 -9.117 3.426 1 91 133 GLU B CA 1
ATOM 2683 C C . GLU B 1 133 ? 1.321 -10.281 2.52 1 91 133 GLU B C 1
ATOM 2685 O O . GLU B 1 133 ? 2.498 -10.633 2.412 1 91 133 GLU B O 1
ATOM 2690 N N . HIS B 1 134 ? 0.373 -10.773 1.885 1 95.88 134 HIS B N 1
ATOM 2691 C CA . HIS B 1 134 ? 0.641 -12 1.149 1 95.88 134 HIS B CA 1
ATOM 2692 C C . HIS B 1 134 ? 1.353 -11.711 -0.168 1 95.88 134 HIS B C 1
ATOM 2694 O O . HIS B 1 134 ? 2.17 -12.516 -0.626 1 95.88 134 HIS B O 1
ATOM 2700 N N . TYR B 1 135 ? 1.084 -10.594 -0.784 1 96.88 135 TYR B N 1
ATOM 2701 C CA . TYR B 1 135 ? 1.88 -10.211 -1.944 1 96.88 135 TYR B CA 1
ATOM 2702 C C . TYR B 1 135 ? 3.318 -9.906 -1.542 1 96.88 135 TYR B C 1
ATOM 2704 O O . TYR B 1 135 ? 4.258 -10.281 -2.252 1 96.88 135 TYR B O 1
ATOM 2712 N N . VAL B 1 136 ? 3.469 -9.289 -0.439 1 93.94 136 VAL B N 1
ATOM 2713 C CA . VAL B 1 136 ? 4.801 -8.945 0.049 1 93.94 136 VAL B CA 1
ATOM 2714 C C . VAL B 1 136 ? 5.562 -10.219 0.42 1 93.94 136 VAL B C 1
ATOM 2716 O O . VAL B 1 136 ? 6.738 -10.367 0.079 1 93.94 136 VAL B O 1
ATOM 2719 N N . LEU B 1 137 ? 4.879 -11.109 1.1 1 93 137 LEU B N 1
ATOM 2720 C CA . LEU B 1 137 ? 5.508 -12.375 1.441 1 93 137 LEU B CA 1
ATOM 2721 C C . LEU B 1 137 ? 5.953 -13.117 0.185 1 93 137 LEU B C 1
ATOM 2723 O O . LEU B 1 137 ? 7.027 -13.727 0.163 1 93 137 LEU B O 1
ATOM 2727 N N . ALA B 1 138 ? 5.082 -13.094 -0.854 1 96.94 138 ALA B N 1
ATOM 2728 C CA . ALA B 1 138 ? 5.457 -13.711 -2.121 1 96.94 138 ALA B CA 1
ATOM 2729 C C . ALA B 1 138 ? 6.773 -13.148 -2.641 1 96.94 138 ALA B C 1
ATOM 2731 O O . ALA B 1 138 ? 7.664 -13.898 -3.049 1 96.94 138 ALA B O 1
ATOM 2732 N N . LEU B 1 139 ? 6.973 -11.891 -2.498 1 94.88 139 LEU B N 1
ATOM 2733 C CA . LEU B 1 139 ? 8.141 -11.219 -3.059 1 94.88 139 LEU B CA 1
ATOM 2734 C C . LEU B 1 139 ? 9.344 -11.367 -2.141 1 94.88 139 LEU B C 1
ATOM 2736 O O . LEU B 1 139 ? 10.492 -11.25 -2.588 1 94.88 139 LEU B O 1
ATOM 2740 N N . GLN B 1 140 ? 9.078 -11.648 -0.909 1 89.44 140 GLN B N 1
ATOM 2741 C CA . GLN B 1 140 ? 10.164 -11.938 0.019 1 89.44 140 GLN B CA 1
ATOM 2742 C C . GLN B 1 140 ? 10.781 -13.305 -0.276 1 89.44 140 GLN B C 1
ATOM 2744 O O . GLN B 1 140 ? 12 -13.477 -0.143 1 89.44 140 GLN B O 1
ATOM 2749 N N . VAL B 1 141 ? 9.898 -14.109 -0.65 1 90.75 141 VAL B N 1
ATOM 2750 C CA . VAL B 1 141 ? 10.352 -15.469 -0.947 1 90.75 141 VAL B CA 1
ATOM 2751 C C . VAL B 1 141 ? 10.977 -15.508 -2.34 1 90.75 141 VAL B C 1
ATOM 2753 O O . VAL B 1 141 ? 12.008 -16.141 -2.541 1 90.75 141 VAL B O 1
ATOM 2756 N N . ASP B 1 142 ? 10.375 -14.82 -3.336 1 94.62 142 ASP B N 1
ATOM 2757 C CA . ASP B 1 142 ? 10.852 -14.742 -4.711 1 94.62 142 ASP B CA 1
ATOM 2758 C C . ASP B 1 142 ? 10.656 -13.336 -5.285 1 94.62 142 ASP B C 1
ATOM 2760 O O . ASP B 1 142 ? 9.586 -13.023 -5.812 1 94.62 142 ASP B O 1
ATOM 2764 N N . ASP B 1 143 ? 11.625 -12.562 -5.285 1 94.62 143 ASP B N 1
ATOM 2765 C CA . ASP B 1 143 ? 11.516 -11.164 -5.707 1 94.62 143 ASP B CA 1
ATOM 2766 C C . ASP B 1 143 ? 11.5 -11.055 -7.23 1 94.62 143 ASP B C 1
ATOM 2768 O O . ASP B 1 143 ? 11.391 -9.953 -7.773 1 94.62 143 ASP B O 1
ATOM 2772 N N . THR B 1 144 ? 11.555 -12.195 -7.945 1 96.25 144 THR B N 1
ATOM 2773 C CA . THR B 1 144 ? 11.539 -12.164 -9.398 1 96.25 144 THR B CA 1
ATOM 2774 C C . THR B 1 144 ? 10.188 -12.633 -9.938 1 96.25 144 THR B C 1
ATOM 2776 O O . THR B 1 144 ? 10.047 -12.883 -11.141 1 96.25 144 THR B O 1
ATOM 2779 N N . SER B 1 145 ? 9.273 -12.797 -9.055 1 97.56 145 SER B N 1
ATOM 2780 C CA . SER B 1 145 ? 7.938 -13.211 -9.477 1 97.56 145 SER B CA 1
ATOM 2781 C C . SER B 1 145 ? 7.215 -12.086 -10.211 1 97.56 145 SER B C 1
ATOM 2783 O O . SER B 1 145 ? 6.742 -11.133 -9.586 1 97.56 145 SER B O 1
ATOM 2785 N N . VAL B 1 146 ? 7.055 -12.195 -11.461 1 98.12 146 VAL B N 1
ATOM 2786 C CA . VAL B 1 146 ? 6.395 -11.203 -12.297 1 98.12 146 VAL B CA 1
ATOM 2787 C C . VAL B 1 146 ? 4.934 -11.055 -11.859 1 98.12 146 VAL B C 1
ATOM 2789 O O . VAL B 1 146 ? 4.438 -9.938 -11.711 1 98.12 146 VAL B O 1
ATOM 2792 N N . SER B 1 147 ? 4.344 -12.188 -11.617 1 98.06 147 SER B N 1
ATOM 2793 C CA . SER B 1 147 ? 2.936 -12.18 -11.242 1 98.06 147 SER B CA 1
ATOM 2794 C C . SER B 1 147 ? 2.725 -11.477 -9.906 1 98.06 147 SER B C 1
ATOM 2796 O O . SER B 1 147 ? 1.755 -10.734 -9.734 1 98.06 147 SER B O 1
ATOM 2798 N N . ALA B 1 148 ? 3.617 -11.688 -8.945 1 98.25 148 ALA B N 1
ATOM 2799 C CA . ALA B 1 148 ? 3.486 -11.062 -7.633 1 98.25 148 ALA B CA 1
ATOM 2800 C C . ALA B 1 148 ? 3.693 -9.547 -7.727 1 98.25 148 ALA B C 1
ATOM 2802 O O . ALA B 1 148 ? 2.953 -8.773 -7.117 1 98.25 148 ALA B O 1
ATOM 2803 N N . HIS B 1 149 ? 4.691 -9.117 -8.508 1 98.31 149 HIS B N 1
ATOM 2804 C CA . HIS B 1 149 ? 4.883 -7.695 -8.742 1 98.31 149 HIS B CA 1
ATOM 2805 C C . HIS B 1 149 ? 3.654 -7.07 -9.398 1 98.31 149 HIS B C 1
ATOM 2807 O O . HIS B 1 149 ? 3.203 -6 -8.984 1 98.31 149 HIS B O 1
ATOM 2813 N N . PHE B 1 150 ? 3.139 -7.766 -10.359 1 98.5 150 PHE B N 1
ATOM 2814 C CA . PHE B 1 150 ? 1.985 -7.258 -11.094 1 98.5 150 PHE B CA 1
ATOM 2815 C C . PHE B 1 150 ? 0.768 -7.156 -10.18 1 98.5 150 PHE B C 1
ATOM 2817 O O . PHE B 1 150 ? 0.089 -6.125 -10.156 1 98.5 150 PHE B O 1
ATOM 2824 N N . ASN B 1 151 ? 0.483 -8.172 -9.477 1 98.38 151 ASN B N 1
ATOM 2825 C CA . ASN B 1 151 ? -0.691 -8.188 -8.609 1 98.38 151 ASN B CA 1
ATOM 2826 C C . ASN B 1 151 ? -0.575 -7.152 -7.496 1 98.38 151 ASN B C 1
ATOM 2828 O O . ASN B 1 151 ? -1.537 -6.438 -7.199 1 98.38 151 ASN B O 1
ATOM 2832 N N . LEU B 1 152 ? 0.631 -7.059 -6.914 1 98 152 LEU B N 1
ATOM 2833 C CA . LEU B 1 152 ? 0.86 -6.047 -5.891 1 98 152 LEU B CA 1
ATOM 2834 C C . LEU B 1 152 ? 0.694 -4.645 -6.465 1 98 152 LEU B C 1
ATOM 2836 O O . LEU B 1 152 ? 0.066 -3.783 -5.84 1 98 152 LEU B O 1
ATOM 2840 N N . ALA B 1 153 ? 1.223 -4.469 -7.629 1 97.62 153 ALA B N 1
ATOM 2841 C CA . ALA B 1 153 ? 1.109 -3.172 -8.289 1 97.62 153 ALA B CA 1
ATOM 2842 C C . ALA B 1 153 ? -0.353 -2.783 -8.484 1 97.62 153 ALA B C 1
ATOM 2844 O O . ALA B 1 153 ? -0.761 -1.674 -8.133 1 97.62 153 ALA B O 1
ATOM 2845 N N . ASN B 1 154 ? -1.1 -3.658 -8.992 1 96.75 154 ASN B N 1
ATOM 2846 C CA . ASN B 1 154 ? -2.51 -3.383 -9.25 1 96.75 154 ASN B CA 1
ATOM 2847 C C . ASN B 1 154 ? -3.268 -3.09 -7.957 1 96.75 154 ASN B C 1
ATOM 2849 O O . ASN B 1 154 ? -4.102 -2.184 -7.914 1 96.75 154 ASN B O 1
ATOM 2853 N N . PHE B 1 155 ? -2.967 -3.838 -7 1 97.69 155 PHE B N 1
ATOM 2854 C CA . PHE B 1 155 ? -3.602 -3.648 -5.699 1 97.69 155 PHE B CA 1
ATOM 2855 C C . PHE B 1 155 ? -3.299 -2.262 -5.145 1 97.69 155 PHE B C 1
ATOM 2857 O O . PHE B 1 155 ? -4.207 -1.539 -4.734 1 97.69 155 PHE B O 1
ATOM 2864 N N . LEU B 1 156 ? -2.021 -1.864 -5.199 1 96.44 156 LEU B N 1
ATOM 2865 C CA . LEU B 1 156 ? -1.591 -0.571 -4.68 1 96.44 156 LEU B CA 1
ATOM 2866 C C . LEU B 1 156 ? -2.193 0.569 -5.496 1 96.44 156 LEU B C 1
ATOM 2868 O O . LEU B 1 156 ? -2.654 1.564 -4.934 1 96.44 156 LEU B O 1
ATOM 2872 N N . LEU B 1 157 ? -2.213 0.395 -6.754 1 94.75 157 LEU B N 1
ATOM 2873 C CA . LEU B 1 157 ? -2.779 1.417 -7.629 1 94.75 157 LEU B CA 1
ATOM 2874 C C . LEU B 1 157 ? -4.262 1.619 -7.336 1 94.75 157 LEU B C 1
ATOM 2876 O O . LEU B 1 157 ? -4.73 2.756 -7.23 1 94.75 157 LEU B O 1
ATOM 2880 N N . GLU B 1 158 ? -4.957 0.554 -7.168 1 93.75 158 GLU B N 1
ATOM 2881 C CA . GLU B 1 158 ? -6.387 0.645 -6.887 1 93.75 158 GLU B CA 1
ATOM 2882 C C . GLU B 1 158 ? -6.641 1.303 -5.535 1 93.75 158 GLU B C 1
ATOM 2884 O O . GLU B 1 158 ? -7.52 2.158 -5.41 1 93.75 158 GLU B O 1
ATOM 2889 N N . GLN B 1 159 ? -5.84 0.895 -4.625 1 94.69 159 GLN B N 1
ATOM 2890 C CA . GLN B 1 159 ? -5.977 1.501 -3.303 1 94.69 159 GLN B CA 1
ATOM 2891 C C . GLN B 1 159 ? -5.656 2.992 -3.348 1 94.69 159 GLN B C 1
ATOM 2893 O O . GLN B 1 159 ? -6.344 3.799 -2.719 1 94.69 159 GLN B O 1
ATOM 2898 N N . GLY B 1 160 ? -4.555 3.348 -4.047 1 95.94 160 GLY B N 1
ATOM 2899 C CA . GLY B 1 160 ? -4.215 4.754 -4.203 1 95.94 160 GLY B CA 1
ATOM 2900 C C . GLY B 1 160 ? -5.332 5.57 -4.824 1 95.94 160 GLY B C 1
ATOM 2901 O O . GLY B 1 160 ? -5.648 6.66 -4.344 1 95.94 160 GLY B O 1
ATOM 2902 N N . LEU B 1 161 ? -5.98 5.043 -5.762 1 92.5 161 LEU B N 1
ATOM 2903 C CA . LEU B 1 161 ? -7.078 5.719 -6.449 1 92.5 161 LEU B CA 1
ATOM 2904 C C . LEU B 1 161 ? -8.273 5.895 -5.516 1 92.5 161 LEU B C 1
ATOM 2906 O O . LEU B 1 161 ? -8.945 6.93 -5.547 1 92.5 161 LEU B O 1
ATOM 2910 N N . GLN B 1 162 ? -8.539 4.953 -4.746 1 92.88 162 GLN B N 1
ATOM 2911 C CA . GLN B 1 162 ? -9.633 5.047 -3.791 1 92.88 162 GLN B CA 1
ATOM 2912 C C . GLN B 1 162 ? -9.398 6.16 -2.777 1 92.88 162 GLN B C 1
ATOM 2914 O O . GLN B 1 162 ? -10.32 6.891 -2.418 1 92.88 162 GLN B O 1
ATOM 2919 N N . HIS B 1 163 ? -8.148 6.258 -2.373 1 96.38 163 HIS B N 1
ATOM 2920 C CA . HIS B 1 163 ? -7.836 7.312 -1.414 1 96.38 163 HIS B CA 1
ATOM 2921 C C . HIS B 1 163 ? -7.883 8.688 -2.07 1 96.38 163 HIS B C 1
ATOM 2923 O O . HIS B 1 163 ? -8.25 9.672 -1.429 1 96.38 163 HIS B O 1
ATOM 2929 N N . LEU B 1 164 ? -7.535 8.812 -3.355 1 95.81 164 LEU B N 1
ATOM 2930 C CA . LEU B 1 164 ? -7.715 10.078 -4.07 1 95.81 164 LEU B CA 1
ATOM 2931 C C . LEU B 1 164 ? -9.188 10.453 -4.148 1 95.81 164 LEU B C 1
ATOM 2933 O O . LEU B 1 164 ? -9.555 11.602 -3.916 1 95.81 164 LEU B O 1
ATOM 2937 N N . ALA B 1 165 ? -9.93 9.492 -4.453 1 93.75 165 ALA B N 1
ATOM 2938 C CA . ALA B 1 165 ? -11.367 9.719 -4.527 1 93.75 165 ALA B CA 1
ATOM 2939 C C . ALA B 1 165 ? -11.922 10.172 -3.186 1 93.75 165 ALA B C 1
ATOM 2941 O O . ALA B 1 165 ? -12.742 11.102 -3.127 1 93.75 165 ALA B O 1
ATOM 2942 N N . ARG B 1 166 ? -11.43 9.555 -2.18 1 96.31 166 ARG B N 1
ATOM 2943 C CA . ARG B 1 166 ? -11.898 9.914 -0.846 1 96.31 166 ARG B CA 1
ATOM 2944 C C . ARG B 1 166 ? -11.477 11.336 -0.486 1 96.31 166 ARG B C 1
ATOM 2946 O O . ARG B 1 166 ? -12.242 12.086 0.123 1 96.31 166 ARG B O 1
ATOM 2953 N N . ALA B 1 167 ? -10.25 11.68 -0.824 1 97.88 167 ALA B N 1
ATOM 2954 C CA . ALA B 1 167 ? -9.773 13.047 -0.587 1 97.88 167 ALA B CA 1
ATOM 2955 C C . ALA B 1 167 ? -10.688 14.062 -1.264 1 97.88 167 ALA B C 1
ATOM 2957 O O . ALA B 1 167 ? -11.031 15.094 -0.669 1 97.88 167 ALA B O 1
ATOM 2958 N N . LEU B 1 168 ? -11.172 13.75 -2.395 1 96 168 LEU B N 1
ATOM 2959 C CA . LEU B 1 168 ? -12.031 14.672 -3.143 1 96 168 LEU B CA 1
ATOM 2960 C C . LEU B 1 168 ? -13.445 14.68 -2.57 1 96 168 LEU B C 1
ATOM 2962 O O . LEU B 1 168 ? -14.125 15.711 -2.607 1 96 168 LEU B O 1
ATOM 2966 N N . GLU B 1 169 ? -13.875 13.609 -2.115 1 96.25 169 GLU B N 1
ATOM 2967 C CA . GLU B 1 169 ? -15.172 13.547 -1.453 1 96.25 169 GLU B CA 1
ATOM 2968 C C . GLU B 1 169 ? -15.203 14.445 -0.22 1 96.25 169 GLU B C 1
ATOM 2970 O O . GLU B 1 169 ? -16.203 15.117 0.041 1 96.25 169 GLU B O 1
ATOM 2975 N N . LEU B 1 170 ? -14.164 14.367 0.475 1 97.25 170 LEU B N 1
ATOM 2976 C CA . LEU B 1 170 ? -14.055 15.133 1.712 1 97.25 170 LEU B CA 1
ATOM 2977 C C . LEU B 1 170 ? -13.867 16.609 1.418 1 97.25 170 LEU B C 1
ATOM 2979 O O . LEU B 1 170 ? -14.391 17.469 2.145 1 97.25 170 LEU B O 1
ATOM 2983 N N . ASN B 1 171 ? -13.039 16.938 0.363 1 98.25 171 ASN B N 1
ATOM 2984 C CA . ASN B 1 171 ? -12.82 18.297 -0.098 1 98.25 171 ASN B CA 1
ATOM 2985 C C . ASN B 1 171 ? -12.781 18.375 -1.622 1 98.25 171 ASN B C 1
ATOM 2987 O O . ASN B 1 171 ? -11.719 18.266 -2.229 1 98.25 171 ASN B O 1
ATOM 2991 N N . PRO B 1 172 ? -13.883 18.578 -2.197 1 96.69 172 PRO B N 1
ATOM 2992 C CA . PRO B 1 172 ? -13.984 18.594 -3.658 1 96.69 172 PRO B CA 1
ATOM 2993 C C . PRO B 1 172 ? -13.094 19.656 -4.301 1 96.69 172 PRO B C 1
ATOM 2995 O O . PRO B 1 172 ? -12.805 19.578 -5.5 1 96.69 172 PRO B O 1
ATOM 2998 N N . ASN B 1 173 ? -12.641 20.625 -3.543 1 96.81 173 ASN B N 1
ATOM 2999 C CA . ASN B 1 173 ? -11.844 21.719 -4.094 1 96.81 173 ASN B CA 1
ATOM 3000 C C . ASN B 1 173 ? -10.367 21.578 -3.74 1 96.81 173 ASN B C 1
ATOM 3002 O O . ASN B 1 173 ? -9.594 22.516 -3.893 1 96.81 173 ASN B O 1
ATOM 3006 N N . HIS B 1 174 ? -10.031 20.438 -3.33 1 97.06 174 HIS B N 1
ATOM 3007 C CA . HIS B 1 174 ? -8.625 20.203 -3.014 1 97.06 174 HIS B CA 1
ATOM 3008 C C . HIS B 1 174 ? -7.777 20.172 -4.277 1 97.06 174 HIS B C 1
ATOM 3010 O O . HIS B 1 174 ? -7.707 19.156 -4.957 1 97.06 174 HIS B O 1
ATOM 3016 N N . ARG B 1 175 ? -7.004 21.156 -4.539 1 96.44 175 ARG B N 1
ATOM 3017 C CA . ARG B 1 175 ? -6.336 21.406 -5.812 1 96.44 175 ARG B CA 1
ATOM 3018 C C . ARG B 1 175 ? -5.316 20.312 -6.121 1 96.44 175 ARG B C 1
ATOM 3020 O O . ARG B 1 175 ? -5.242 19.828 -7.25 1 96.44 175 ARG B O 1
ATOM 3027 N N . LYS B 1 176 ? -4.59 19.922 -5.137 1 96.62 176 LYS B N 1
ATOM 3028 C CA . LYS B 1 176 ? -3.557 18.922 -5.352 1 96.62 176 LYS B CA 1
ATOM 3029 C C . LYS B 1 176 ? -4.168 17.594 -5.801 1 96.62 176 LYS B C 1
ATOM 3031 O O . LYS B 1 176 ? -3.643 16.938 -6.699 1 96.62 176 LYS B O 1
ATOM 3036 N N . THR B 1 177 ? -5.258 17.219 -5.176 1 96.06 177 THR B N 1
ATOM 3037 C CA . THR B 1 177 ? -5.918 15.961 -5.523 1 96.06 177 THR B CA 1
ATOM 3038 C C . THR B 1 177 ? -6.508 16.031 -6.93 1 96.06 177 THR B C 1
ATOM 3040 O O . THR B 1 177 ? -6.387 15.086 -7.707 1 96.06 177 THR B O 1
ATOM 3043 N N . GLN B 1 178 ? -7.098 17.172 -7.211 1 93.19 178 GLN B N 1
ATOM 3044 C CA . GLN B 1 178 ? -7.637 17.375 -8.547 1 93.19 178 GLN B CA 1
ATOM 3045 C C . GLN B 1 178 ? -6.539 17.281 -9.609 1 93.19 178 GLN B C 1
ATOM 3047 O O . GLN B 1 178 ? -6.711 16.594 -10.617 1 93.19 178 GLN B O 1
ATOM 3052 N N . GLN B 1 179 ? -5.457 17.906 -9.32 1 92.56 179 GLN B N 1
ATOM 3053 C CA . GLN B 1 179 ? -4.328 17.891 -10.242 1 92.56 179 GLN B CA 1
ATOM 3054 C C . GLN B 1 179 ? -3.779 16.484 -10.422 1 92.56 179 GLN B C 1
ATOM 3056 O O . GLN B 1 179 ? -3.445 16.078 -11.531 1 92.56 179 GLN B O 1
ATOM 3061 N N . ARG B 1 180 ? -3.738 15.773 -9.344 1 91.38 180 ARG B N 1
ATOM 3062 C CA . ARG B 1 180 ? -3.207 14.414 -9.406 1 91.38 180 ARG B CA 1
ATOM 3063 C C . ARG B 1 180 ? -4.125 13.508 -10.219 1 91.38 180 ARG B C 1
ATOM 3065 O O . ARG B 1 180 ? -3.654 12.719 -11.039 1 91.38 180 ARG B O 1
ATOM 3072 N N . LEU B 1 181 ? -5.355 13.648 -9.992 1 86.19 181 LEU B N 1
ATOM 3073 C CA . LEU B 1 181 ? -6.312 12.859 -10.758 1 86.19 181 LEU B CA 1
ATOM 3074 C C . LEU B 1 181 ? -6.25 13.211 -12.242 1 86.19 181 LEU B C 1
ATOM 3076 O O . LEU B 1 181 ? -6.328 12.328 -13.094 1 86.19 181 LEU B O 1
ATOM 3080 N N . ALA B 1 182 ? -6.059 14.484 -12.477 1 82.44 182 ALA B N 1
ATOM 3081 C CA . ALA B 1 182 ? -5.941 14.945 -13.859 1 82.44 182 ALA B CA 1
ATOM 3082 C C . ALA B 1 182 ? -4.684 14.383 -14.516 1 82.44 182 ALA B C 1
ATOM 3084 O O . ALA B 1 182 ? -4.711 13.992 -15.688 1 82.44 182 ALA B O 1
ATOM 3085 N N . SER B 1 183 ? -3.607 14.328 -13.789 1 83.75 183 SER B N 1
ATOM 3086 C CA . SER B 1 183 ? -2.346 13.805 -14.305 1 83.75 183 SER B CA 1
ATOM 3087 C C . SER B 1 183 ? -2.441 12.32 -14.609 1 83.75 183 SER B C 1
ATOM 3089 O O . SER B 1 183 ? -1.774 11.82 -15.523 1 83.75 183 SER B O 1
ATOM 3091 N N . LEU B 1 184 ? -3.195 11.641 -13.859 1 80.12 184 LEU B N 1
ATOM 3092 C CA . LEU B 1 184 ? -3.373 10.211 -14.07 1 80.12 184 LEU B CA 1
ATOM 3093 C C . LEU B 1 184 ? -4.23 9.945 -15.305 1 80.12 184 LEU B C 1
ATOM 3095 O O . LEU B 1 184 ? -4.062 8.93 -15.977 1 80.12 184 LEU B O 1
ATOM 3099 N N . GLN B 1 185 ? -4.984 10.914 -15.469 1 67.06 185 GLN B N 1
ATOM 3100 C CA . GLN B 1 185 ? -5.84 10.805 -16.641 1 67.06 185 GLN B CA 1
ATOM 3101 C C . GLN B 1 185 ? -5.07 11.141 -17.922 1 67.06 185 GLN B C 1
ATOM 3103 O O . GLN B 1 185 ? -5.367 10.609 -18.984 1 67.06 185 GLN B O 1
ATOM 3108 N N . SER B 1 186 ? -3.957 12.102 -17.859 1 59.12 186 SER B N 1
ATOM 3109 C CA . SER B 1 186 ? -3.176 12.555 -19 1 59.12 186 SER B CA 1
ATOM 3110 C C . SER B 1 186 ? -2.115 11.531 -19.391 1 59.12 186 SER B C 1
ATOM 3112 O O . SER B 1 186 ? -1.611 11.547 -20.516 1 59.12 186 SER B O 1
ATOM 3114 N N . PHE B 1 187 ? -1.383 10.953 -18.578 1 51.38 187 PHE B N 1
ATOM 3115 C CA . PHE B 1 187 ? -0.334 10 -18.922 1 51.38 187 PHE B CA 1
ATOM 3116 C C . PHE B 1 187 ? -0.832 9 -19.969 1 51.38 187 PHE B C 1
ATOM 3118 O O . PHE B 1 187 ? -0.034 8.398 -20.688 1 51.38 187 PHE B O 1
ATOM 3125 N N . GLY B 1 188 ? -1.896 8.672 -20.156 1 41.88 188 GLY B N 1
ATOM 3126 C CA . GLY B 1 188 ? -2.258 7.84 -21.297 1 41.88 188 GLY B CA 1
ATOM 3127 C C . GLY B 1 188 ? -1.952 8.492 -22.625 1 41.88 188 GLY B C 1
ATOM 3128 O O . GLY B 1 188 ? -2.016 7.832 -23.672 1 41.88 188 GLY B O 1
ATOM 3129 N N . GLY B 1 189 ? -1.926 9.812 -22.875 1 35.84 189 GLY B N 1
ATOM 3130 C CA . GLY B 1 189 ? -1.646 10.352 -24.188 1 35.84 189 GLY B CA 1
ATOM 3131 C C . GLY B 1 189 ? -0.165 10.406 -24.516 1 35.84 189 GLY B C 1
ATOM 3132 O O . GLY B 1 189 ? 0.24 11.016 -25.5 1 35.84 189 GLY B O 1
ATOM 3133 N N . GLY B 1 190 ? 0.803 10.344 -23.641 1 35.41 190 GLY B N 1
ATOM 3134 C CA . GLY B 1 190 ? 2.109 10.68 -24.188 1 35.41 190 GLY B CA 1
ATOM 3135 C C . GLY B 1 190 ? 2.631 9.641 -25.156 1 35.41 190 GLY B C 1
ATOM 3136 O O . GLY B 1 190 ? 2.322 8.453 -25.031 1 35.41 190 GLY B O 1
ATOM 3137 N N . HIS B 1 191 ? 3.033 10.109 -26.422 1 32.06 191 HIS B N 1
ATOM 3138 C CA . HIS B 1 191 ? 3.914 9.648 -27.5 1 32.06 191 HIS B CA 1
ATOM 3139 C C . HIS B 1 191 ? 5.215 9.086 -26.922 1 32.06 191 HIS B C 1
ATOM 3141 O O . HIS B 1 191 ? 5.812 9.68 -26.031 1 32.06 191 HIS B O 1
ATOM 3147 N N . VAL B 1 192 ? 5.422 7.832 -26.781 1 27.44 192 VAL B N 1
ATOM 3148 C CA . VAL B 1 192 ? 6.777 7.383 -27.078 1 27.44 192 VAL B CA 1
ATOM 3149 C C . VAL B 1 192 ? 7.379 8.25 -28.188 1 27.44 192 VAL B C 1
ATOM 3151 O O . VAL B 1 192 ? 6.938 8.203 -29.328 1 27.44 192 VAL B O 1
ATOM 3154 N N . VAL B 1 193 ? 7.68 9.555 -28.016 1 21.78 193 VAL B N 1
ATOM 3155 C CA . VAL B 1 193 ? 8.656 10.023 -29 1 21.78 193 VAL B CA 1
ATOM 3156 C C . VAL B 1 193 ? 10 9.336 -28.75 1 21.78 193 VAL B C 1
ATOM 3158 O O . VAL B 1 193 ? 10.383 9.102 -27.609 1 21.78 193 VAL B O 1
#

Foldseek 3Di:
DPPPDPPPPPPVVVVVVVVVVVVLVVQVVCQVVVVVVVVVVVVVVPPDDPPPDDDPPPPPPPPPDPLPALDLVVLVVVLVVCVVVLVLVVNLVSLVVSCVSHDLALSNLVSLLSNLCSLQPRDPPRHPCSNLVSLVSSCVSPVPDPSSVVVNVVSVVVVVVSVLVVVCVVPVPPPVSVVVVVVVVPVVPDDPD/DPPPPPPPPPPVVVVVVVVVVVVLVVQVVCQVVVVVVVVVVVVVVPPDDDPPDDDPPPPPPPPPDPLPALDLVVLVVVLVVCVVVLVLVVNLVSLVVSCVSHDLALSNLVSLLSNLVSLQPRDPPRHPCSNLVSLVSSCVSPVPDPSSVVVNVVSVVVVVVSVLVVVCVVPVPPPVSVVVVVVVVPVVPDDPD

Organism: Reticulomyxa filosa (NCBI:txid46433)